Protein AF-A0A6C0HZK6-F1 (afdb_monomer)

Nearest PDB structures (foldseek):
  5zrd-assembly1_D  TM=6.482E-01  e=6.541E-16  Burkholderia thailandensis E264
  4bed-assembly1_A  TM=6.977E-01  e=9.710E-15  Megathura crenulata
  4bed-assembly1_B  TM=6.944E-01  e=3.841E-14  Megathura crenulata
  7xio-assembly3_C  TM=5.681E-01  e=2.626E-08  Ralstonia
  7xio-assembly1_A  TM=5.587E-01  e=2.490E-08  Ralstonia

InterPro domains:
  IPR002227 Tyrosinase copper-binding domain [PF00264] (47-274)
  IPR002227 Tyrosinase copper-binding domain [PR00092] (90-107)
  IPR002227 Tyrosinase copper-binding domain [PR00092] (232-243)
  IPR002227 Tyrosinase copper-binding domain [PR00092] (255-273)
  IPR002227 Tyrosinase copper-binding domain [PS00498] (256-267)
  IPR008922 Di-copper centre-containing domain superfamily [G3DSA:1.10.1280.10] (7-350)
  IPR008922 Di-copper centre-containing domain superfamily [SSF48056] (15-338)
  IPR050316 Tyrosinase and Hemocyanin [PTHR11474] (18-333)

Solvent-accessible surface area (backbone atoms only — not comparable to full-atom values): 24936 Å² total; per-residue (Å²): 131,84,80,76,73,62,73,72,43,64,59,88,62,87,54,91,32,60,39,38,46,48,68,55,33,48,72,78,37,38,57,58,37,21,44,50,50,51,6,48,36,47,35,63,76,37,73,61,38,43,46,64,30,10,48,44,23,49,50,50,57,80,89,48,87,72,56,46,31,79,70,54,42,72,59,26,14,63,65,28,67,53,42,32,46,22,35,50,44,63,52,31,63,53,22,56,66,42,49,49,60,52,51,50,54,50,36,50,48,37,48,73,35,41,83,50,88,70,76,70,86,59,55,61,40,18,46,65,84,63,52,80,98,62,86,51,65,70,44,64,32,69,53,42,76,34,29,41,79,91,66,41,80,46,76,43,75,25,41,56,42,45,36,63,45,46,70,97,69,42,85,37,73,52,46,72,58,40,53,72,67,71,81,50,73,67,47,45,52,50,41,53,49,37,43,52,46,56,61,54,24,57,70,44,76,31,48,62,48,24,26,21,58,58,57,33,76,62,79,71,94,62,84,75,94,68,58,22,47,42,47,42,50,24,36,50,29,40,42,38,1,21,67,66,9,27,39,29,32,63,53,48,17,57,39,30,52,54,42,60,18,41,51,40,34,52,49,49,53,50,57,46,29,54,56,62,52,53,80,78,55,46,56,79,74,31,41,54,75,64,55,44,65,32,58,35,34,55,28,41,77,76,75,80,55,56,37,44,56,33,73,65,94,62,48,19,37,38,45,56,52,56,58,41,58,38,72,51,71,53,37,63,82,82,78,73,91,69,83,73,79,83,78,69,25,36,40,31,39,33,44,14,60,51,68,64,32,13,28,44,35,39,36,31,53,42,44,74,90,60,79,92,43,88,92,46,42,78,81,26,50,31,33,56,37,36,48,68,35,59,54,50,89,88,42,83,46,70,41,54,76,56,30,21,36,66,52,68,22,57,23,44,71,38,43,75,75,35,61,93,76,54,91,52,69,45,82,48,44,39,31,44,34,26,71,52,62,46,98,87,66,48,61,39,74,37,51,43,68,73,54,32,70,87,28,50,79,47,77,48,113

Secondary structure (DSSP, 8-state):
------------SPPSEE--BHHHHHHH-HHHHHHHHHHHHHHHTSHHHHHHHHHHHT-PPTT-TT--S---HHHHHHHH-SSSSSSS--SSTTHHHHHHHHHHHHHHHHHHT--SS--S--PPPB--TT-TT---GGGG-SEEEEEETTTEEEEEE-GGG--EE-GGG--EE----S-SS--SHHHHHHHHHHHHHHHHHTT-SSHHHHH----BSS---S--S---THHHHHHHHHHHH-TT-GGG-TTTGGGSTHHHHHHHHHHHHHHHHHHHHHTT--HHHHS-HHHHH-EETT--TTSSS-GGG--SS--EEHHHHHHHGGGSSEE-----PPPP-----EEEEEEEEPPSS-EEEEEEEEETTS---TTTHHHHEEEEEEE----TTT---TGGGT-EEEEEEE-HHHHHHHTTT-SSEEEEEEEEEEEEE-TTSPEEEEEHHHHHTT-EEEEE-

Sequence (461 aa):
MQETKLHINIDTTPKKYIRQNIVTLRKENPREFGRFIMALKNLEDSDEWSRICGIHGNTFKPNDPEVLCPTDPTIVSQLAKTGEPFYCAHSVEPFITWHVPYLHEFEKLLNIFNYSKNQSYLALPYFDICEQNVDYSFMNCAEITVLFDDDEKITVRNPLASATYWPKGVKTPIQRNGFLKAETEQQKKQINTIRRQLYNTLHAKTYEEFSSQVVSSEKTYKPYGYVPLETPHNAIHDIIGGEGGNMSDISISAFDPIFWLHHCNMDRFFYNWLKYVHEHSSYNDIFSTNSWNATLAPFTNSYNTFGWQNDTANFLKLKTVIMSVGDYEYGYDAILLHDEETEHAYIEILDIPIPDESMTIYAYLFPKHEVLTEKNKEKWYAGSVSWFGINRIGTYCERCNRVRTNLKIDILDFYKQHVSTIKKYYIWIEGHGKLIKTADGSYKIYGMGQILKDGDIYITV

Radius of gyration: 21.9 Å; Cα contacts (8 Å, |Δi|>4): 925; chains: 1; bounding box: 64×46×57 Å

Organism: NCBI:txid1070528

Structure (mmCIF, N/CA/C/O backbone):
data_AF-A0A6C0HZK6-F1
#
_entry.id   AF-A0A6C0HZK6-F1
#
loop_
_atom_site.group_PDB
_atom_site.id
_atom_site.type_symbol
_atom_site.label_atom_id
_atom_site.label_alt_id
_atom_site.label_comp_id
_atom_site.label_asym_id
_atom_site.label_entity_id
_atom_site.label_seq_id
_atom_site.pdbx_PDB_ins_code
_atom_site.Cartn_x
_atom_site.Cartn_y
_atom_site.Cartn_z
_atom_site.occupancy
_atom_site.B_iso_or_equiv
_atom_site.auth_seq_id
_atom_site.auth_comp_id
_atom_site.auth_asym_id
_atom_site.auth_atom_id
_atom_site.pdbx_PDB_model_num
ATOM 1 N N . MET A 1 1 ? 34.861 -11.716 24.984 1.00 35.16 1 MET A N 1
ATOM 2 C CA . MET A 1 1 ? 34.720 -11.450 23.539 1.00 35.16 1 MET A CA 1
ATOM 3 C C . MET A 1 1 ? 33.890 -10.191 23.421 1.00 35.16 1 MET A C 1
ATOM 5 O O . MET A 1 1 ? 32.775 -10.195 23.917 1.00 35.16 1 MET A O 1
ATOM 9 N N . GLN A 1 2 ? 34.461 -9.098 22.915 1.00 29.55 2 GLN A N 1
ATOM 10 C CA . GLN A 1 2 ? 33.677 -7.915 22.554 1.00 29.55 2 GLN A CA 1
ATOM 11 C C . GLN A 1 2 ? 32.763 -8.336 21.404 1.00 29.55 2 GLN A C 1
ATOM 13 O O . GLN A 1 2 ? 33.268 -8.714 20.349 1.00 29.55 2 GLN A O 1
ATOM 18 N N . GLU A 1 3 ? 31.450 -8.349 21.626 1.00 36.38 3 GLU A N 1
ATOM 19 C CA . GLU A 1 3 ? 30.489 -8.458 20.533 1.00 36.38 3 GLU A CA 1
ATOM 20 C C . GLU A 1 3 ? 30.728 -7.273 19.599 1.00 36.38 3 GLU A C 1
ATOM 22 O O . GLU A 1 3 ? 30.536 -6.113 19.969 1.00 36.38 3 GLU A O 1
ATOM 27 N N . THR A 1 4 ? 31.230 -7.561 18.404 1.00 40.00 4 THR A N 1
ATOM 28 C CA . THR A 1 4 ? 31.301 -6.605 17.308 1.00 40.00 4 THR A CA 1
ATOM 29 C C . THR A 1 4 ? 29.873 -6.154 17.023 1.00 40.00 4 THR A C 1
ATOM 31 O O . THR A 1 4 ? 29.082 -6.902 16.451 1.00 40.00 4 THR A O 1
ATOM 34 N N . LYS A 1 5 ? 29.522 -4.941 17.462 1.00 47.66 5 LYS A N 1
ATOM 35 C CA . LYS A 1 5 ? 28.269 -4.293 17.076 1.00 47.66 5 LYS A CA 1
ATOM 36 C C . LYS A 1 5 ? 28.287 -4.153 15.552 1.00 47.66 5 LYS A C 1
ATOM 38 O O . LYS A 1 5 ? 29.074 -3.379 15.015 1.00 47.66 5 LYS A O 1
ATOM 43 N N . LEU A 1 6 ? 27.489 -4.959 14.849 1.00 50.81 6 LEU A N 1
ATOM 44 C CA . LEU A 1 6 ? 27.250 -4.757 13.422 1.00 50.81 6 LEU A CA 1
ATOM 45 C C . LEU A 1 6 ? 26.444 -3.465 13.270 1.00 50.81 6 LEU A C 1
ATOM 47 O O . LEU A 1 6 ? 25.321 -3.371 13.766 1.00 50.81 6 LEU A O 1
ATOM 51 N N . HIS A 1 7 ? 27.058 -2.479 12.627 1.00 56.22 7 HIS A N 1
ATOM 52 C CA . HIS A 1 7 ? 26.439 -1.208 12.273 1.00 56.22 7 HIS A CA 1
ATOM 53 C C . HIS A 1 7 ? 25.652 -1.368 10.966 1.00 56.22 7 HIS A C 1
ATOM 55 O O . HIS A 1 7 ? 26.096 -2.079 10.061 1.00 56.22 7 HIS A O 1
ATOM 61 N N . ILE A 1 8 ? 24.480 -0.737 10.874 1.00 61.12 8 ILE A N 1
ATOM 62 C CA . ILE A 1 8 ? 23.688 -0.700 9.643 1.00 61.12 8 ILE A CA 1
ATOM 63 C C . ILE A 1 8 ? 24.438 0.214 8.673 1.00 61.12 8 ILE A C 1
ATOM 65 O O . ILE A 1 8 ? 24.678 1.385 8.967 1.00 61.12 8 ILE A O 1
ATOM 69 N N . ASN A 1 9 ? 24.831 -0.321 7.520 1.00 57.25 9 ASN A N 1
ATOM 70 C CA . ASN A 1 9 ? 25.474 0.461 6.473 1.00 57.25 9 ASN A CA 1
ATOM 71 C C . ASN A 1 9 ? 24.408 1.275 5.730 1.00 57.25 9 ASN A C 1
ATOM 73 O O . ASN A 1 9 ? 24.004 0.923 4.628 1.00 57.25 9 ASN A O 1
ATOM 77 N N . ILE A 1 10 ? 23.882 2.318 6.370 1.00 61.56 10 ILE A N 1
ATOM 78 C CA . ILE A 1 10 ? 23.097 3.347 5.689 1.00 61.56 10 ILE A CA 1
ATOM 79 C C . ILE A 1 10 ? 24.117 4.381 5.263 1.00 61.56 10 ILE A C 1
ATOM 81 O O . ILE A 1 10 ? 24.743 5.023 6.107 1.00 61.56 10 ILE A O 1
ATOM 85 N N . ASP A 1 11 ? 24.328 4.463 3.957 1.00 56.00 11 ASP A N 1
ATOM 86 C CA . ASP A 1 11 ? 25.330 5.324 3.349 1.00 56.00 11 ASP A CA 1
ATOM 87 C C . ASP A 1 11 ? 25.249 6.746 3.934 1.00 56.00 11 ASP A C 1
ATOM 89 O O . ASP A 1 11 ? 24.213 7.414 3.870 1.00 56.00 11 ASP A O 1
ATOM 93 N N . THR A 1 12 ? 26.340 7.203 4.551 1.00 55.06 12 THR A N 1
ATOM 94 C CA . THR A 1 12 ? 26.481 8.598 5.000 1.00 55.06 12 THR A CA 1
ATOM 95 C C . THR A 1 12 ? 26.899 9.512 3.849 1.00 55.06 12 THR A C 1
ATOM 97 O O . THR A 1 12 ? 26.903 10.737 3.998 1.00 55.06 12 THR A O 1
ATOM 100 N N . THR A 1 13 ? 27.224 8.930 2.692 1.00 60.03 13 THR A N 1
ATOM 101 C CA . THR A 1 13 ? 27.570 9.643 1.469 1.00 60.03 13 THR A CA 1
ATOM 102 C C . THR A 1 13 ? 26.293 10.068 0.742 1.00 60.03 13 THR A C 1
ATOM 104 O O . THR A 1 13 ? 25.338 9.292 0.654 1.00 60.03 13 THR A O 1
ATOM 107 N N . PRO A 1 14 ? 26.240 11.292 0.189 1.00 68.56 14 PRO A N 1
ATOM 108 C CA . PRO A 1 14 ? 25.138 11.706 -0.667 1.00 68.56 14 PRO A CA 1
ATOM 109 C C . PRO A 1 14 ? 24.945 10.726 -1.827 1.00 68.56 14 PRO A C 1
ATOM 111 O O . PRO A 1 14 ? 25.870 10.478 -2.604 1.00 68.56 14 PRO A O 1
ATOM 114 N N . LYS A 1 15 ? 23.730 10.189 -1.954 1.00 83.44 15 LYS A N 1
ATOM 115 C CA . LYS A 1 15 ? 23.354 9.339 -3.082 1.00 83.44 15 LYS A CA 1
ATOM 116 C C . LYS A 1 15 ? 23.328 10.156 -4.364 1.00 83.44 15 LYS A C 1
ATOM 118 O O . LYS A 1 15 ? 22.853 11.290 -4.386 1.00 83.44 15 LYS A O 1
ATOM 123 N N . LYS A 1 16 ? 23.851 9.567 -5.440 1.00 85.06 16 LYS A N 1
ATOM 124 C CA . LYS A 1 16 ? 23.913 10.213 -6.756 1.00 85.06 16 LYS A CA 1
ATOM 125 C C . LYS A 1 16 ? 22.520 10.420 -7.350 1.00 85.06 16 LYS A C 1
ATOM 127 O O . LYS A 1 16 ? 22.288 11.437 -7.998 1.00 85.06 16 LYS A O 1
ATOM 132 N N . TYR A 1 17 ? 21.625 9.461 -7.137 1.00 91.75 17 TYR A N 1
ATOM 133 C CA . TYR A 1 17 ? 20.258 9.493 -7.635 1.00 91.75 17 TYR A CA 1
ATOM 134 C C . TYR A 1 17 ? 19.298 9.576 -6.452 1.00 91.75 17 TYR A C 1
ATOM 136 O O . TYR A 1 17 ? 19.390 8.785 -5.517 1.00 91.75 17 TYR A O 1
ATOM 144 N N . ILE A 1 18 ? 18.389 10.545 -6.472 1.00 93.62 18 ILE A N 1
ATOM 145 C CA . ILE A 1 18 ? 17.403 10.742 -5.407 1.00 93.62 18 ILE A CA 1
ATOM 146 C C . ILE A 1 18 ? 16.028 10.419 -5.971 1.00 93.62 18 ILE A C 1
ATOM 148 O O . ILE A 1 18 ? 15.632 10.962 -7.000 1.00 93.62 18 ILE A O 1
ATOM 152 N N . ARG A 1 19 ? 15.286 9.545 -5.291 1.00 96.62 19 ARG A N 1
ATOM 153 C CA . ARG A 1 19 ? 13.869 9.321 -5.578 1.00 96.62 19 ARG A CA 1
ATOM 154 C C . ARG A 1 19 ? 13.101 10.547 -5.101 1.00 96.62 19 ARG A C 1
ATOM 156 O O . ARG A 1 19 ? 13.061 10.829 -3.906 1.00 96.62 19 ARG A O 1
ATOM 163 N N . GLN A 1 20 ? 12.526 11.298 -6.035 1.00 95.81 20 GLN A N 1
ATOM 164 C CA . GLN A 1 20 ? 11.812 12.549 -5.759 1.00 95.81 20 GLN A CA 1
ATOM 165 C C . GLN A 1 20 ? 10.296 12.345 -5.781 1.00 95.81 20 GLN A C 1
ATOM 167 O O . GLN A 1 20 ? 9.802 11.397 -6.396 1.00 95.81 20 GLN A O 1
ATOM 172 N N . ASN A 1 21 ? 9.542 13.266 -5.168 1.00 97.06 21 ASN A N 1
ATOM 173 C CA . ASN A 1 21 ? 8.096 13.304 -5.373 1.00 97.06 21 ASN A CA 1
ATOM 174 C C . ASN A 1 21 ? 7.827 13.485 -6.875 1.00 97.06 21 ASN A C 1
ATOM 176 O O . ASN A 1 21 ? 8.433 14.350 -7.512 1.00 97.06 21 ASN A O 1
ATOM 180 N N . ILE A 1 22 ? 6.911 12.702 -7.443 1.00 97.94 22 ILE A N 1
ATOM 181 C CA . ILE A 1 22 ? 6.581 12.756 -8.868 1.00 97.94 22 ILE A CA 1
ATOM 182 C C . ILE A 1 22 ? 6.171 14.154 -9.357 1.00 97.94 22 ILE A C 1
ATOM 184 O O . ILE A 1 22 ? 6.467 14.514 -10.499 1.00 97.94 22 ILE A O 1
ATOM 188 N N . VAL A 1 23 ? 5.529 14.974 -8.520 1.00 96.56 23 VAL A N 1
ATOM 189 C CA . VAL A 1 23 ? 5.167 16.351 -8.891 1.00 96.56 23 VAL A CA 1
ATOM 190 C C . VAL A 1 23 ? 6.391 17.258 -8.924 1.00 96.56 23 VAL A C 1
ATOM 192 O O . VAL A 1 23 ? 6.530 18.050 -9.860 1.00 96.56 23 VAL A O 1
ATOM 195 N N . THR A 1 24 ? 7.303 17.108 -7.965 1.00 95.56 24 THR A N 1
ATOM 196 C CA . THR A 1 24 ? 8.596 17.804 -7.969 1.00 95.56 24 THR A CA 1
ATOM 197 C C . THR A 1 24 ? 9.408 17.404 -9.195 1.00 95.56 24 THR A C 1
ATOM 199 O O . THR A 1 24 ? 9.830 18.279 -9.946 1.00 95.56 24 THR A O 1
ATOM 202 N N . LEU A 1 25 ? 9.517 16.102 -9.485 1.00 96.75 25 LEU A N 1
ATOM 203 C CA . LEU A 1 25 ? 10.194 15.589 -10.678 1.00 96.75 25 LEU A CA 1
ATOM 204 C C . LEU A 1 25 ? 9.601 16.202 -11.955 1.00 96.75 25 LEU A C 1
ATOM 206 O O . LEU A 1 25 ? 10.328 16.718 -12.800 1.00 96.75 25 LEU A O 1
ATOM 210 N N . ARG A 1 26 ? 8.268 16.215 -12.074 1.00 95.94 26 ARG A N 1
ATOM 211 C CA . ARG A 1 26 ? 7.558 16.794 -13.223 1.00 95.94 26 ARG A CA 1
ATOM 212 C C . ARG A 1 26 ? 7.833 18.284 -13.409 1.00 95.94 26 ARG A C 1
ATOM 214 O O . ARG A 1 26 ? 7.917 18.745 -14.547 1.00 95.94 26 ARG A O 1
ATOM 221 N N . LYS A 1 27 ? 7.914 19.042 -12.316 1.00 95.50 27 LYS A N 1
ATOM 222 C CA . LYS A 1 27 ? 8.061 20.502 -12.338 1.00 95.50 27 LYS A CA 1
ATOM 223 C C . LYS A 1 27 ? 9.514 20.939 -12.517 1.00 95.50 27 LYS A C 1
ATOM 225 O O . LYS A 1 27 ? 9.780 21.845 -13.302 1.00 95.50 27 LYS A O 1
ATOM 230 N N . GLU A 1 28 ? 10.424 20.331 -11.769 1.00 95.94 28 GLU A N 1
ATOM 231 C CA . GLU A 1 28 ? 11.814 20.773 -11.638 1.00 95.94 28 GLU A CA 1
ATOM 232 C C . GLU A 1 28 ? 12.747 20.031 -12.599 1.00 95.94 28 GLU A C 1
ATOM 234 O O . GLU A 1 28 ? 13.676 20.634 -13.132 1.00 95.94 28 GLU A O 1
ATOM 239 N N . ASN A 1 29 ? 12.443 18.767 -12.912 1.00 96.00 29 ASN A N 1
ATOM 240 C CA . ASN A 1 29 ? 13.240 17.904 -13.786 1.00 96.00 29 ASN A CA 1
ATOM 241 C C . ASN A 1 29 ? 12.394 17.312 -14.939 1.00 96.00 29 ASN A C 1
ATOM 243 O O . ASN A 1 29 ? 12.337 16.093 -15.120 1.00 96.00 29 ASN A O 1
ATOM 247 N N . PRO A 1 30 ? 11.748 18.145 -15.782 1.00 96.38 30 PRO A N 1
ATOM 248 C CA . PRO A 1 30 ? 10.755 17.687 -16.760 1.00 96.38 30 PRO A CA 1
ATOM 249 C C . PRO A 1 30 ? 11.304 16.723 -17.828 1.00 96.38 30 PRO A C 1
ATOM 251 O O . PRO A 1 30 ? 10.542 15.926 -18.374 1.00 96.38 30 PRO A O 1
ATOM 254 N N . ARG A 1 31 ? 12.615 16.761 -18.115 1.00 95.94 31 ARG A N 1
ATOM 255 C CA . ARG A 1 31 ? 13.284 15.800 -19.015 1.00 95.94 31 ARG A CA 1
ATOM 256 C C . ARG A 1 31 ? 13.378 14.411 -18.392 1.00 95.94 31 ARG A C 1
ATOM 258 O O . ARG A 1 31 ? 13.133 13.414 -19.061 1.00 95.94 31 ARG A O 1
ATOM 265 N N . GLU A 1 32 ? 13.723 14.340 -17.109 1.00 96.56 32 GLU A N 1
ATOM 266 C CA . GLU A 1 32 ? 13.771 13.075 -16.376 1.00 96.56 32 GLU A CA 1
ATOM 267 C C . GLU A 1 32 ? 12.364 12.522 -16.155 1.00 96.56 32 GLU A C 1
ATOM 269 O O . GLU A 1 32 ? 12.133 11.343 -16.405 1.00 96.56 32 GLU A O 1
ATOM 274 N N . PHE A 1 33 ? 11.398 13.390 -15.833 1.00 98.06 33 PHE A N 1
ATOM 275 C CA . PHE A 1 33 ? 9.983 13.022 -15.798 1.00 98.06 33 PHE A CA 1
ATOM 276 C C . PHE A 1 33 ? 9.515 12.407 -17.123 1.00 98.06 33 PHE A C 1
ATOM 278 O O . PHE A 1 33 ? 8.890 11.351 -17.121 1.00 98.06 33 PHE A O 1
ATOM 285 N N . GLY A 1 34 ? 9.836 13.021 -18.265 1.00 98.19 34 GLY A N 1
ATOM 286 C CA . GLY A 1 34 ? 9.455 12.473 -19.564 1.00 98.19 34 GLY A CA 1
ATOM 287 C C . GLY A 1 34 ? 10.116 11.134 -19.883 1.00 98.19 34 GLY A C 1
ATOM 288 O O . GLY A 1 34 ? 9.443 10.232 -20.382 1.00 98.19 34 GLY A O 1
ATOM 289 N N . ARG A 1 35 ? 11.393 10.951 -19.520 1.00 98.00 35 ARG A N 1
ATOM 290 C CA . ARG A 1 35 ? 12.075 9.649 -19.622 1.00 98.00 35 ARG A CA 1
ATOM 291 C C . ARG A 1 35 ? 11.408 8.586 -18.753 1.00 98.00 35 ARG A C 1
ATOM 293 O O . ARG A 1 35 ? 11.172 7.487 -19.241 1.00 98.00 35 ARG A O 1
ATOM 300 N N . PHE A 1 36 ? 11.058 8.925 -17.512 1.00 98.62 36 PHE A N 1
ATOM 301 C CA . PHE A 1 36 ? 10.318 8.042 -16.611 1.00 98.62 36 PHE A CA 1
ATOM 302 C C . PHE A 1 36 ? 8.957 7.638 -17.195 1.00 98.62 36 PHE A C 1
ATOM 304 O O . PHE A 1 36 ? 8.657 6.449 -17.258 1.00 98.62 36 PHE A O 1
ATOM 311 N N . ILE A 1 37 ? 8.164 8.596 -17.692 1.00 98.75 37 ILE A N 1
ATOM 312 C CA . ILE A 1 37 ? 6.867 8.314 -18.327 1.00 98.75 37 ILE A CA 1
ATOM 313 C C . ILE A 1 37 ? 7.034 7.374 -19.526 1.00 98.75 37 ILE A C 1
ATOM 315 O O . ILE A 1 37 ? 6.288 6.407 -19.660 1.00 98.75 37 ILE A O 1
ATOM 319 N N . MET A 1 38 ? 8.028 7.610 -20.382 1.00 98.56 38 MET A N 1
ATOM 320 C CA . MET A 1 38 ? 8.262 6.748 -21.541 1.00 98.56 38 MET A CA 1
ATOM 321 C C . MET A 1 38 ? 8.753 5.353 -21.148 1.00 98.56 38 MET A C 1
ATOM 323 O O . MET A 1 38 ? 8.273 4.371 -21.708 1.00 98.56 38 MET A O 1
ATOM 327 N N . ALA A 1 39 ? 9.645 5.247 -20.161 1.00 98.69 39 ALA A N 1
ATOM 328 C CA . ALA A 1 39 ? 10.118 3.966 -19.643 1.00 98.69 39 ALA A CA 1
ATOM 329 C C . ALA A 1 39 ? 8.984 3.147 -19.009 1.00 98.69 39 ALA A C 1
ATOM 331 O O . ALA A 1 39 ? 8.838 1.966 -19.317 1.00 98.69 39 ALA A O 1
ATOM 332 N N . LEU A 1 40 ? 8.137 3.780 -18.190 1.00 98.88 40 LEU A N 1
ATOM 333 C CA . LEU A 1 40 ? 6.975 3.133 -17.583 1.00 98.88 40 LEU A CA 1
ATOM 334 C C . LEU A 1 40 ? 5.983 2.657 -18.651 1.00 98.88 40 LEU A C 1
ATOM 336 O O . LEU A 1 40 ? 5.539 1.515 -18.606 1.00 98.88 40 LEU A O 1
ATOM 340 N N . LYS A 1 41 ? 5.689 3.492 -19.656 1.00 98.62 41 LYS A N 1
ATOM 341 C CA . LYS A 1 41 ? 4.831 3.100 -20.781 1.00 98.62 41 LYS A CA 1
ATOM 342 C C . LYS A 1 41 ? 5.401 1.890 -21.534 1.00 98.62 41 LYS A 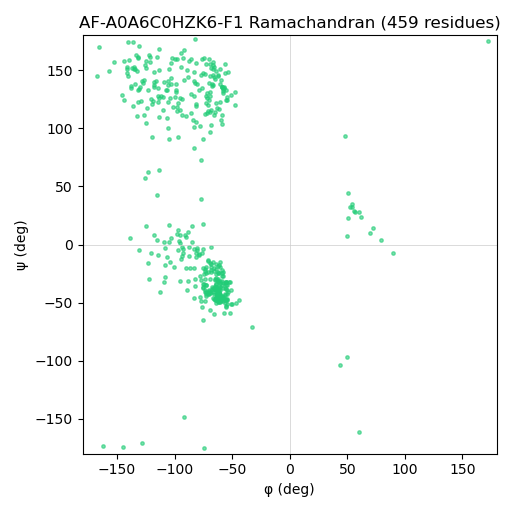C 1
ATOM 344 O O . LYS A 1 41 ? 4.654 0.971 -21.853 1.00 98.62 41 LYS A O 1
ATOM 349 N N . ASN A 1 42 ? 6.702 1.887 -21.825 1.00 98.62 42 ASN A N 1
ATOM 350 C CA . ASN A 1 42 ? 7.356 0.770 -22.512 1.00 98.62 42 ASN A CA 1
ATOM 351 C C . ASN A 1 42 ? 7.306 -0.517 -21.678 1.00 98.62 42 ASN A C 1
ATOM 353 O O . ASN A 1 42 ? 7.067 -1.587 -22.231 1.00 98.62 42 ASN A O 1
ATOM 357 N N . LEU A 1 43 ? 7.499 -0.406 -20.359 1.00 98.69 43 LEU A N 1
ATOM 358 C CA . LEU A 1 43 ? 7.366 -1.525 -19.433 1.00 98.69 43 LEU A CA 1
ATOM 359 C C . LEU A 1 43 ? 5.929 -2.070 -19.432 1.00 98.69 43 LEU A C 1
ATOM 361 O O . LEU A 1 43 ? 5.755 -3.269 -19.627 1.00 98.69 43 LEU A O 1
ATOM 365 N N . GLU A 1 44 ? 4.915 -1.210 -19.293 1.00 98.31 44 GLU A N 1
ATOM 366 C CA . GLU A 1 44 ? 3.487 -1.583 -19.331 1.00 98.31 44 GLU A CA 1
ATOM 367 C C . GLU A 1 44 ? 3.065 -2.279 -20.633 1.00 98.31 44 GLU A C 1
ATOM 369 O O . GLU A 1 44 ? 2.188 -3.144 -20.620 1.00 98.31 44 GLU A O 1
ATOM 374 N N . ASP A 1 45 ? 3.677 -1.902 -21.758 1.00 97.12 45 ASP A N 1
ATOM 375 C CA . ASP A 1 45 ? 3.409 -2.497 -23.070 1.00 97.12 45 ASP A CA 1
ATOM 376 C C . ASP A 1 45 ? 4.125 -3.857 -23.267 1.00 97.12 45 ASP A C 1
ATOM 378 O O . ASP A 1 45 ? 3.842 -4.559 -24.241 1.00 97.12 45 ASP A O 1
ATOM 382 N N . SER A 1 46 ? 5.026 -4.246 -22.356 1.00 97.12 46 SER A N 1
ATOM 383 C CA . SER A 1 46 ? 5.773 -5.512 -22.389 1.00 97.12 46 SER A CA 1
ATOM 384 C C . SER A 1 46 ? 5.113 -6.625 -21.560 1.00 97.12 46 SER A C 1
ATOM 386 O O . SER A 1 46 ? 4.267 -6.369 -20.701 1.00 97.12 46 SER A O 1
ATOM 388 N N . ASP A 1 47 ? 5.534 -7.879 -21.762 1.00 95.31 47 ASP A N 1
ATOM 389 C CA . ASP A 1 47 ? 5.085 -8.992 -20.911 1.00 95.31 47 ASP A CA 1
ATOM 390 C C . ASP A 1 47 ? 5.635 -8.883 -19.468 1.00 95.31 47 ASP A C 1
ATOM 392 O O . ASP A 1 47 ? 4.986 -9.366 -18.533 1.00 95.31 47 ASP A O 1
ATOM 396 N N . GLU A 1 48 ? 6.754 -8.168 -19.257 1.00 97.62 48 GLU A N 1
ATOM 397 C CA . GLU A 1 48 ? 7.379 -7.995 -17.935 1.00 97.62 48 GLU A CA 1
ATOM 398 C C . GLU A 1 48 ? 6.477 -7.266 -16.946 1.00 97.62 48 GLU A C 1
ATOM 400 O O . GLU A 1 48 ? 6.492 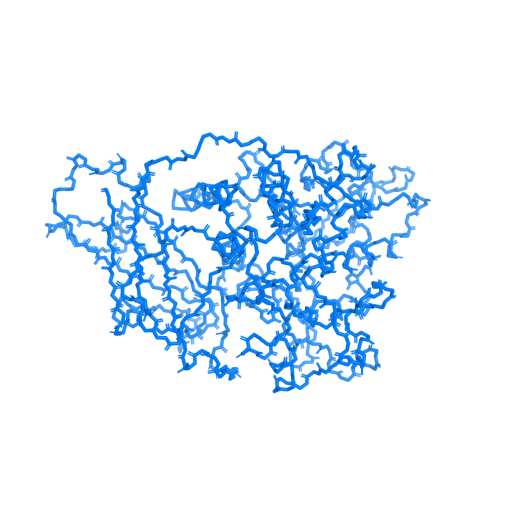-7.595 -15.762 1.00 97.62 48 GLU A O 1
ATOM 405 N N . TRP A 1 49 ? 5.627 -6.344 -17.415 1.00 97.69 49 TRP A N 1
ATOM 406 C CA . TRP A 1 49 ? 4.633 -5.684 -16.566 1.00 97.69 49 TRP A CA 1
ATOM 407 C C . TRP A 1 49 ? 3.743 -6.691 -15.841 1.00 97.69 49 TRP A C 1
ATOM 409 O O . TRP A 1 49 ? 3.532 -6.600 -14.632 1.00 97.69 49 TRP A O 1
ATOM 419 N N . SER A 1 50 ? 3.243 -7.689 -16.572 1.00 96.50 50 SER A N 1
ATOM 420 C CA . SER A 1 50 ? 2.357 -8.696 -15.992 1.00 96.50 50 SER A CA 1
ATOM 421 C C . SER A 1 50 ? 3.080 -9.626 -15.015 1.00 96.50 50 SER A C 1
ATOM 423 O O . SER A 1 50 ? 2.471 -10.088 -14.050 1.00 96.50 50 SER A O 1
ATOM 425 N N . ARG A 1 51 ? 4.379 -9.861 -15.229 1.00 97.69 51 ARG A N 1
ATOM 426 C CA . ARG A 1 51 ? 5.217 -10.728 -14.393 1.00 97.69 51 ARG A CA 1
ATOM 427 C C . ARG A 1 51 ? 5.615 -10.043 -13.097 1.00 97.69 51 ARG A C 1
ATOM 429 O O . ARG A 1 51 ? 5.402 -10.621 -12.034 1.00 97.69 51 ARG A O 1
ATOM 436 N N . ILE A 1 52 ? 6.113 -8.806 -13.172 1.00 98.31 52 ILE A N 1
ATOM 437 C CA . ILE A 1 52 ? 6.479 -8.038 -11.980 1.00 98.31 52 ILE A CA 1
ATOM 438 C C . ILE A 1 52 ? 5.238 -7.795 -11.113 1.00 98.31 52 ILE A C 1
ATOM 440 O O . ILE A 1 52 ? 5.259 -8.159 -9.944 1.00 98.31 52 ILE A O 1
ATOM 444 N N . CYS A 1 53 ? 4.118 -7.332 -11.686 1.00 98.31 53 CYS A N 1
ATOM 445 C CA . CYS A 1 53 ? 2.875 -7.122 -10.930 1.00 98.31 53 CYS A CA 1
ATOM 446 C C . CYS A 1 53 ? 2.297 -8.429 -10.364 1.00 98.31 53 CYS A C 1
ATOM 448 O O . CYS A 1 53 ? 1.753 -8.445 -9.258 1.00 98.31 53 CYS A O 1
ATOM 450 N N . GLY A 1 54 ? 2.425 -9.529 -11.115 1.00 97.25 54 GLY A N 1
ATOM 451 C CA . GLY A 1 54 ? 1.914 -10.846 -10.743 1.00 97.25 54 GLY A CA 1
ATOM 452 C C . GLY A 1 54 ? 2.564 -11.435 -9.491 1.00 97.25 54 GLY A C 1
ATOM 453 O O . GLY A 1 54 ? 1.900 -12.203 -8.795 1.00 97.25 54 GLY A O 1
ATOM 454 N N . ILE A 1 55 ? 3.802 -11.037 -9.152 1.00 97.88 55 ILE A N 1
ATOM 455 C CA . ILE A 1 55 ? 4.467 -11.467 -7.912 1.00 97.88 55 ILE A CA 1
ATOM 456 C C . ILE A 1 55 ? 3.597 -11.125 -6.704 1.00 97.88 55 ILE A C 1
ATOM 458 O O . ILE A 1 55 ? 3.299 -12.012 -5.910 1.00 97.88 55 ILE A O 1
ATOM 462 N N . HIS A 1 56 ? 3.163 -9.868 -6.575 1.00 97.94 56 HIS A N 1
ATOM 463 C CA . HIS A 1 56 ? 2.495 -9.366 -5.373 1.00 97.94 56 HIS A CA 1
ATOM 464 C C . HIS A 1 56 ? 1.316 -10.245 -4.940 1.00 97.94 56 HIS A C 1
ATOM 466 O O . HIS A 1 56 ? 1.324 -10.812 -3.846 1.00 97.94 56 HIS A O 1
ATOM 472 N N . GLY A 1 57 ? 0.332 -10.402 -5.825 1.00 94.69 57 GLY A N 1
ATOM 473 C CA . GLY A 1 57 ? -0.894 -11.144 -5.552 1.00 94.69 57 GLY A CA 1
ATOM 474 C C . GLY A 1 57 ? -0.888 -12.597 -6.012 1.00 94.69 57 GLY A C 1
ATOM 475 O O . GLY A 1 57 ? -1.949 -13.211 -6.003 1.00 94.69 57 GLY A O 1
ATOM 476 N N . ASN A 1 58 ? 0.247 -13.147 -6.462 1.00 94.44 58 ASN A N 1
ATOM 477 C CA . ASN A 1 58 ? 0.289 -14.441 -7.158 1.00 94.44 58 ASN A CA 1
ATOM 478 C C . ASN A 1 58 ? -0.739 -14.512 -8.317 1.00 94.44 58 ASN A C 1
ATOM 480 O O . ASN A 1 58 ? -1.489 -15.475 -8.485 1.00 94.44 58 ASN A O 1
ATOM 484 N N . THR A 1 59 ? -0.814 -13.435 -9.100 1.00 94.06 59 THR A N 1
ATOM 485 C CA . THR A 1 59 ? -1.810 -13.205 -10.163 1.00 94.06 59 THR A CA 1
ATOM 486 C C . THR A 1 59 ? -1.158 -13.148 -11.542 1.00 94.06 59 THR A C 1
ATOM 488 O O . THR A 1 59 ? -1.489 -12.319 -12.393 1.00 94.06 59 THR A O 1
ATOM 491 N N . PHE A 1 60 ? -0.214 -14.058 -11.773 1.00 94.56 60 PHE A N 1
ATOM 492 C CA . PHE A 1 60 ? 0.482 -14.192 -13.047 1.00 94.56 60 PHE A CA 1
ATOM 493 C C . PHE A 1 60 ? -0.469 -14.512 -14.203 1.00 94.56 60 PHE A C 1
ATOM 495 O O . PHE A 1 60 ? -1.503 -15.173 -14.049 1.00 94.56 60 PHE A O 1
ATOM 502 N N . LYS A 1 61 ? -0.077 -14.082 -15.404 1.00 91.69 61 LYS A N 1
ATOM 503 C CA . LYS A 1 61 ? -0.730 -14.486 -16.648 1.00 91.69 61 LYS A CA 1
ATOM 504 C C . LYS A 1 61 ? -0.673 -16.022 -16.774 1.00 91.69 61 LYS A C 1
ATOM 506 O O . LYS A 1 61 ? 0.405 -16.600 -16.626 1.00 91.69 61 LYS A O 1
ATOM 511 N N . PRO A 1 62 ? -1.798 -16.705 -17.053 1.00 86.62 62 PRO A N 1
ATOM 512 C CA . PRO A 1 62 ? -1.802 -18.161 -17.167 1.00 86.62 62 PRO A CA 1
ATOM 513 C C . PRO A 1 62 ? -0.840 -18.669 -18.249 1.00 86.62 62 PRO A C 1
ATOM 515 O O . PRO A 1 62 ? -0.862 -18.168 -19.373 1.00 86.62 62 PRO A O 1
ATOM 518 N N . ASN A 1 63 ? -0.071 -19.714 -17.925 1.00 87.81 63 ASN A N 1
ATOM 519 C CA . ASN A 1 63 ? 0.877 -20.389 -18.824 1.00 87.81 63 ASN A CA 1
ATOM 520 C C . ASN A 1 63 ? 2.003 -19.495 -19.378 1.00 87.81 63 ASN A C 1
ATOM 522 O O . ASN A 1 63 ? 2.491 -19.757 -20.478 1.00 87.81 63 ASN A O 1
ATOM 526 N N . ASP A 1 64 ? 2.410 -18.446 -18.659 1.00 94.38 64 ASP A N 1
ATOM 527 C CA . ASP A 1 64 ? 3.607 -17.682 -19.020 1.00 94.38 64 ASP A CA 1
ATOM 528 C C . ASP A 1 64 ? 4.869 -18.542 -18.791 1.00 94.38 64 ASP A C 1
ATOM 530 O O . ASP A 1 64 ? 5.156 -18.889 -17.643 1.00 94.38 64 ASP A O 1
ATOM 534 N N . PRO A 1 65 ? 5.616 -18.924 -19.847 1.00 95.00 65 PRO A N 1
ATOM 535 C CA . PRO A 1 65 ? 6.739 -19.853 -19.727 1.00 95.00 65 PRO A CA 1
ATOM 536 C C . PRO A 1 65 ? 7.959 -19.260 -19.010 1.00 95.00 65 PRO A C 1
ATOM 538 O O . PRO A 1 65 ? 8.866 -20.010 -18.659 1.00 95.00 65 PRO A O 1
ATOM 541 N N . GLU A 1 66 ? 8.010 -17.941 -18.810 1.00 96.62 66 GLU A N 1
ATOM 542 C CA . GLU A 1 66 ? 9.112 -17.285 -18.095 1.00 96.62 66 GLU A CA 1
ATOM 543 C C . GLU A 1 66 ? 8.832 -17.110 -16.599 1.00 96.62 66 GLU A C 1
ATOM 545 O O . GLU A 1 66 ? 9.733 -16.729 -15.850 1.00 96.62 66 GLU A O 1
ATOM 550 N N . VAL A 1 67 ? 7.609 -17.408 -16.144 1.00 97.19 67 VAL A N 1
ATOM 551 C CA . VAL A 1 67 ? 7.284 -17.483 -14.717 1.00 97.19 67 VAL A CA 1
ATOM 552 C C . VAL A 1 67 ? 7.688 -18.864 -14.213 1.00 97.19 67 VAL A C 1
ATOM 554 O O . VAL A 1 67 ? 7.001 -19.860 -14.433 1.00 97.19 67 VAL A O 1
ATOM 557 N N . LEU A 1 68 ? 8.839 -18.910 -13.550 1.00 96.75 68 LEU A N 1
ATOM 558 C CA . LEU A 1 68 ? 9.440 -20.125 -13.007 1.00 96.75 68 LEU A CA 1
ATOM 559 C C . LEU A 1 68 ? 9.193 -20.284 -11.504 1.00 96.75 68 LEU A C 1
ATOM 561 O O . LEU A 1 68 ? 9.306 -21.392 -10.976 1.00 96.75 68 LEU A O 1
ATOM 565 N N . CYS A 1 69 ? 8.850 -19.196 -10.809 1.00 96.25 69 CYS A N 1
ATOM 566 C CA . CYS A 1 69 ? 8.468 -19.283 -9.410 1.00 96.25 69 CYS A CA 1
ATOM 567 C C . CYS A 1 69 ? 7.140 -20.050 -9.243 1.00 96.25 69 CYS A C 1
ATOM 569 O O . CYS A 1 69 ? 6.290 -20.051 -10.140 1.00 96.25 69 CYS A O 1
ATOM 571 N N . PRO A 1 70 ? 6.932 -20.729 -8.102 1.00 95.50 70 PRO A N 1
ATOM 572 C CA . PRO A 1 70 ? 5.677 -21.422 -7.838 1.00 95.50 70 PRO A CA 1
ATOM 573 C C . PRO A 1 70 ? 4.449 -20.506 -7.910 1.00 95.50 70 PRO A C 1
ATOM 575 O O . PRO A 1 70 ? 4.421 -19.440 -7.311 1.00 95.50 70 PRO A O 1
ATOM 578 N N . THR A 1 71 ? 3.396 -20.964 -8.587 1.00 94.69 71 THR A N 1
ATOM 579 C CA . THR A 1 71 ? 2.127 -20.221 -8.712 1.00 94.69 71 THR A CA 1
ATOM 580 C C . THR A 1 71 ? 0.947 -20.916 -8.032 1.00 94.69 71 THR A C 1
ATOM 582 O O . THR A 1 71 ? -0.120 -20.322 -7.874 1.00 94.69 71 THR A O 1
ATOM 585 N N . ASP A 1 72 ? 1.123 -22.162 -7.572 1.00 93.81 72 ASP A N 1
ATOM 586 C CA . ASP A 1 72 ? 0.105 -22.861 -6.784 1.00 93.81 72 ASP A CA 1
ATOM 587 C C . ASP A 1 72 ? -0.119 -22.135 -5.441 1.00 93.81 72 ASP A C 1
ATOM 589 O O . ASP A 1 72 ? 0.828 -22.006 -4.659 1.00 93.81 72 ASP A O 1
ATOM 593 N N . PRO A 1 73 ? -1.352 -21.690 -5.127 1.00 92.75 73 PRO A N 1
ATOM 594 C CA . PRO A 1 73 ? -1.637 -20.916 -3.918 1.00 92.75 73 PRO A CA 1
ATOM 595 C C . PRO A 1 73 ? -1.218 -21.589 -2.604 1.00 92.75 73 PRO A C 1
ATOM 597 O O . PRO A 1 73 ? -0.817 -20.907 -1.660 1.00 92.75 73 PRO A O 1
ATOM 600 N N . THR A 1 74 ? -1.292 -22.922 -2.529 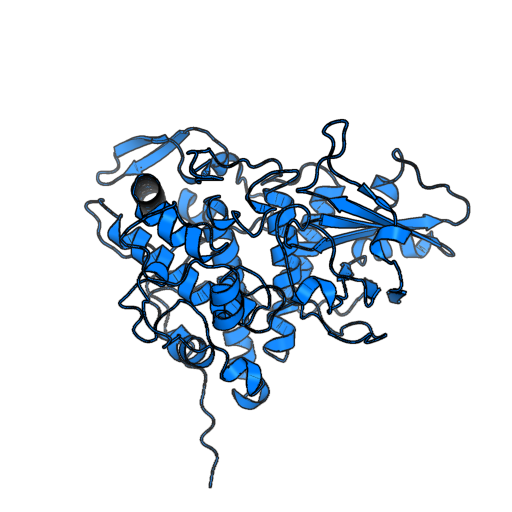1.00 91.81 74 THR A N 1
ATOM 601 C CA . THR A 1 74 ? -0.913 -23.680 -1.327 1.00 91.81 74 THR A CA 1
ATOM 602 C C . THR A 1 74 ? 0.600 -23.683 -1.158 1.00 91.81 74 THR A C 1
ATOM 604 O O . THR A 1 74 ? 1.097 -23.471 -0.052 1.00 91.81 74 THR A O 1
ATOM 607 N N . ILE A 1 75 ? 1.337 -23.876 -2.256 1.00 93.81 75 ILE A N 1
ATOM 608 C CA . ILE A 1 75 ? 2.802 -23.812 -2.252 1.00 93.81 75 ILE A CA 1
ATOM 609 C C . ILE A 1 75 ? 3.269 -22.390 -1.919 1.00 93.81 75 ILE A C 1
ATOM 611 O O . ILE A 1 75 ? 4.110 -22.215 -1.037 1.00 93.81 75 ILE A O 1
ATOM 615 N N . VAL A 1 76 ? 2.699 -21.371 -2.570 1.00 94.38 76 VAL A N 1
ATOM 616 C CA . VAL A 1 76 ? 3.048 -19.961 -2.332 1.00 94.38 76 VAL A CA 1
ATOM 617 C C . VAL A 1 76 ? 2.858 -19.593 -0.865 1.00 94.38 76 VAL A C 1
ATOM 619 O O . VAL A 1 76 ? 3.776 -19.040 -0.261 1.00 94.38 76 VAL A O 1
ATOM 622 N N . SER A 1 77 ? 1.736 -19.983 -0.253 1.00 92.25 77 SER A N 1
ATOM 623 C CA . SER A 1 77 ? 1.467 -19.690 1.159 1.00 92.25 77 SER A CA 1
ATOM 624 C C . SER A 1 77 ? 2.531 -20.244 2.113 1.00 92.25 77 SER A C 1
ATOM 626 O O . SER A 1 77 ? 2.922 -19.579 3.078 1.00 92.25 77 SER A O 1
ATOM 628 N N . GLN A 1 78 ? 3.060 -21.434 1.816 1.00 91.44 78 GLN A N 1
ATOM 629 C CA . GLN A 1 78 ? 4.124 -22.062 2.602 1.00 91.44 78 GLN A CA 1
ATOM 630 C C . GLN A 1 78 ? 5.484 -21.387 2.391 1.00 91.44 78 GLN A C 1
ATOM 632 O O . GLN A 1 78 ? 6.231 -21.201 3.353 1.00 91.44 78 GLN A O 1
ATOM 637 N N . LEU A 1 79 ? 5.812 -21.016 1.150 1.00 93.62 79 LEU A N 1
ATOM 638 C CA . LEU A 1 79 ? 7.094 -20.391 0.810 1.00 93.62 79 LEU A CA 1
ATOM 639 C C . LEU A 1 79 ? 7.181 -18.946 1.307 1.00 93.62 79 LEU A C 1
ATOM 641 O O . LEU A 1 79 ? 8.199 -18.560 1.884 1.00 93.62 79 LEU A O 1
ATOM 645 N N . ALA A 1 80 ? 6.113 -18.169 1.115 1.00 92.56 80 ALA A N 1
ATOM 646 C CA . ALA A 1 80 ? 6.018 -16.781 1.557 1.00 92.56 80 ALA A CA 1
ATOM 647 C C . ALA A 1 80 ? 5.904 -16.661 3.084 1.00 92.56 80 ALA A C 1
ATOM 649 O O . ALA A 1 80 ? 6.281 -15.640 3.651 1.00 92.56 80 ALA A O 1
ATOM 650 N N . LYS A 1 81 ? 5.422 -17.716 3.763 1.00 91.56 81 LYS A N 1
ATOM 651 C CA . LYS A 1 81 ? 5.212 -17.763 5.224 1.00 91.56 81 LYS A CA 1
ATOM 652 C C . LYS A 1 81 ? 4.290 -16.657 5.745 1.00 91.56 81 LYS A C 1
ATOM 654 O O . LYS A 1 81 ? 4.373 -16.262 6.904 1.00 91.56 81 LYS A O 1
ATOM 659 N N . THR A 1 82 ? 3.383 -16.190 4.896 1.00 88.06 82 THR A N 1
ATOM 660 C CA . THR A 1 82 ? 2.353 -15.204 5.236 1.00 88.06 82 THR A CA 1
ATOM 661 C C . THR A 1 82 ? 1.077 -15.877 5.730 1.00 88.06 82 THR A C 1
ATOM 663 O O . THR A 1 82 ? 0.282 -15.242 6.409 1.00 88.06 82 THR A O 1
ATOM 666 N N . GLY A 1 83 ? 0.869 -17.164 5.418 1.00 87.50 83 GLY A N 1
ATOM 667 C CA . GLY A 1 83 ? -0.402 -17.858 5.660 1.00 87.50 83 GLY A CA 1
ATOM 668 C C . GLY A 1 83 ? -1.527 -17.421 4.710 1.00 87.50 83 GLY A C 1
ATOM 669 O O . GLY A 1 83 ? -2.701 -17.721 4.950 1.00 87.50 83 GLY A O 1
ATOM 670 N N . GLU A 1 84 ? -1.156 -16.721 3.637 1.00 91.44 84 GLU A N 1
ATOM 671 C CA . GLU A 1 84 ? -2.015 -16.229 2.561 1.00 91.44 84 GLU A CA 1
ATOM 672 C C . GLU A 1 84 ? -1.553 -16.794 1.212 1.00 91.44 84 GLU A C 1
ATOM 674 O O . GLU A 1 84 ? -0.395 -17.188 1.094 1.00 91.44 84 GLU A O 1
ATOM 679 N N . PRO A 1 85 ? -2.417 -16.863 0.186 1.00 92.62 85 PRO A N 1
ATOM 680 C CA . PRO A 1 85 ? -2.076 -17.428 -1.126 1.00 92.62 85 PRO A CA 1
ATOM 681 C C . PRO A 1 85 ? -1.190 -16.520 -2.002 1.00 92.62 85 PRO A C 1
ATOM 683 O O . PRO A 1 85 ? -1.127 -16.711 -3.218 1.00 92.62 85 PRO A O 1
ATOM 686 N N . PHE A 1 86 ? -0.535 -15.525 -1.403 1.00 94.44 86 PHE A N 1
ATOM 687 C CA . PHE A 1 86 ? 0.179 -14.437 -2.069 1.00 94.44 86 PHE A CA 1
ATOM 688 C C . PHE A 1 86 ? 1.631 -14.371 -1.595 1.00 94.44 86 PHE A C 1
ATOM 690 O O . PHE A 1 86 ? 1.930 -14.736 -0.455 1.00 94.44 86 PHE A O 1
ATOM 697 N N . TYR A 1 87 ? 2.529 -13.881 -2.457 1.00 97.00 87 TYR A N 1
ATOM 698 C CA . TYR A 1 87 ? 3.916 -13.643 -2.055 1.00 97.00 87 TYR A CA 1
ATOM 699 C C . TYR A 1 87 ? 4.069 -12.397 -1.190 1.00 97.00 87 TYR A C 1
ATOM 701 O O . TYR A 1 87 ? 4.936 -12.387 -0.318 1.00 97.00 87 TYR A O 1
ATOM 709 N N . CYS A 1 88 ? 3.261 -11.358 -1.432 1.00 96.88 88 CYS A N 1
ATOM 710 C CA . CYS A 1 88 ? 3.380 -10.103 -0.703 1.00 96.88 88 CYS A CA 1
ATOM 711 C C . CYS A 1 88 ? 3.218 -10.306 0.808 1.00 96.88 88 CYS A C 1
ATOM 713 O O . CYS A 1 88 ? 2.295 -10.965 1.288 1.00 96.88 88 CYS A O 1
ATOM 715 N N . ALA A 1 89 ? 4.139 -9.723 1.568 1.00 95.88 89 ALA A N 1
ATOM 716 C CA . ALA A 1 89 ? 4.116 -9.786 3.017 1.00 95.88 89 ALA A CA 1
ATOM 717 C C . ALA A 1 89 ? 3.146 -8.727 3.557 1.00 95.88 89 ALA A C 1
ATOM 719 O O . ALA A 1 89 ? 3.494 -7.555 3.557 1.00 95.88 89 ALA A O 1
ATOM 720 N N . HIS A 1 90 ? 1.961 -9.138 4.019 1.00 95.75 90 HIS A N 1
ATOM 721 C CA . HIS A 1 90 ? 0.990 -8.271 4.701 1.00 95.75 90 HIS A CA 1
ATOM 722 C C . HIS A 1 90 ? 0.579 -8.852 6.055 1.00 95.75 90 HIS A C 1
ATOM 724 O O . HIS A 1 90 ? 0.423 -10.071 6.227 1.00 95.75 90 HIS A O 1
ATOM 730 N N . SER A 1 91 ? 0.420 -7.972 7.037 1.00 94.56 91 SER A N 1
ATOM 731 C CA . SER A 1 91 ? 0.133 -8.289 8.435 1.00 94.56 91 SER A CA 1
ATOM 732 C C . SER A 1 91 ? 1.138 -9.279 9.038 1.00 94.56 91 SER A C 1
ATOM 734 O O . SER A 1 91 ? 0.786 -10.164 9.823 1.00 94.56 91 SER A O 1
ATOM 736 N N . VAL A 1 92 ? 2.396 -9.170 8.601 1.00 94.25 92 VAL A N 1
ATOM 737 C CA . VAL A 1 92 ? 3.561 -9.930 9.071 1.00 94.25 92 VAL A CA 1
ATOM 738 C C . VAL A 1 92 ? 4.783 -9.019 9.124 1.00 94.25 92 VAL A C 1
ATOM 740 O O . VAL A 1 92 ? 4.919 -8.116 8.301 1.00 94.25 92 VAL A O 1
ATOM 743 N N . GLU A 1 93 ? 5.714 -9.315 10.033 1.00 94.19 93 GLU A N 1
ATOM 744 C CA . GLU A 1 93 ? 6.905 -8.490 10.286 1.00 94.19 93 GLU A CA 1
ATOM 745 C C . GLU A 1 93 ? 7.702 -8.129 9.015 1.00 94.19 93 GLU A C 1
ATOM 747 O O . GLU A 1 93 ? 8.123 -6.976 8.893 1.00 94.19 93 GLU A O 1
ATOM 752 N N . PRO A 1 94 ? 7.888 -9.016 8.012 1.00 96.12 94 PRO A N 1
ATOM 753 C CA . PRO A 1 94 ? 8.649 -8.673 6.812 1.00 96.12 94 PRO A CA 1
ATOM 754 C C . PRO A 1 94 ? 8.016 -7.632 5.881 1.00 96.12 94 PRO A C 1
ATOM 756 O O . PRO A 1 94 ? 8.680 -7.300 4.903 1.00 96.12 94 PRO A O 1
ATOM 759 N N . PHE A 1 95 ? 6.803 -7.123 6.160 1.00 97.88 95 PHE A N 1
ATOM 760 C CA . PHE A 1 95 ? 6.030 -6.200 5.310 1.00 97.88 95 PHE A CA 1
ATOM 761 C C . PHE A 1 95 ? 6.904 -5.236 4.503 1.00 97.88 95 PHE A C 1
ATOM 763 O O . PHE A 1 95 ? 7.052 -5.409 3.293 1.00 97.88 95 PHE A O 1
ATOM 770 N N . ILE A 1 96 ? 7.549 -4.263 5.149 1.00 97.50 96 ILE A N 1
ATOM 771 C CA . ILE A 1 96 ? 8.268 -3.224 4.406 1.00 97.50 96 ILE A CA 1
ATOM 772 C C . ILE A 1 96 ? 9.528 -3.774 3.731 1.00 97.50 96 ILE A C 1
ATOM 774 O O . ILE A 1 96 ? 9.780 -3.496 2.563 1.00 97.50 96 ILE A O 1
ATOM 778 N N . THR A 1 97 ? 10.271 -4.655 4.405 1.00 96.25 97 THR A N 1
ATOM 779 C CA . THR A 1 97 ? 11.499 -5.256 3.853 1.00 96.25 97 THR A CA 1
ATOM 780 C C . THR A 1 97 ? 11.265 -6.216 2.692 1.00 96.25 97 THR A C 1
ATOM 782 O O . THR A 1 97 ? 12.198 -6.466 1.938 1.00 96.25 97 THR A O 1
ATOM 785 N N . TRP A 1 98 ? 10.050 -6.742 2.525 1.00 97.94 98 TRP A N 1
ATOM 786 C CA . TRP A 1 98 ? 9.645 -7.500 1.343 1.00 97.94 98 TRP A CA 1
ATOM 787 C C . TRP A 1 98 ? 9.390 -6.569 0.153 1.00 97.94 98 TRP A C 1
ATOM 789 O O . TRP A 1 98 ? 9.760 -6.892 -0.973 1.00 97.94 98 TRP A O 1
ATOM 799 N N . HIS A 1 99 ? 8.817 -5.388 0.399 1.00 98.31 99 HIS A N 1
ATOM 800 C CA . HIS A 1 99 ? 8.527 -4.409 -0.649 1.00 98.31 99 HIS A CA 1
ATOM 801 C C . HIS A 1 99 ? 9.785 -3.680 -1.156 1.00 98.31 99 HIS A C 1
ATOM 803 O O . HIS A 1 99 ? 9.825 -3.290 -2.318 1.00 98.31 99 HIS A O 1
ATOM 809 N N . VAL A 1 100 ? 10.852 -3.560 -0.357 1.00 96.81 100 VAL A N 1
ATOM 810 C CA . VAL A 1 100 ? 12.135 -2.970 -0.804 1.00 96.81 100 VAL A CA 1
ATOM 811 C C . VAL A 1 100 ? 12.750 -3.680 -2.027 1.00 96.81 100 VAL A C 1
ATOM 813 O O . VAL A 1 100 ? 12.944 -3.024 -3.053 1.00 96.81 100 VAL A O 1
ATOM 816 N N . PRO A 1 101 ? 13.055 -4.994 -1.995 1.00 95.94 101 PRO A N 1
ATOM 817 C CA . PRO A 1 101 ? 13.591 -5.693 -3.162 1.00 95.94 101 PRO A CA 1
ATOM 818 C C . PRO A 1 101 ? 12.588 -5.727 -4.322 1.00 95.94 101 PRO A C 1
ATOM 820 O O . PRO A 1 101 ? 13.002 -5.705 -5.478 1.00 95.94 101 PRO A O 1
ATOM 823 N N . TYR A 1 102 ? 11.283 -5.700 -4.032 1.00 98.19 102 TYR A N 1
ATOM 824 C CA . TYR A 1 102 ? 10.243 -5.613 -5.054 1.00 98.19 102 TYR A CA 1
ATOM 825 C C . TYR A 1 102 ? 10.315 -4.295 -5.843 1.00 98.19 102 TYR A C 1
ATOM 827 O O . TYR A 1 102 ? 10.313 -4.298 -7.074 1.00 98.19 102 TYR A O 1
ATOM 835 N N . LEU A 1 103 ? 10.470 -3.166 -5.141 1.00 97.88 103 LEU A N 1
ATOM 836 C CA . LEU A 1 103 ? 10.703 -1.854 -5.749 1.00 97.88 103 LEU A CA 1
ATOM 837 C C . LEU A 1 103 ? 12.036 -1.796 -6.492 1.00 97.88 103 LEU A C 1
ATOM 839 O O . LEU A 1 103 ? 12.117 -1.180 -7.552 1.00 97.88 103 LEU A O 1
ATOM 843 N N . HIS A 1 104 ? 13.079 -2.428 -5.955 1.00 95.44 104 HIS A N 1
ATOM 844 C CA . HIS A 1 104 ? 14.376 -2.496 -6.620 1.00 95.44 104 HIS A CA 1
ATOM 845 C C . HIS A 1 104 ? 14.286 -3.244 -7.960 1.00 95.44 104 HIS A C 1
ATOM 847 O O . HIS A 1 104 ? 14.781 -2.753 -8.973 1.00 95.44 104 HIS A O 1
ATOM 853 N N . GLU A 1 105 ? 13.608 -4.394 -8.005 1.00 96.94 105 GLU A N 1
ATOM 854 C CA . GLU A 1 105 ? 13.363 -5.130 -9.249 1.00 96.94 105 GLU A CA 1
ATOM 855 C C . GLU A 1 105 ? 12.529 -4.321 -10.253 1.00 96.94 105 GLU A C 1
ATOM 857 O O . GLU A 1 105 ? 12.870 -4.281 -11.437 1.00 96.94 105 GLU A O 1
ATOM 862 N N . PHE A 1 106 ? 11.498 -3.610 -9.793 1.00 98.38 106 PHE A N 1
ATOM 863 C CA . PHE A 1 106 ? 10.722 -2.712 -10.649 1.00 98.38 106 PHE A CA 1
ATOM 864 C C . PHE A 1 106 ? 11.562 -1.559 -11.213 1.00 98.38 106 PHE A C 1
ATOM 866 O O . PHE A 1 106 ? 11.508 -1.265 -12.406 1.00 98.38 106 PHE A O 1
ATOM 873 N N . GLU A 1 107 ? 12.396 -0.926 -10.388 1.00 97.56 107 GLU A N 1
ATOM 874 C CA . GLU A 1 107 ? 13.284 0.155 -10.821 1.00 97.56 107 GLU A CA 1
ATOM 875 C C . GLU A 1 107 ? 14.348 -0.338 -11.815 1.00 97.56 107 GLU A C 1
ATOM 877 O O . GLU A 1 107 ? 14.661 0.354 -12.789 1.00 97.56 107 GLU A O 1
ATOM 882 N N . LYS A 1 108 ? 14.848 -1.570 -11.652 1.00 96.44 108 LYS A N 1
ATOM 883 C CA . LYS A 1 108 ? 15.697 -2.220 -12.661 1.00 96.44 108 LYS A CA 1
ATOM 884 C C . LYS A 1 108 ? 14.971 -2.373 -13.997 1.00 96.44 108 LYS A C 1
ATOM 886 O O . LYS A 1 108 ? 15.564 -2.072 -15.031 1.00 96.44 108 LYS A O 1
ATOM 891 N N . LEU A 1 109 ? 13.705 -2.801 -13.993 1.00 98.06 109 LEU A N 1
ATOM 892 C CA . LEU A 1 109 ? 12.901 -2.880 -15.216 1.00 98.06 109 LEU A CA 1
ATOM 893 C C . LEU A 1 109 ? 12.715 -1.500 -15.851 1.00 98.06 109 LEU A C 1
ATOM 895 O O . LEU A 1 109 ? 12.948 -1.364 -17.047 1.00 98.06 109 LEU A O 1
ATOM 899 N N . LEU A 1 110 ? 12.396 -0.457 -15.080 1.00 98.19 110 LEU A N 1
ATOM 900 C CA . LEU A 1 110 ? 12.307 0.909 -15.619 1.00 98.19 110 LEU A CA 1
ATOM 901 C C . LEU A 1 110 ? 13.586 1.319 -16.361 1.00 98.19 110 LEU A C 1
ATOM 903 O O . LEU A 1 110 ? 13.518 1.918 -17.432 1.00 98.19 110 LEU A O 1
ATOM 907 N N . ASN A 1 111 ? 14.752 0.959 -15.828 1.00 97.62 111 ASN A N 1
ATOM 908 C CA . ASN A 1 111 ? 16.029 1.247 -16.473 1.00 97.62 111 ASN A CA 1
ATOM 909 C C . ASN A 1 111 ? 16.293 0.367 -17.709 1.00 97.62 111 ASN A C 1
ATOM 911 O O . ASN A 1 111 ? 16.833 0.871 -18.690 1.00 97.62 111 ASN A O 1
ATOM 915 N N . ILE A 1 112 ? 15.861 -0.899 -17.722 1.00 97.56 112 ILE A N 1
ATOM 916 C CA . ILE A 1 112 ? 15.911 -1.771 -18.915 1.00 97.56 112 ILE A CA 1
ATOM 917 C C . ILE A 1 112 ? 15.023 -1.221 -20.043 1.00 97.56 112 ILE A C 1
ATOM 919 O O . ILE A 1 112 ? 15.407 -1.253 -21.212 1.00 97.56 112 ILE A O 1
ATOM 923 N N . PHE A 1 113 ? 13.849 -0.690 -19.698 1.00 98.38 113 PHE A N 1
ATOM 924 C CA . PHE A 1 113 ? 12.873 -0.140 -20.644 1.00 98.38 113 PHE A CA 1
ATOM 925 C C . PHE A 1 113 ? 13.069 1.361 -20.936 1.00 98.38 113 PHE A C 1
ATOM 927 O O . PHE A 1 113 ? 12.283 1.971 -21.673 1.00 98.38 113 PHE A O 1
ATOM 934 N N . ASN A 1 114 ? 14.147 1.967 -20.424 1.00 97.88 114 ASN A N 1
ATOM 935 C CA . ASN A 1 114 ? 14.560 3.322 -20.773 1.00 97.88 114 ASN A CA 1
ATOM 936 C C . ASN A 1 114 ? 15.214 3.353 -22.165 1.00 97.88 114 ASN A C 1
ATOM 938 O O . ASN A 1 114 ? 16.429 3.238 -22.314 1.00 97.88 114 ASN A O 1
ATOM 942 N N . TYR A 1 115 ? 14.406 3.580 -23.197 1.00 96.81 115 TYR A N 1
ATOM 943 C CA . TYR A 1 115 ? 14.877 3.675 -24.587 1.00 96.81 115 TYR A CA 1
ATOM 944 C C . TYR A 1 115 ? 15.308 5.086 -25.014 1.00 96.81 115 TYR A C 1
ATOM 946 O O . TYR A 1 115 ? 15.522 5.325 -26.200 1.00 96.81 115 TYR A O 1
ATOM 954 N N . SER A 1 116 ? 15.427 6.030 -24.075 1.00 96.62 116 SER A N 1
ATOM 955 C CA . SER A 1 116 ? 15.884 7.391 -24.388 1.00 96.62 116 SER A CA 1
ATOM 956 C C . SER A 1 116 ? 17.369 7.402 -24.766 1.00 96.62 116 SER A C 1
ATOM 958 O O . SER A 1 116 ? 18.145 6.560 -24.313 1.00 96.62 116 SER A O 1
ATOM 960 N N . LYS A 1 117 ? 17.820 8.393 -25.535 1.00 96.44 117 LYS A N 1
ATOM 961 C CA . LYS A 1 117 ? 19.254 8.597 -25.815 1.00 96.44 117 LYS A CA 1
ATOM 962 C C . LYS A 1 117 ? 20.059 8.812 -24.532 1.00 96.44 117 LYS A C 1
ATOM 964 O O . LYS A 1 117 ? 21.222 8.422 -24.453 1.00 96.44 117 LYS A O 1
ATOM 969 N N . ASN A 1 118 ? 19.444 9.414 -23.514 1.00 95.19 118 ASN A N 1
ATOM 970 C CA . ASN A 1 118 ? 20.030 9.521 -22.187 1.00 95.19 118 ASN A CA 1
ATOM 971 C C . ASN A 1 118 ? 19.817 8.213 -21.400 1.00 95.19 118 ASN A C 1
ATOM 973 O O . ASN A 1 118 ? 18.686 7.807 -21.119 1.00 95.19 118 ASN A O 1
ATOM 977 N N . GLN A 1 119 ? 20.923 7.575 -21.022 1.00 94.25 119 GLN A N 1
ATOM 978 C CA . GLN A 1 119 ? 20.964 6.315 -20.272 1.00 94.25 119 GLN A CA 1
ATOM 979 C C . GLN A 1 119 ? 21.354 6.515 -18.797 1.00 94.25 119 GLN A C 1
ATOM 981 O O . GLN A 1 119 ? 21.743 5.573 -18.116 1.00 94.25 119 GLN A O 1
ATOM 986 N N . SER A 1 120 ? 21.269 7.749 -18.282 1.00 93.94 120 SER A N 1
ATOM 987 C CA . SER A 1 120 ? 21.463 8.014 -16.849 1.00 93.94 120 SER A CA 1
ATOM 988 C C . SER A 1 120 ? 20.417 7.262 -16.036 1.00 93.94 120 SER A C 1
ATOM 990 O O . SER A 1 120 ? 19.250 7.273 -16.419 1.00 93.94 120 SER A O 1
ATOM 992 N N . TYR A 1 121 ? 20.814 6.664 -14.916 1.00 95.19 121 TYR A N 1
ATOM 993 C CA . TYR A 1 121 ? 19.904 5.911 -14.053 1.00 95.19 121 TYR A CA 1
ATOM 994 C C . TYR A 1 121 ? 18.609 6.685 -13.756 1.00 95.19 121 TYR A C 1
ATOM 996 O O . TYR A 1 121 ? 18.660 7.868 -13.419 1.00 95.19 121 TYR A O 1
ATOM 1004 N N . LEU A 1 122 ? 17.464 6.023 -13.920 1.00 96.00 122 LEU A N 1
ATOM 1005 C CA . LEU A 1 122 ? 16.147 6.528 -13.547 1.00 96.00 122 LEU A CA 1
ATOM 1006 C C . LEU A 1 122 ? 15.809 6.035 -12.143 1.00 96.00 122 LEU A C 1
ATOM 1008 O O . LEU A 1 122 ? 15.574 4.841 -11.950 1.00 96.00 122 LEU A O 1
ATOM 1012 N N . ALA A 1 123 ? 15.766 6.957 -11.184 1.00 96.81 123 ALA A N 1
ATOM 1013 C CA . ALA A 1 123 ? 15.233 6.678 -9.857 1.00 96.81 123 ALA A CA 1
ATOM 1014 C C . ALA A 1 123 ? 13.696 6.714 -9.897 1.00 96.81 123 ALA A C 1
ATOM 1016 O O . ALA A 1 123 ? 13.100 7.636 -10.455 1.00 96.81 123 ALA A O 1
ATOM 1017 N N . LEU A 1 124 ? 13.048 5.714 -9.301 1.00 98.25 124 LEU A N 1
ATOM 1018 C CA . LEU A 1 124 ? 11.596 5.607 -9.205 1.00 98.25 124 LEU A CA 1
ATOM 1019 C C . LEU A 1 124 ? 11.040 6.780 -8.379 1.00 98.25 124 LEU A C 1
ATOM 1021 O O . LEU A 1 124 ? 11.348 6.875 -7.189 1.00 98.25 124 LEU A O 1
ATOM 1025 N N . PRO A 1 125 ? 10.202 7.668 -8.940 1.00 98.44 125 PRO A N 1
ATOM 1026 C CA . PRO A 1 125 ? 9.586 8.713 -8.137 1.00 98.44 125 PRO A CA 1
ATOM 1027 C C . PRO A 1 125 ? 8.624 8.126 -7.101 1.00 98.44 125 PRO A C 1
ATOM 1029 O O . PRO A 1 125 ? 8.016 7.076 -7.315 1.00 98.44 125 PRO A O 1
ATOM 1032 N N . TYR A 1 126 ? 8.446 8.840 -5.992 1.00 98.44 126 TYR A N 1
ATOM 1033 C CA . TYR A 1 126 ? 7.430 8.517 -4.995 1.00 98.44 126 TYR A CA 1
ATOM 1034 C C . TYR A 1 126 ? 6.186 9.399 -5.146 1.00 98.44 126 TYR A C 1
ATOM 1036 O O . TYR A 1 126 ? 6.220 10.481 -5.740 1.00 98.44 126 TYR A O 1
ATOM 1044 N N . PHE A 1 127 ? 5.074 8.930 -4.587 1.00 96.94 127 PHE A N 1
ATOM 1045 C CA . PHE A 1 127 ? 3.805 9.648 -4.507 1.00 96.94 127 PHE A CA 1
ATOM 1046 C C . PHE A 1 127 ? 3.423 9.854 -3.040 1.00 96.94 127 PHE A C 1
ATOM 1048 O O . PHE A 1 127 ? 3.295 8.889 -2.288 1.00 96.94 127 PHE A O 1
ATOM 1055 N N . ASP A 1 128 ? 3.223 11.111 -2.644 1.00 95.69 128 ASP A N 1
ATOM 1056 C CA . ASP A 1 128 ? 2.827 11.483 -1.285 1.00 95.69 128 ASP A CA 1
ATOM 1057 C C . ASP A 1 128 ? 1.478 12.218 -1.301 1.00 95.69 128 ASP A C 1
ATOM 1059 O O . ASP A 1 128 ? 1.407 13.439 -1.466 1.00 95.69 128 ASP A O 1
ATOM 1063 N N . ILE A 1 129 ? 0.380 11.469 -1.140 1.00 93.88 129 ILE A N 1
ATOM 1064 C CA . ILE A 1 129 ? -0.983 12.032 -1.098 1.00 93.88 129 ILE A CA 1
ATOM 1065 C C . ILE A 1 129 ? -1.195 13.001 0.076 1.00 93.88 129 ILE A C 1
ATOM 1067 O O . ILE A 1 129 ? -2.127 13.804 0.062 1.00 93.88 129 ILE A O 1
ATOM 1071 N N . CYS A 1 130 ? -0.333 12.937 1.094 1.00 93.38 130 CYS A N 1
ATOM 1072 C CA . CYS A 1 130 ? -0.378 13.802 2.265 1.00 93.38 130 CYS A CA 1
ATOM 1073 C C . CYS A 1 130 ? 0.310 15.154 2.033 1.00 93.38 130 CYS A C 1
ATOM 1075 O O . CYS A 1 130 ? 0.293 16.009 2.927 1.00 93.38 130 CYS A O 1
ATOM 1077 N N . GLU A 1 131 ? 0.925 15.362 0.865 1.00 89.38 131 GLU A N 1
ATOM 1078 C CA . GLU A 1 131 ? 1.524 16.639 0.507 1.00 89.38 131 GLU A CA 1
ATOM 1079 C C . GLU A 1 131 ? 0.442 17.679 0.192 1.00 89.38 131 GLU A C 1
ATOM 1081 O O . GLU A 1 131 ? -0.422 17.507 -0.671 1.00 89.38 131 GLU A O 1
ATOM 1086 N N . GLN A 1 132 ? 0.468 18.782 0.937 1.00 82.00 132 GLN A N 1
ATOM 1087 C CA . GLN A 1 132 ? -0.545 19.825 0.830 1.00 82.00 132 GLN A CA 1
ATOM 1088 C C . GLN A 1 132 ? -0.322 20.695 -0.409 1.00 82.00 132 GLN A C 1
ATOM 1090 O O . GLN A 1 132 ? 0.808 21.015 -0.764 1.00 82.00 132 GLN A O 1
ATOM 1095 N N . ASN A 1 133 ? -1.418 21.167 -1.009 1.00 81.50 133 ASN A N 1
ATOM 1096 C CA . ASN A 1 133 ? -1.415 22.065 -2.175 1.00 81.50 133 ASN A CA 1
ATOM 1097 C C . ASN A 1 133 ? -0.763 21.477 -3.439 1.00 81.50 133 ASN A C 1
ATOM 1099 O O . ASN A 1 133 ? -0.352 22.222 -4.329 1.00 81.50 133 ASN A O 1
ATOM 1103 N N . VAL A 1 134 ? -0.710 20.149 -3.535 1.00 88.00 134 VAL A N 1
ATOM 1104 C CA . VAL A 1 134 ? -0.194 19.426 -4.696 1.00 88.00 134 VAL A CA 1
ATOM 1105 C C . VAL A 1 134 ? -1.348 18.868 -5.528 1.00 88.00 134 VAL A C 1
ATOM 1107 O O . VAL A 1 134 ? -2.338 18.370 -4.992 1.00 88.00 134 VAL A O 1
ATOM 1110 N N . ASP A 1 135 ? -1.239 18.975 -6.855 1.00 86.06 135 ASP A N 1
ATOM 1111 C CA . ASP A 1 135 ? -2.223 18.429 -7.790 1.00 86.06 135 ASP A CA 1
ATOM 1112 C C . ASP A 1 135 ? -1.695 17.176 -8.496 1.00 86.06 135 ASP A C 1
ATOM 1114 O O . ASP A 1 135 ? -0.837 17.238 -9.380 1.00 86.06 135 ASP A O 1
ATOM 1118 N N . TYR A 1 136 ? -2.269 16.038 -8.122 1.00 94.75 136 TYR A N 1
ATOM 1119 C CA . TYR A 1 136 ? -1.989 14.730 -8.703 1.00 94.75 136 TYR A CA 1
ATOM 1120 C C . TYR A 1 136 ? -2.987 14.317 -9.795 1.00 94.75 136 TYR A C 1
ATOM 1122 O O . TYR A 1 136 ? -2.880 13.217 -10.336 1.00 94.75 136 TYR A O 1
ATOM 1130 N N . SER A 1 137 ? -3.947 15.178 -10.160 1.00 90.94 137 SER A N 1
ATOM 1131 C CA . SER A 1 137 ? -5.012 14.860 -11.127 1.00 90.94 137 SER A CA 1
ATOM 1132 C C . SER A 1 137 ? -4.490 14.442 -12.503 1.00 90.94 137 SER A C 1
ATOM 1134 O O . SER A 1 137 ? -5.126 13.639 -13.184 1.00 90.94 137 SER A O 1
ATOM 1136 N N . PHE A 1 138 ? -3.294 14.902 -12.887 1.00 95.06 138 PHE A N 1
ATOM 1137 C CA . PHE A 1 138 ? -2.641 14.489 -14.130 1.00 95.06 138 PHE A CA 1
ATOM 1138 C C . PHE A 1 138 ? -2.396 12.978 -14.202 1.00 95.06 138 PHE A C 1
ATOM 1140 O O . PHE A 1 138 ? -2.317 12.439 -15.299 1.00 95.06 138 PHE A O 1
ATOM 1147 N N . MET A 1 139 ? -2.309 12.283 -13.064 1.00 96.94 139 MET A N 1
ATOM 1148 C CA . MET A 1 139 ? -2.178 10.826 -13.012 1.00 96.94 139 MET A CA 1
ATOM 1149 C C . MET A 1 139 ? -3.495 10.098 -13.311 1.00 96.94 139 MET A C 1
ATOM 1151 O O . MET A 1 139 ? -3.491 8.881 -13.367 1.00 96.94 139 MET A O 1
ATOM 1155 N N . ASN A 1 140 ? -4.611 10.808 -13.512 1.00 95.25 140 ASN A N 1
ATOM 1156 C CA . ASN A 1 140 ? -5.885 10.255 -13.993 1.00 95.25 140 ASN A CA 1
ATOM 1157 C C . ASN A 1 140 ? -6.182 10.629 -15.457 1.00 95.25 140 ASN A C 1
ATOM 1159 O O . ASN A 1 140 ? -7.127 10.104 -16.044 1.00 95.25 140 ASN A O 1
ATOM 1163 N N . CYS A 1 141 ? -5.425 11.551 -16.062 1.00 96.44 141 CYS A N 1
ATOM 1164 C CA . CYS A 1 141 ? -5.655 11.966 -17.447 1.00 96.44 141 CYS A CA 1
ATOM 1165 C C . CYS A 1 141 ? -5.342 10.820 -18.414 1.00 96.44 141 CYS A C 1
ATOM 1167 O O . CYS A 1 141 ? -4.305 10.184 -18.274 1.00 96.44 141 CYS A O 1
ATOM 1169 N N . ALA A 1 142 ? -6.190 10.594 -19.423 1.00 96.56 142 ALA A N 1
ATOM 1170 C CA . ALA A 1 142 ? -5.996 9.518 -20.404 1.00 96.56 142 ALA A CA 1
ATOM 1171 C C . ALA A 1 142 ? -4.694 9.662 -21.216 1.00 96.56 142 ALA A C 1
ATOM 1173 O O . ALA A 1 142 ? -4.065 8.670 -21.587 1.00 96.56 142 ALA A O 1
ATOM 1174 N N . GLU A 1 143 ? -4.278 10.903 -21.459 1.00 98.25 143 GLU A N 1
ATOM 1175 C CA . GLU A 1 143 ? -3.058 11.251 -22.178 1.00 98.25 143 GLU A CA 1
ATOM 1176 C C . GLU A 1 143 ? -2.197 12.196 -21.344 1.00 98.25 143 GLU A C 1
ATOM 1178 O O . GLU A 1 143 ? -2.692 12.935 -20.487 1.00 98.25 143 GLU A O 1
ATOM 1183 N N . ILE A 1 144 ? -0.894 12.172 -21.609 1.00 98.31 144 ILE A N 1
ATOM 1184 C CA . ILE A 1 144 ? 0.080 13.061 -20.989 1.00 98.31 144 ILE A CA 1
ATOM 1185 C C . ILE A 1 144 ? 1.070 13.557 -22.042 1.00 98.31 144 ILE A C 1
ATOM 1187 O O . ILE A 1 144 ? 1.546 12.789 -22.880 1.00 98.31 144 ILE A O 1
ATOM 1191 N N . THR A 1 145 ? 1.378 14.852 -21.996 1.00 98.19 145 THR A N 1
ATOM 1192 C CA . THR A 1 145 ? 2.419 15.462 -22.828 1.00 98.19 145 THR A CA 1
ATOM 1193 C C . THR A 1 145 ? 3.696 15.615 -22.012 1.00 98.19 145 THR A C 1
ATOM 1195 O O . THR A 1 145 ? 3.667 16.210 -20.931 1.00 98.19 145 THR A O 1
ATOM 1198 N N . VAL A 1 146 ? 4.816 15.113 -22.531 1.00 97.94 146 VAL A N 1
ATOM 1199 C CA . VAL A 1 146 ? 6.129 15.153 -21.869 1.00 97.94 146 VAL A CA 1
ATOM 1200 C C . VAL A 1 146 ? 7.226 15.651 -22.807 1.00 97.94 146 VAL A C 1
ATOM 1202 O O . VAL A 1 146 ? 7.056 15.637 -24.025 1.00 97.94 146 VAL A O 1
ATOM 1205 N N . LEU A 1 147 ? 8.344 16.105 -22.230 1.00 97.44 147 LEU A N 1
ATOM 1206 C CA . LEU A 1 147 ? 9.582 16.369 -22.968 1.00 97.44 147 LEU A CA 1
ATOM 1207 C C . LEU A 1 147 ? 10.389 15.076 -23.075 1.00 97.44 147 LEU A C 1
ATOM 1209 O O . LEU A 1 147 ? 10.634 14.435 -22.054 1.00 97.44 147 LEU A O 1
ATOM 1213 N N . PHE A 1 148 ? 10.826 14.710 -24.275 1.00 95.56 148 PHE A N 1
ATOM 1214 C CA . PHE A 1 148 ? 11.601 13.494 -24.498 1.00 95.56 148 PHE A CA 1
ATOM 1215 C C . PHE A 1 148 ? 12.812 13.747 -25.403 1.00 95.56 148 PHE A C 1
ATOM 1217 O O . PHE A 1 148 ? 12.717 14.479 -26.386 1.00 95.56 148 PHE A O 1
ATOM 1224 N N . ASP A 1 149 ? 13.951 13.151 -25.035 1.00 92.88 149 ASP A N 1
ATOM 1225 C CA . ASP A 1 149 ? 15.261 13.287 -25.687 1.00 92.88 149 ASP A CA 1
ATOM 1226 C C . ASP A 1 149 ? 15.646 14.724 -26.073 1.00 92.88 149 ASP A C 1
ATOM 1228 O O . ASP A 1 149 ? 16.039 15.498 -25.200 1.00 92.88 149 ASP A O 1
ATOM 1232 N N . ASP A 1 150 ? 15.549 15.090 -27.354 1.00 90.19 150 ASP A N 1
ATOM 1233 C CA . ASP A 1 150 ? 15.973 16.387 -27.902 1.00 90.19 150 ASP A CA 1
ATOM 1234 C C . ASP A 1 150 ? 14.956 17.510 -27.590 1.00 90.19 150 ASP A C 1
ATOM 1236 O O . ASP A 1 150 ? 14.664 18.364 -28.426 1.00 90.19 150 ASP A O 1
ATOM 1240 N N . ASP A 1 151 ? 14.389 17.481 -26.379 1.00 90.81 151 ASP A N 1
ATOM 1241 C CA . ASP A 1 151 ? 13.308 18.346 -25.897 1.00 90.81 151 ASP A CA 1
ATOM 1242 C C . ASP A 1 151 ? 12.048 18.322 -26.786 1.00 90.81 151 ASP A C 1
ATOM 1244 O O . ASP A 1 151 ? 11.266 19.279 -26.827 1.00 90.81 151 ASP A O 1
ATOM 1248 N N . GLU A 1 152 ? 11.808 17.200 -27.470 1.00 93.31 152 GLU A N 1
ATOM 1249 C CA . GLU A 1 152 ? 10.599 17.004 -28.259 1.00 93.31 152 GLU A CA 1
ATOM 1250 C C . GLU A 1 152 ? 9.386 16.868 -27.332 1.00 93.31 152 GLU A C 1
ATOM 1252 O O . GLU A 1 152 ? 9.393 16.105 -26.363 1.00 93.31 152 GLU A O 1
ATOM 1257 N N . LYS A 1 153 ? 8.318 17.614 -27.633 1.00 96.81 153 LYS A N 1
ATOM 1258 C CA . LYS A 1 153 ? 7.035 17.473 -26.941 1.00 96.81 153 LYS A CA 1
ATOM 1259 C C . LYS A 1 153 ? 6.239 16.348 -27.577 1.00 96.81 153 LYS A C 1
ATOM 1261 O O . LYS A 1 153 ? 5.662 16.531 -28.646 1.00 96.81 153 LYS A O 1
ATOM 1266 N N . ILE A 1 154 ? 6.144 15.230 -26.875 1.00 96.94 154 ILE A N 1
ATOM 1267 C CA . ILE A 1 154 ? 5.365 14.071 -27.305 1.00 96.94 154 ILE A CA 1
ATOM 1268 C C . ILE A 1 154 ? 4.129 13.918 -26.423 1.00 96.94 154 ILE A C 1
ATOM 1270 O O . ILE A 1 154 ? 4.193 14.133 -25.213 1.00 96.94 154 ILE A O 1
ATOM 1274 N N . THR A 1 155 ? 2.997 13.561 -27.029 1.00 98.25 155 THR A N 1
ATOM 1275 C CA . THR A 1 155 ? 1.770 13.203 -26.304 1.00 98.25 155 THR A CA 1
ATOM 1276 C C . THR A 1 155 ? 1.537 11.715 -26.463 1.00 98.25 155 THR A C 1
ATOM 1278 O O . THR A 1 155 ? 1.549 11.199 -27.579 1.00 98.25 155 THR A O 1
ATOM 1281 N N . VAL A 1 156 ? 1.361 11.025 -25.342 1.00 97.94 156 VAL A N 1
ATOM 1282 C CA . VAL A 1 156 ? 1.194 9.571 -25.291 1.00 97.94 156 VAL A CA 1
ATOM 1283 C C . VAL A 1 156 ? 0.027 9.206 -24.383 1.00 97.94 156 VAL A C 1
ATOM 1285 O O . VAL A 1 156 ? -0.384 10.011 -23.543 1.00 97.94 156 VAL A O 1
ATOM 1288 N N . ARG A 1 157 ? -0.469 7.965 -24.502 1.00 97.94 157 ARG A N 1
ATOM 1289 C CA . ARG A 1 157 ? -1.297 7.358 -23.449 1.00 97.94 157 ARG A CA 1
ATOM 1290 C C . ARG A 1 157 ? -0.558 7.506 -22.127 1.00 97.94 157 ARG A C 1
ATOM 1292 O O . ARG A 1 157 ? 0.612 7.139 -22.047 1.00 97.94 157 ARG A O 1
ATOM 1299 N N . ASN A 1 158 ? -1.238 8.024 -21.117 1.00 9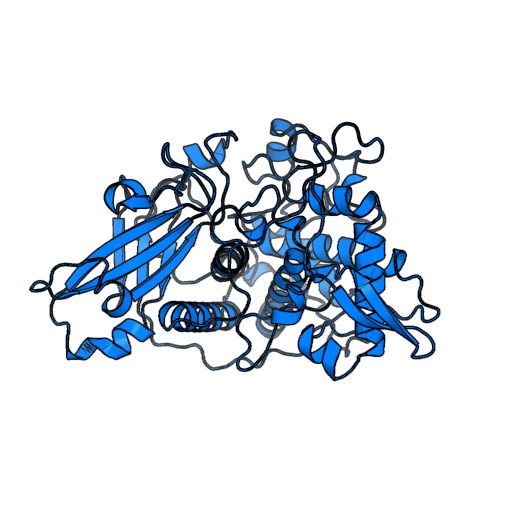8.38 158 ASN A N 1
ATOM 1300 C CA . ASN A 1 158 ? -0.645 8.210 -19.808 1.00 98.38 158 ASN A CA 1
ATOM 1301 C C . ASN A 1 158 ? -0.495 6.857 -19.102 1.00 98.38 158 ASN A C 1
ATOM 1303 O O . ASN A 1 158 ? -1.518 6.264 -18.742 1.00 98.38 158 ASN A O 1
ATOM 1307 N N . PRO A 1 159 ? 0.737 6.366 -18.887 1.00 98.31 159 PRO A N 1
ATOM 1308 C CA . PRO A 1 159 ? 0.928 5.115 -18.171 1.00 98.31 159 PRO A CA 1
ATOM 1309 C C . PRO A 1 159 ? 0.438 5.226 -16.723 1.00 98.31 159 PRO A C 1
ATOM 1311 O O . PRO A 1 159 ? -0.231 4.336 -16.235 1.00 98.31 159 PRO A O 1
ATOM 1314 N N . LEU A 1 160 ? 0.565 6.388 -16.068 1.00 98.25 160 LEU A N 1
ATOM 1315 C CA . LEU A 1 160 ? 0.114 6.571 -14.677 1.00 98.25 160 LEU A CA 1
ATOM 1316 C C . LEU A 1 160 ? -1.408 6.430 -14.474 1.00 98.25 160 LEU A C 1
ATOM 1318 O O . LEU A 1 160 ? -1.867 6.209 -13.350 1.00 98.25 160 LEU A O 1
ATOM 1322 N N . ALA A 1 161 ? -2.200 6.586 -15.539 1.00 96.88 161 ALA A N 1
ATOM 1323 C CA . ALA A 1 161 ? -3.658 6.595 -15.453 1.00 96.88 161 ALA A CA 1
ATOM 1324 C C . ALA A 1 161 ? -4.287 5.211 -15.410 1.00 96.88 161 ALA A C 1
ATOM 1326 O O . ALA A 1 161 ? -5.303 5.025 -14.744 1.00 96.88 161 ALA A O 1
ATOM 1327 N N . SER A 1 162 ? -3.724 4.249 -16.130 1.00 94.12 162 SER A N 1
ATOM 1328 C CA . SER A 1 162 ? -4.271 2.900 -16.191 1.00 94.12 162 SER A CA 1
ATOM 1329 C C . SER A 1 162 ? -3.252 1.968 -16.824 1.00 94.12 162 SER A C 1
ATOM 1331 O O . SER A 1 162 ? -2.587 2.357 -17.773 1.00 94.12 162 SER A O 1
ATOM 1333 N N . ALA A 1 163 ? -3.189 0.725 -16.369 1.00 95.50 163 ALA A N 1
ATOM 1334 C CA . ALA A 1 163 ? -2.524 -0.367 -17.068 1.00 95.50 163 ALA A CA 1
ATOM 1335 C C . ALA A 1 163 ? -3.496 -1.551 -17.193 1.00 95.50 163 ALA A C 1
ATOM 1337 O O . ALA A 1 163 ? -4.693 -1.418 -16.918 1.00 95.50 163 ALA A O 1
ATOM 1338 N N . THR A 1 164 ? -3.014 -2.714 -17.634 1.00 94.75 164 THR A N 1
ATOM 1339 C CA . THR A 1 164 ? -3.860 -3.909 -17.783 1.00 94.75 164 THR A CA 1
ATOM 1340 C C . THR A 1 164 ? -3.422 -5.067 -16.902 1.00 94.75 164 THR A C 1
ATOM 1342 O O . THR A 1 164 ? -2.231 -5.254 -16.671 1.00 94.75 164 THR A O 1
ATOM 1345 N N . TYR A 1 165 ? -4.398 -5.869 -16.481 1.00 94.12 165 TYR A N 1
ATOM 1346 C CA . TYR A 1 165 ? -4.231 -7.122 -15.743 1.00 94.12 165 TYR A CA 1
ATOM 1347 C C . TYR A 1 165 ? -5.070 -8.240 -16.395 1.00 94.12 165 TYR A C 1
ATOM 1349 O O . TYR A 1 165 ? -5.848 -7.976 -17.317 1.00 94.12 165 TYR A O 1
ATOM 1357 N N . TRP A 1 166 ? -4.898 -9.496 -15.964 1.00 91.69 166 TRP A N 1
ATOM 1358 C CA . TRP A 1 166 ? -5.504 -10.677 -16.612 1.00 91.69 166 TRP A CA 1
ATOM 1359 C C . TRP A 1 166 ? -6.374 -11.521 -15.664 1.00 91.69 166 TRP A C 1
ATOM 1361 O O . TRP A 1 166 ? -6.093 -12.706 -15.451 1.00 91.69 166 TRP A O 1
ATOM 1371 N N . PRO A 1 167 ? -7.468 -10.969 -15.107 1.00 86.19 167 PRO A N 1
ATOM 1372 C CA . PRO A 1 167 ? -8.385 -11.743 -14.282 1.00 86.19 167 PRO A CA 1
ATOM 1373 C C . PRO A 1 167 ? -8.975 -12.885 -15.111 1.00 86.19 167 PRO A C 1
ATOM 1375 O O . PRO A 1 167 ? -9.572 -12.668 -16.167 1.00 86.19 167 PRO A O 1
ATOM 1378 N N . LYS A 1 168 ? -8.787 -14.127 -14.648 1.00 83.75 168 LYS A N 1
ATOM 1379 C CA . LYS A 1 168 ? -9.237 -15.341 -15.357 1.00 83.75 168 LYS A CA 1
ATOM 1380 C C . LYS A 1 168 ? -8.755 -15.393 -16.821 1.00 83.75 168 LYS A C 1
ATOM 1382 O O . LYS A 1 168 ? -9.456 -15.905 -17.688 1.00 83.75 168 LYS A O 1
ATOM 1387 N N . GLY A 1 169 ? -7.571 -14.838 -17.096 1.00 84.69 169 GLY A N 1
ATOM 1388 C CA . GLY A 1 169 ? -6.957 -14.820 -18.426 1.00 84.69 169 GLY A CA 1
ATOM 1389 C C . GLY A 1 169 ? -7.494 -13.755 -19.392 1.00 84.69 169 GLY A C 1
ATOM 1390 O O . GLY A 1 169 ? -7.055 -13.717 -20.540 1.00 84.69 169 GLY A O 1
ATOM 1391 N N . VAL A 1 170 ? -8.404 -12.872 -18.968 1.00 90.69 170 VAL A N 1
ATOM 1392 C CA . VAL A 1 170 ? -8.985 -11.827 -19.831 1.00 90.69 170 VAL A CA 1
ATOM 1393 C C . VAL A 1 170 ? -8.261 -10.502 -19.624 1.00 90.69 170 VAL A C 1
ATOM 1395 O O . VAL A 1 170 ? -8.279 -9.973 -18.521 1.00 90.69 170 VAL A O 1
ATOM 1398 N N . LYS A 1 171 ? -7.674 -9.917 -20.677 1.00 92.31 171 LYS A N 1
ATOM 1399 C CA . LYS A 1 171 ? -7.020 -8.599 -20.588 1.00 92.31 171 LYS A CA 1
ATOM 1400 C C . LYS A 1 171 ? -8.039 -7.525 -20.191 1.00 92.31 171 LYS A C 1
ATOM 1402 O O . LYS A 1 171 ? -8.975 -7.256 -20.940 1.00 92.31 171 LYS A O 1
ATOM 1407 N N . THR A 1 172 ? -7.837 -6.911 -19.033 1.00 95.00 172 THR A N 1
ATOM 1408 C CA . THR A 1 172 ? -8.781 -5.977 -18.409 1.00 95.00 172 THR A CA 1
ATOM 1409 C C . THR A 1 172 ? -8.030 -4.718 -17.966 1.00 95.00 172 THR A C 1
ATOM 1411 O O . THR A 1 172 ? -6.957 -4.852 -17.377 1.00 95.00 172 THR A O 1
ATOM 1414 N N . PRO A 1 173 ? -8.526 -3.500 -18.252 1.00 94.88 173 PRO A N 1
ATOM 1415 C CA . PRO A 1 173 ? -7.934 -2.279 -17.713 1.00 94.88 173 PRO A CA 1
ATOM 1416 C C . PRO A 1 173 ? -8.180 -2.185 -16.207 1.00 94.88 173 PRO A C 1
ATOM 1418 O O . PRO A 1 173 ? -9.238 -2.596 -15.720 1.00 94.88 173 PRO A O 1
ATOM 1421 N N . ILE A 1 174 ? -7.219 -1.635 -15.471 1.00 95.25 174 ILE A N 1
ATOM 1422 C CA . ILE A 1 174 ? -7.418 -1.352 -14.048 1.00 95.25 174 ILE A CA 1
ATOM 1423 C C . ILE A 1 174 ? -8.467 -0.260 -13.848 1.00 95.25 174 ILE A C 1
ATOM 1425 O O . ILE A 1 174 ? -8.689 0.585 -14.720 1.00 95.25 174 ILE A O 1
ATOM 1429 N N . GLN A 1 175 ? -9.099 -0.281 -12.680 1.00 94.81 175 GLN A N 1
ATOM 1430 C CA . GLN A 1 175 ? -10.063 0.714 -12.237 1.00 94.81 175 GLN A CA 1
ATOM 1431 C C . GLN A 1 175 ? -9.554 1.420 -10.986 1.00 94.81 175 GLN A C 1
ATOM 1433 O O . GLN A 1 175 ? -9.056 0.787 -10.054 1.00 94.81 175 GLN A O 1
ATOM 1438 N N . ARG A 1 176 ? -9.735 2.739 -10.963 1.00 94.75 176 ARG A N 1
ATOM 1439 C CA . ARG A 1 176 ? -9.445 3.604 -9.823 1.00 94.75 176 ARG A CA 1
ATOM 1440 C C . ARG A 1 176 ? -10.714 4.380 -9.498 1.00 94.75 176 ARG A C 1
ATOM 1442 O O . ARG A 1 176 ? -11.083 5.287 -10.239 1.00 94.75 176 ARG A O 1
ATOM 1449 N N . ASN A 1 177 ? -11.391 3.984 -8.424 1.00 96.00 177 ASN A N 1
ATOM 1450 C CA . ASN A 1 177 ? -12.696 4.529 -8.033 1.00 96.00 177 ASN A CA 1
ATOM 1451 C C . ASN A 1 177 ? -12.608 5.407 -6.775 1.00 96.00 177 ASN A C 1
ATOM 1453 O O . ASN A 1 177 ? -13.624 5.879 -6.268 1.00 96.00 177 ASN A O 1
ATOM 1457 N N . GLY A 1 178 ? -11.398 5.594 -6.250 1.00 95.44 178 GLY A N 1
ATOM 1458 C CA . GLY A 1 178 ? -11.098 6.469 -5.134 1.00 95.44 178 GLY A CA 1
ATOM 1459 C C . GLY A 1 178 ? -10.700 7.880 -5.566 1.00 95.44 178 GLY A C 1
ATOM 1460 O O . GLY A 1 178 ? -11.157 8.389 -6.591 1.00 95.44 178 GLY A O 1
ATOM 1461 N N . PHE A 1 179 ? -9.833 8.529 -4.787 1.00 94.31 179 PHE A N 1
ATOM 1462 C CA . PHE A 1 179 ? -9.382 9.894 -5.065 1.00 94.31 179 PHE A CA 1
ATOM 1463 C C . PHE A 1 179 ? -7.866 10.065 -4.928 1.00 94.31 179 PHE A C 1
ATOM 1465 O O . PHE A 1 179 ? -7.208 9.410 -4.127 1.00 94.31 179 PHE A O 1
ATOM 1472 N N . LEU A 1 180 ? -7.323 11.009 -5.701 1.00 93.94 180 LEU A N 1
ATOM 1473 C CA . LEU A 1 180 ? -5.932 11.482 -5.596 1.00 93.94 180 LEU A CA 1
ATOM 1474 C C . LEU A 1 180 ? -5.838 12.898 -5.009 1.00 93.94 180 LEU A C 1
ATOM 1476 O O . LEU A 1 180 ? -4.749 13.436 -4.830 1.00 93.94 180 LEU A O 1
ATOM 1480 N N . LYS A 1 181 ? -6.993 13.514 -4.738 1.00 91.44 181 LYS A N 1
ATOM 1481 C CA . LYS A 1 181 ? -7.135 14.833 -4.130 1.00 91.44 181 LYS A CA 1
ATOM 1482 C C . LYS A 1 181 ? -8.359 14.824 -3.223 1.00 91.44 181 LYS A C 1
ATOM 1484 O O . LYS A 1 181 ? -9.450 14.492 -3.675 1.00 91.44 181 LYS A O 1
ATOM 1489 N N . ALA A 1 182 ? -8.168 15.176 -1.956 1.00 91.88 182 ALA A N 1
ATOM 1490 C CA . ALA A 1 182 ? -9.264 15.305 -1.006 1.00 91.88 182 ALA A CA 1
ATOM 1491 C C . ALA A 1 182 ? -10.099 16.562 -1.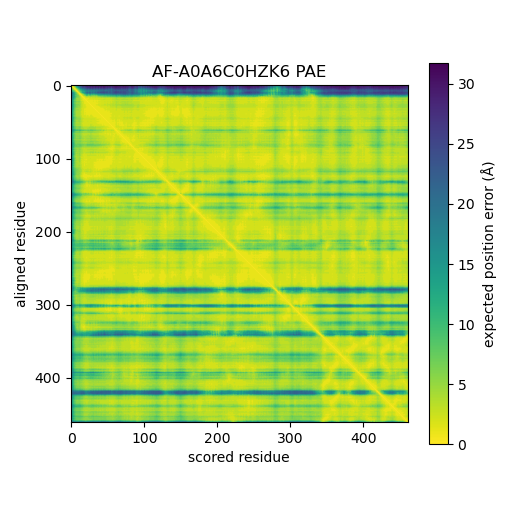307 1.00 91.88 182 ALA A C 1
ATOM 1493 O O . ALA A 1 182 ? -9.561 17.670 -1.381 1.00 91.88 182 ALA A O 1
ATOM 1494 N N . GLU A 1 183 ? -11.413 16.399 -1.438 1.00 89.69 183 GLU A N 1
ATOM 1495 C CA . GLU A 1 183 ? -12.365 17.481 -1.710 1.00 89.69 183 GLU A CA 1
ATOM 1496 C C . GLU A 1 183 ? -13.297 17.737 -0.519 1.00 89.69 183 GLU A C 1
ATOM 1498 O O . GLU A 1 183 ? -13.534 18.896 -0.163 1.00 89.69 183 GLU A O 1
ATOM 1503 N N . THR A 1 184 ? -13.769 16.678 0.148 1.00 91.44 184 THR A N 1
ATOM 1504 C CA . THR A 1 184 ? -14.675 16.781 1.307 1.00 91.44 184 THR A CA 1
ATOM 1505 C C . THR A 1 184 ? -13.918 16.984 2.622 1.00 91.44 184 THR A C 1
ATOM 1507 O O . THR A 1 184 ? -12.737 16.650 2.741 1.00 91.44 184 THR A O 1
ATOM 1510 N N . GLU A 1 185 ? -14.593 17.504 3.652 1.00 89.75 185 GLU A N 1
ATOM 1511 C CA . GLU A 1 185 ? -13.979 17.686 4.976 1.00 89.75 185 GLU A CA 1
ATOM 1512 C C . GLU A 1 185 ? -13.583 16.350 5.614 1.00 89.75 185 GLU A C 1
ATOM 1514 O O . GLU A 1 185 ? -12.522 16.243 6.231 1.00 89.75 185 GLU A O 1
ATOM 1519 N N . GLN A 1 186 ? -14.384 15.303 5.409 1.00 90.81 186 GLN A N 1
ATOM 1520 C CA . GLN A 1 186 ? -14.040 13.951 5.842 1.00 90.81 186 GLN A CA 1
ATOM 1521 C C . GLN A 1 186 ? -12.743 13.454 5.185 1.00 90.81 186 GLN A C 1
ATOM 1523 O O . GLN A 1 186 ? -11.853 12.982 5.892 1.00 90.81 186 GLN A O 1
ATOM 1528 N N . GLN A 1 187 ? -12.596 13.612 3.865 1.00 92.81 187 GLN A N 1
ATOM 1529 C CA . GLN A 1 187 ? -11.383 13.206 3.146 1.00 92.81 187 GLN A CA 1
ATOM 1530 C C . GLN A 1 187 ? -10.157 13.988 3.628 1.00 92.81 187 GLN A C 1
ATOM 1532 O O . GLN A 1 187 ? -9.101 13.404 3.860 1.00 92.81 187 GLN A O 1
ATOM 1537 N N . LYS A 1 188 ? -10.288 15.301 3.854 1.00 92.56 188 LYS A N 1
ATOM 1538 C CA . LYS A 1 188 ? -9.193 16.126 4.395 1.00 92.56 188 LYS A CA 1
ATOM 1539 C C . LYS A 1 188 ? -8.768 15.657 5.789 1.00 92.56 188 LYS A C 1
ATOM 1541 O O . LYS A 1 188 ? -7.574 15.538 6.051 1.00 92.56 188 LYS A O 1
ATOM 1546 N N . LYS A 1 189 ? -9.726 15.333 6.668 1.00 92.19 189 LYS A N 1
ATOM 1547 C CA . LYS A 1 189 ? -9.446 14.755 7.996 1.00 92.19 189 LYS A CA 1
ATOM 1548 C C . LYS A 1 189 ? -8.723 13.408 7.896 1.00 92.19 189 LYS A C 1
ATOM 1550 O O . LYS A 1 189 ? -7.781 13.174 8.649 1.00 92.19 189 LYS A O 1
ATOM 1555 N N . GLN A 1 190 ? -9.125 12.547 6.957 1.00 94.06 190 GLN A N 1
ATOM 1556 C CA . GLN A 1 190 ? -8.444 11.273 6.699 1.00 94.06 190 GLN A CA 1
ATOM 1557 C C . GLN A 1 190 ? -6.991 11.488 6.267 1.00 94.06 190 GLN A C 1
ATOM 1559 O O . GLN A 1 190 ? -6.094 10.906 6.869 1.00 94.06 190 GLN A O 1
ATOM 1564 N N . ILE A 1 191 ? -6.740 12.371 5.296 1.00 94.94 191 ILE A N 1
ATOM 1565 C CA . ILE A 1 191 ? -5.378 12.677 4.833 1.00 94.94 191 ILE A CA 1
ATOM 1566 C C . ILE A 1 191 ? -4.516 13.265 5.960 1.00 94.94 191 ILE A C 1
ATOM 1568 O O . ILE A 1 191 ? -3.373 12.848 6.133 1.00 94.94 191 ILE A O 1
ATOM 1572 N N . ASN A 1 192 ? -5.060 14.165 6.784 1.00 92.88 192 ASN A N 1
ATOM 1573 C CA . ASN A 1 192 ? -4.335 14.705 7.940 1.00 92.88 192 ASN A CA 1
ATOM 1574 C C . ASN A 1 192 ? -3.987 13.621 8.972 1.00 92.88 192 ASN A C 1
ATOM 1576 O O . ASN A 1 192 ? -2.878 13.611 9.503 1.00 92.88 192 ASN A O 1
ATOM 1580 N N . THR A 1 193 ? -4.907 12.685 9.215 1.00 93.81 193 THR A N 1
ATOM 1581 C CA . THR A 1 193 ? -4.675 11.542 10.109 1.00 93.81 193 THR A CA 1
ATOM 1582 C C . THR A 1 193 ? -3.568 10.637 9.574 1.00 93.81 193 THR A C 1
ATOM 1584 O O . THR A 1 193 ? -2.641 10.304 10.306 1.00 93.81 193 THR A O 1
ATOM 1587 N N . ILE A 1 194 ? -3.622 10.283 8.288 1.00 95.56 194 ILE A N 1
ATOM 1588 C CA . ILE A 1 194 ? -2.603 9.454 7.628 1.00 95.56 194 ILE A CA 1
ATOM 1589 C C . ILE A 1 194 ? -1.242 10.146 7.688 1.00 95.56 194 ILE A C 1
ATOM 1591 O O . ILE A 1 194 ? -0.244 9.508 8.015 1.00 95.56 194 ILE A O 1
ATOM 1595 N N . ARG A 1 195 ? -1.199 11.461 7.441 1.00 94.44 195 ARG A N 1
ATOM 1596 C CA . ARG A 1 195 ? 0.017 12.262 7.600 1.00 94.44 195 ARG A CA 1
ATOM 1597 C C . ARG A 1 195 ? 0.573 12.117 9.017 1.00 94.44 195 ARG A C 1
ATOM 1599 O O . ARG A 1 195 ? 1.727 11.735 9.158 1.00 94.44 195 ARG A O 1
ATOM 1606 N N . ARG A 1 196 ? -0.232 12.359 10.057 1.00 91.94 196 ARG A N 1
ATOM 1607 C CA . ARG A 1 196 ? 0.199 12.192 11.458 1.00 91.94 196 ARG A CA 1
ATOM 1608 C C . ARG A 1 196 ? 0.740 10.783 11.721 1.00 91.94 196 ARG A C 1
ATOM 1610 O O . ARG A 1 196 ? 1.831 10.647 12.263 1.00 91.94 196 ARG A O 1
ATOM 1617 N N . GLN A 1 197 ? 0.034 9.745 11.273 1.00 93.62 197 GLN A N 1
ATOM 1618 C CA . GLN A 1 197 ? 0.456 8.350 11.437 1.00 93.62 197 GLN A CA 1
ATOM 1619 C C . GLN A 1 197 ? 1.810 8.062 10.773 1.00 93.62 197 GLN A C 1
ATOM 1621 O O . GLN A 1 197 ? 2.680 7.490 11.422 1.00 93.62 197 GLN A O 1
ATOM 1626 N N . LEU A 1 198 ? 2.018 8.498 9.525 1.00 94.88 198 LEU A N 1
ATOM 1627 C CA . LEU A 1 198 ? 3.279 8.312 8.799 1.00 94.88 198 LEU A CA 1
ATOM 1628 C C . LEU A 1 198 ? 4.467 8.930 9.544 1.00 94.88 198 LEU A C 1
ATOM 1630 O O . LEU A 1 198 ? 5.477 8.261 9.745 1.00 94.88 198 LEU A O 1
ATOM 1634 N N . TYR A 1 199 ? 4.341 10.179 9.999 1.00 92.75 199 TYR A N 1
ATOM 1635 C CA . TYR A 1 199 ? 5.418 10.847 10.737 1.00 92.75 199 TYR A CA 1
ATOM 1636 C C . TYR A 1 199 ? 5.654 10.202 12.108 1.00 92.75 199 TYR A C 1
ATOM 1638 O O . TYR A 1 199 ? 6.807 9.997 12.480 1.00 92.75 199 TYR A O 1
ATOM 1646 N N . ASN A 1 200 ? 4.597 9.785 12.812 1.00 91.06 200 ASN A N 1
ATOM 1647 C CA . ASN A 1 200 ? 4.732 9.093 14.095 1.00 91.06 200 ASN A CA 1
ATOM 1648 C C . ASN A 1 200 ? 5.472 7.752 13.975 1.00 91.06 200 ASN A C 1
ATOM 1650 O O . ASN A 1 200 ? 6.177 7.371 14.906 1.00 91.06 200 ASN A O 1
ATOM 1654 N N . THR A 1 201 ? 5.396 7.055 12.835 1.00 93.00 201 THR A N 1
ATOM 1655 C CA . THR A 1 201 ? 6.157 5.802 12.665 1.00 93.00 201 THR A CA 1
ATOM 1656 C C . THR A 1 201 ? 7.671 6.002 12.766 1.00 93.00 201 THR A C 1
ATOM 1658 O O . THR A 1 201 ? 8.380 5.088 13.173 1.00 93.00 201 THR A O 1
ATOM 1661 N N . LEU A 1 202 ? 8.185 7.205 12.485 1.00 92.88 202 LEU A N 1
ATOM 1662 C CA . LEU A 1 202 ? 9.618 7.504 12.570 1.00 92.88 202 LEU A CA 1
ATOM 1663 C C . LEU A 1 202 ? 10.149 7.449 14.011 1.00 92.88 202 LEU A C 1
ATOM 1665 O O . LEU A 1 202 ? 11.361 7.377 14.197 1.00 92.88 202 LEU A O 1
ATOM 1669 N N . HIS A 1 203 ? 9.259 7.451 15.008 1.00 90.88 203 HIS A N 1
ATOM 1670 C CA . HIS A 1 203 ? 9.588 7.326 16.429 1.00 90.88 203 HIS A CA 1
ATOM 1671 C C . HIS A 1 203 ? 9.537 5.878 16.948 1.00 90.88 203 HIS A C 1
ATOM 1673 O O . HIS A 1 203 ? 9.839 5.642 18.120 1.00 90.88 203 HIS A O 1
ATOM 1679 N N . ALA A 1 204 ? 9.169 4.901 16.108 1.00 91.62 204 ALA A N 1
ATOM 1680 C CA . ALA A 1 204 ? 9.138 3.491 16.493 1.00 91.62 204 ALA A CA 1
ATOM 1681 C C . ALA A 1 204 ? 10.521 3.013 16.964 1.00 91.62 204 ALA A C 1
ATOM 1683 O O . ALA A 1 204 ? 11.540 3.308 16.332 1.00 91.62 204 ALA A O 1
ATOM 1684 N N . LYS A 1 205 ? 10.566 2.265 18.072 1.00 89.31 205 LYS A N 1
ATOM 1685 C CA . LYS A 1 205 ? 11.834 1.874 18.716 1.00 89.31 205 LYS A CA 1
ATOM 1686 C C . LYS A 1 205 ? 12.398 0.584 18.148 1.00 89.31 205 LYS A C 1
ATOM 1688 O O . LYS A 1 205 ? 13.613 0.406 18.121 1.00 89.31 205 LYS A O 1
ATOM 1693 N N . THR A 1 206 ? 11.519 -0.306 17.707 1.00 91.75 206 THR A N 1
ATOM 1694 C CA . THR A 1 206 ? 11.884 -1.580 17.090 1.00 91.75 206 THR A CA 1
ATOM 1695 C C . THR A 1 206 ? 11.318 -1.677 15.682 1.00 91.75 206 THR A C 1
ATOM 1697 O O . THR A 1 206 ? 10.383 -0.970 15.301 1.00 91.75 206 THR A O 1
ATOM 1700 N N . TYR A 1 207 ? 11.887 -2.582 14.895 1.00 93.94 207 TYR A N 1
ATOM 1701 C CA . TYR A 1 207 ? 11.406 -2.892 13.558 1.00 93.94 207 TYR A CA 1
ATOM 1702 C C . TYR A 1 207 ? 9.978 -3.443 13.576 1.00 93.94 207 TYR A C 1
ATOM 1704 O O . TYR A 1 207 ? 9.182 -3.118 12.701 1.00 93.94 207 TYR A O 1
ATOM 1712 N N . GLU A 1 208 ? 9.632 -4.250 14.577 1.00 92.75 208 GLU A N 1
ATOM 1713 C CA . GLU A 1 208 ? 8.292 -4.816 14.726 1.00 92.75 208 GLU A CA 1
ATOM 1714 C C . GLU A 1 208 ? 7.240 -3.732 15.002 1.00 92.75 208 GLU A C 1
ATOM 1716 O O . GLU A 1 208 ? 6.147 -3.798 14.443 1.00 92.75 208 GLU A O 1
ATOM 1721 N N . GLU A 1 209 ? 7.579 -2.712 15.801 1.00 93.44 209 GLU A N 1
ATOM 1722 C CA . GLU A 1 209 ? 6.719 -1.539 16.016 1.00 93.44 209 GLU A CA 1
ATOM 1723 C C . GLU A 1 209 ? 6.582 -0.688 14.746 1.00 93.44 209 GLU A C 1
ATOM 1725 O O . GLU A 1 209 ? 5.515 -0.138 14.471 1.00 93.44 209 GLU A O 1
ATOM 1730 N N . PHE A 1 210 ? 7.659 -0.581 13.963 1.00 95.31 210 PHE A N 1
ATOM 1731 C CA . PHE A 1 210 ? 7.687 0.205 12.734 1.00 95.31 210 PHE A CA 1
ATOM 1732 C C . PHE A 1 210 ? 6.913 -0.456 11.590 1.00 95.31 210 PHE A C 1
ATOM 1734 O O . PHE A 1 210 ? 6.150 0.207 10.896 1.00 95.31 210 PHE A O 1
ATOM 1741 N N . SER A 1 211 ? 7.146 -1.745 11.346 1.00 95.94 211 SER A N 1
ATOM 1742 C CA . SER A 1 211 ? 6.865 -2.381 10.057 1.00 95.94 211 SER A CA 1
ATOM 1743 C C . SER A 1 211 ? 5.379 -2.646 9.834 1.00 95.94 211 SER A C 1
ATOM 1745 O O . SER A 1 211 ? 4.774 -2.078 8.924 1.00 95.94 211 SER A O 1
ATOM 1747 N N . SER A 1 212 ? 4.782 -3.518 10.647 1.00 93.50 212 SER A N 1
ATOM 1748 C CA . SER A 1 212 ? 3.563 -4.228 10.250 1.00 93.50 212 SER A CA 1
ATOM 1749 C C . SER A 1 212 ? 2.494 -4.262 11.326 1.00 93.50 212 SER A C 1
ATOM 1751 O O . SER A 1 212 ? 2.786 -4.347 12.518 1.00 93.50 212 SER A O 1
ATOM 1753 N N . GLN A 1 213 ? 1.243 -4.316 10.888 1.00 88.19 213 GLN A N 1
ATOM 1754 C CA . GLN A 1 213 ? 0.091 -4.593 11.729 1.00 88.19 213 GLN A CA 1
ATOM 1755 C C . GLN A 1 213 ? -0.061 -6.112 11.904 1.00 88.19 213 GLN A C 1
ATOM 1757 O O . GLN A 1 213 ? -0.808 -6.775 11.185 1.00 88.19 213 GLN A O 1
ATOM 1762 N N . VAL A 1 214 ? 0.685 -6.683 12.851 1.00 80.50 214 VAL A N 1
ATOM 1763 C CA . VAL A 1 214 ? 0.731 -8.140 13.042 1.00 80.50 214 VAL A CA 1
ATOM 1764 C C . VAL A 1 214 ? -0.586 -8.677 13.608 1.00 80.50 214 VAL A C 1
ATOM 1766 O O . VAL A 1 214 ? -1.187 -8.108 14.516 1.00 80.50 214 VAL A O 1
ATOM 1769 N N . VAL A 1 215 ? -1.006 -9.827 13.084 1.00 91.44 215 VAL A N 1
ATOM 1770 C CA . VAL A 1 215 ? -2.168 -10.590 13.556 1.00 91.44 215 VAL A CA 1
ATOM 1771 C C . VAL A 1 215 ? -1.792 -11.587 14.654 1.00 91.44 215 VAL A C 1
ATOM 1773 O O . VAL A 1 215 ? -0.693 -12.137 14.666 1.00 91.44 215 VAL A O 1
ATOM 1776 N N . SER A 1 216 ? -2.727 -11.882 15.556 1.00 91.81 216 SER A N 1
ATOM 1777 C CA . SER A 1 216 ? -2.520 -12.787 16.695 1.00 91.81 216 SER A CA 1
ATOM 1778 C C . SER A 1 216 ? -3.409 -14.025 16.613 1.00 91.81 216 SER A C 1
ATOM 1780 O O . SER A 1 216 ? -4.585 -13.926 16.276 1.00 91.81 216 SER A O 1
ATOM 1782 N N . SER A 1 217 ? -2.891 -15.201 16.972 1.00 90.94 217 SER A N 1
ATOM 1783 C CA . SER A 1 217 ? -3.702 -16.423 17.109 1.00 90.94 217 SER A CA 1
ATOM 1784 C C . SER A 1 217 ? -4.605 -16.416 18.347 1.00 90.94 217 SER A C 1
ATOM 1786 O O . SER A 1 217 ? -5.569 -17.177 18.415 1.00 90.94 217 SER A O 1
ATOM 1788 N N . GLU A 1 218 ? -4.307 -15.568 19.332 1.00 90.25 218 GLU A N 1
ATOM 1789 C CA . GLU A 1 218 ? -5.032 -15.481 20.602 1.00 90.25 218 GLU A CA 1
ATOM 1790 C C . GLU A 1 218 ? -5.537 -14.061 20.868 1.00 90.25 218 GLU A C 1
ATOM 1792 O O . GLU A 1 218 ? -5.007 -13.088 20.328 1.00 90.25 218 GLU A O 1
ATOM 1797 N N . LYS A 1 219 ? -6.568 -13.940 21.715 1.00 91.94 219 LYS A N 1
ATOM 1798 C CA . LYS A 1 219 ? -7.049 -12.630 22.165 1.00 91.94 219 LYS A CA 1
ATOM 1799 C C . LYS A 1 219 ? -6.020 -11.994 23.091 1.00 91.94 219 LYS A C 1
ATOM 1801 O O . LYS A 1 219 ? -5.639 -12.582 24.102 1.00 91.94 219 LYS A O 1
ATOM 1806 N N . THR A 1 220 ? -5.595 -10.793 22.744 1.00 90.25 220 THR A N 1
ATOM 1807 C CA . THR A 1 220 ? -4.614 -10.007 23.487 1.00 90.25 220 THR A CA 1
ATOM 1808 C C . THR A 1 220 ? -5.251 -9.249 24.649 1.00 90.25 220 THR A C 1
ATOM 1810 O O . THR A 1 220 ? -4.584 -9.022 25.661 1.00 90.25 220 THR A O 1
ATOM 1813 N N . TYR A 1 221 ? -6.528 -8.867 24.518 1.00 90.56 221 TYR A N 1
ATOM 1814 C CA . TYR A 1 221 ? -7.282 -7.988 25.417 1.00 90.56 221 TYR A CA 1
ATOM 1815 C C . TYR A 1 221 ? -6.562 -6.671 25.734 1.00 90.56 221 TYR A C 1
ATOM 1817 O O . TYR A 1 221 ? -6.791 -6.063 26.783 1.00 90.56 221 TYR A O 1
ATOM 1825 N N . LYS A 1 222 ? -5.635 -6.254 24.867 1.00 90.62 222 LYS A N 1
ATOM 1826 C CA . LYS A 1 222 ? -4.735 -5.132 25.119 1.00 90.62 222 LYS A CA 1
ATOM 1827 C C . LYS A 1 222 ? -4.589 -4.278 23.867 1.00 90.62 222 LYS A C 1
ATOM 1829 O O . LYS A 1 222 ? -4.362 -4.838 22.797 1.00 90.62 222 LYS A O 1
ATOM 1834 N N . PRO A 1 223 ? -4.666 -2.946 24.009 1.00 88.38 223 PRO A N 1
ATOM 1835 C CA . PRO A 1 223 ? -4.338 -2.046 22.920 1.00 88.38 223 PRO A CA 1
ATOM 1836 C C . PRO A 1 223 ? -2.839 -2.091 22.604 1.00 88.38 223 PRO A C 1
ATOM 1838 O O . PRO A 1 223 ? -2.011 -2.329 23.494 1.00 88.38 223 PRO A O 1
ATOM 1841 N N . TYR A 1 224 ? -2.478 -1.820 21.352 1.00 84.75 224 TYR A N 1
ATOM 1842 C CA . TYR A 1 224 ? -1.085 -1.644 20.951 1.00 84.75 224 TYR A CA 1
ATOM 1843 C C . TYR A 1 224 ? -0.545 -0.281 21.394 1.00 84.75 224 TYR A C 1
ATOM 1845 O O . TYR A 1 224 ? -1.262 0.717 21.425 1.00 84.75 224 TYR A O 1
ATOM 1853 N N . GLY A 1 225 ? 0.748 -0.210 21.711 1.00 83.94 225 GLY A N 1
ATOM 1854 C CA . GLY A 1 225 ? 1.418 1.041 22.097 1.00 83.94 225 GLY A CA 1
ATOM 1855 C C . GLY A 1 225 ? 1.819 1.940 20.922 1.00 83.94 225 GLY A C 1
ATOM 1856 O O . GLY A 1 225 ? 2.299 3.040 21.153 1.00 83.94 225 GLY A O 1
ATOM 1857 N N . TYR A 1 226 ? 1.628 1.489 19.681 1.00 87.38 226 TYR A N 1
ATOM 1858 C CA . TYR A 1 226 ? 2.160 2.123 18.471 1.00 87.38 226 TYR A CA 1
ATOM 1859 C C . TYR A 1 226 ? 1.147 2.083 17.313 1.00 87.38 226 TYR A C 1
ATOM 1861 O O . TYR A 1 226 ? 0.063 1.503 17.445 1.00 87.38 226 TYR A O 1
ATOM 1869 N N . VAL A 1 227 ? 1.491 2.734 16.197 1.00 90.81 227 VAL A N 1
ATOM 1870 C CA . VAL A 1 227 ? 0.828 2.612 14.889 1.00 90.81 227 VAL A CA 1
ATOM 1871 C C . VAL A 1 227 ? 1.913 2.265 13.860 1.00 90.81 227 VAL A C 1
ATOM 1873 O O . VAL A 1 227 ? 2.763 3.117 13.608 1.00 90.81 227 VAL A O 1
ATOM 1876 N N . PRO A 1 228 ? 1.923 1.048 13.288 1.00 95.31 228 PRO A N 1
ATOM 1877 C CA . PRO A 1 228 ? 2.944 0.641 12.323 1.00 95.31 228 PRO A CA 1
ATOM 1878 C C . PRO A 1 228 ? 2.703 1.276 10.950 1.00 95.31 228 PRO A C 1
ATOM 1880 O O . PRO A 1 228 ? 1.567 1.627 10.624 1.00 95.31 228 PRO A O 1
ATOM 1883 N N . LEU A 1 229 ? 3.746 1.345 10.117 1.00 97.81 229 LEU A N 1
ATOM 1884 C CA . LEU A 1 229 ? 3.745 1.890 8.752 1.00 97.81 229 LEU A CA 1
ATOM 1885 C C . LEU A 1 229 ? 2.681 1.242 7.860 1.00 97.81 229 LEU A C 1
ATOM 1887 O O . LEU A 1 229 ? 2.056 1.922 7.045 1.00 97.81 229 LEU A O 1
ATOM 1891 N N . GLU A 1 230 ? 2.422 -0.053 8.051 1.00 98.12 230 GLU A N 1
ATOM 1892 C CA . GLU A 1 230 ? 1.369 -0.768 7.330 1.00 98.12 230 GLU A CA 1
ATOM 1893 C C . GLU A 1 230 ? -0.033 -0.150 7.542 1.00 98.12 230 GLU A C 1
ATOM 1895 O O . GLU A 1 230 ? -0.876 -0.209 6.651 1.00 98.12 230 GLU A O 1
ATOM 1900 N N . THR A 1 231 ? -0.290 0.529 8.668 1.00 96.69 231 THR A N 1
ATOM 1901 C CA . THR A 1 231 ? -1.599 1.159 8.941 1.00 96.69 231 THR A CA 1
ATOM 1902 C C . THR A 1 231 ? -1.920 2.308 7.971 1.00 96.69 231 THR A C 1
ATOM 1904 O O . THR A 1 231 ? -2.929 2.220 7.262 1.00 96.69 231 THR A O 1
ATOM 1907 N N . PRO A 1 232 ? -1.108 3.384 7.881 1.00 97.31 232 PRO A N 1
ATOM 1908 C CA . PRO A 1 232 ? -1.336 4.430 6.890 1.00 97.31 232 PRO A CA 1
ATOM 1909 C C . PRO A 1 232 ? -1.167 3.923 5.449 1.00 97.31 232 PRO A C 1
ATOM 1911 O O . PRO A 1 232 ? -1.873 4.401 4.562 1.00 97.31 232 PRO A O 1
ATOM 1914 N N . HIS A 1 233 ? -0.309 2.924 5.205 1.00 98.50 233 HIS A N 1
ATOM 1915 C CA . HIS A 1 233 ? -0.211 2.247 3.907 1.00 98.50 233 HIS A CA 1
ATOM 1916 C C . HIS A 1 233 ? -1.558 1.662 3.453 1.00 98.50 233 HIS A C 1
ATOM 1918 O O . HIS A 1 233 ? -2.006 1.948 2.339 1.00 98.50 233 HIS A O 1
ATOM 1924 N N . ASN A 1 234 ? -2.225 0.899 4.325 1.00 98.38 234 ASN A N 1
ATOM 1925 C CA . ASN A 1 234 ? -3.517 0.269 4.045 1.00 98.38 234 ASN A CA 1
ATOM 1926 C C . ASN A 1 234 ? -4.597 1.316 3.757 1.00 98.38 234 ASN A C 1
ATOM 1928 O O . ASN A 1 234 ? -5.415 1.147 2.854 1.00 98.38 234 ASN A O 1
ATOM 1932 N N . ALA A 1 235 ? -4.579 2.432 4.491 1.00 97.94 235 ALA A N 1
ATOM 1933 C CA . ALA A 1 235 ? -5.514 3.528 4.266 1.00 97.94 235 ALA A CA 1
ATOM 1934 C C . ALA A 1 235 ? -5.340 4.185 2.890 1.00 97.94 235 ALA A C 1
ATOM 1936 O O . ALA A 1 235 ? -6.332 4.533 2.253 1.00 97.94 235 ALA A O 1
ATOM 1937 N N . ILE A 1 236 ? -4.104 4.326 2.407 1.00 98.25 236 ILE A N 1
ATOM 1938 C CA . ILE A 1 236 ? -3.831 4.897 1.083 1.00 98.25 236 ILE A CA 1
ATOM 1939 C C . ILE A 1 236 ? -4.280 3.942 -0.035 1.00 98.25 236 ILE A C 1
ATOM 1941 O O . ILE A 1 236 ? -4.878 4.398 -1.011 1.00 98.25 236 ILE A O 1
ATOM 1945 N N . HIS A 1 237 ? -4.079 2.630 0.127 1.00 98.56 237 HIS A N 1
ATOM 1946 C CA . HIS A 1 237 ? -4.626 1.614 -0.782 1.00 98.56 237 HIS A CA 1
ATOM 1947 C C . HIS A 1 237 ? -6.147 1.744 -0.947 1.00 98.56 237 HIS A C 1
ATOM 1949 O O . HIS A 1 237 ? -6.651 1.879 -2.067 1.00 98.56 237 HIS A O 1
ATOM 1955 N N . ASP A 1 238 ? -6.866 1.807 0.173 1.00 97.19 238 ASP A N 1
ATOM 1956 C CA . ASP A 1 238 ? -8.319 1.978 0.202 1.00 97.19 238 ASP A CA 1
ATOM 1957 C C . ASP A 1 238 ? -8.775 3.315 -0.403 1.00 97.19 238 ASP A C 1
ATOM 1959 O O . ASP A 1 238 ? -9.748 3.347 -1.161 1.00 97.19 238 ASP A O 1
ATOM 1963 N N . ILE A 1 239 ? -8.075 4.416 -0.099 1.00 96.88 239 ILE A N 1
ATOM 1964 C CA . ILE A 1 239 ? -8.386 5.760 -0.611 1.00 96.88 239 ILE A CA 1
ATOM 1965 C C . ILE A 1 239 ? -8.246 5.839 -2.126 1.00 96.88 239 ILE A C 1
ATOM 1967 O O . ILE A 1 239 ? -9.088 6.462 -2.768 1.00 96.88 239 ILE A O 1
ATOM 1971 N N . ILE A 1 240 ? -7.194 5.248 -2.695 1.00 97.31 240 ILE A N 1
ATOM 1972 C CA . ILE A 1 240 ? -6.933 5.310 -4.138 1.00 97.31 240 ILE A CA 1
ATOM 1973 C C . ILE A 1 240 ? -7.842 4.329 -4.876 1.00 97.31 240 ILE A C 1
ATOM 1975 O O . ILE A 1 240 ? -8.440 4.681 -5.895 1.00 97.31 240 ILE A O 1
ATOM 1979 N N . GLY A 1 241 ? -7.966 3.103 -4.363 1.00 97.31 241 GLY A N 1
ATOM 1980 C CA . GLY A 1 241 ? -8.785 2.067 -4.982 1.00 97.31 241 GLY A CA 1
ATOM 1981 C C . GLY A 1 241 ? -10.258 2.437 -4.971 1.00 97.31 241 GLY A C 1
ATOM 1982 O O . GLY A 1 241 ? -10.926 2.357 -6.0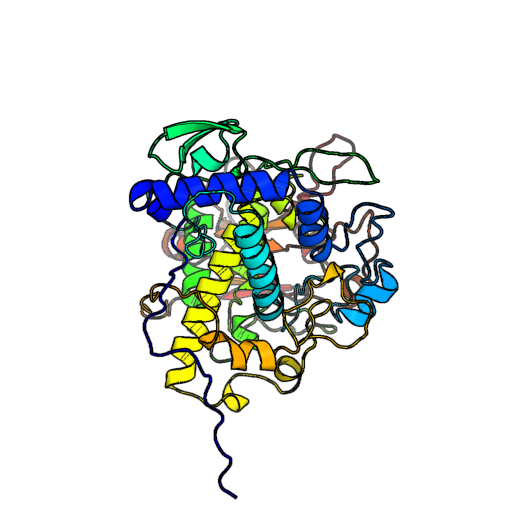02 1.00 97.31 241 GLY A O 1
ATOM 1983 N N . GLY A 1 242 ? -10.761 2.890 -3.824 1.00 96.81 242 GLY A N 1
ATOM 1984 C CA . GLY A 1 242 ? -12.190 3.052 -3.614 1.00 96.81 242 GLY A CA 1
ATOM 1985 C C . GLY A 1 242 ? -12.932 1.722 -3.761 1.00 96.81 242 GLY A C 1
ATOM 1986 O O . GLY A 1 242 ? -12.358 0.632 -3.682 1.00 96.81 242 GLY A O 1
ATOM 1987 N N . GLU A 1 243 ? -14.238 1.807 -3.963 1.00 96.62 243 GLU A N 1
ATOM 1988 C CA . GLU A 1 243 ? -15.096 0.638 -4.120 1.00 96.62 243 GLU A CA 1
ATOM 1989 C C . GLU A 1 243 ? -14.851 -0.071 -5.467 1.00 96.62 243 GLU A C 1
ATOM 1991 O O . GLU A 1 243 ? -15.109 0.475 -6.540 1.00 96.62 243 GLU A O 1
ATOM 1996 N N . GLY A 1 244 ? -14.348 -1.303 -5.419 1.00 94.69 244 GLY A N 1
ATOM 1997 C CA . GLY A 1 244 ? -14.045 -2.164 -6.566 1.00 94.69 244 GLY A CA 1
ATOM 1998 C C . GLY A 1 244 ? -12.865 -1.738 -7.425 1.00 94.69 244 GLY A C 1
ATOM 1999 O O . GLY A 1 244 ? -12.707 -2.282 -8.517 1.00 94.69 244 GLY A O 1
ATOM 2000 N N . GLY A 1 245 ? -12.072 -0.760 -6.987 1.00 95.94 245 GLY A N 1
ATOM 2001 C CA . GLY A 1 245 ? -10.847 -0.398 -7.688 1.00 95.94 245 GLY A CA 1
ATOM 2002 C C . GLY A 1 245 ? -9.686 -1.321 -7.337 1.00 95.94 245 GLY A C 1
ATOM 2003 O O . GLY A 1 245 ? -9.637 -1.928 -6.273 1.00 95.94 245 GLY A O 1
ATOM 2004 N N . ASN A 1 246 ? -8.709 -1.402 -8.232 1.00 96.44 246 ASN A N 1
ATOM 2005 C CA . ASN A 1 246 ? -7.591 -2.332 -8.102 1.00 96.44 246 ASN A CA 1
ATOM 2006 C C . ASN A 1 246 ? -6.722 -2.038 -6.873 1.00 96.44 246 ASN A C 1
ATOM 2008 O O . ASN A 1 246 ? -6.297 -2.970 -6.201 1.00 96.44 246 ASN A O 1
ATOM 2012 N N . MET A 1 247 ? -6.492 -0.763 -6.536 1.00 97.94 247 MET A N 1
ATOM 2013 C CA . MET A 1 247 ? -5.672 -0.392 -5.373 1.00 97.94 247 MET A CA 1
ATOM 2014 C C . MET A 1 247 ? -6.259 -0.836 -4.024 1.00 97.94 247 MET A C 1
ATOM 2016 O O . MET A 1 247 ? -5.491 -0.919 -3.072 1.00 97.94 247 MET A O 1
ATOM 2020 N N . SER A 1 248 ? -7.550 -1.185 -3.936 1.00 97.38 248 SER A N 1
ATOM 2021 C CA . SER A 1 248 ? -8.170 -1.743 -2.722 1.00 97.38 248 SER A CA 1
ATOM 2022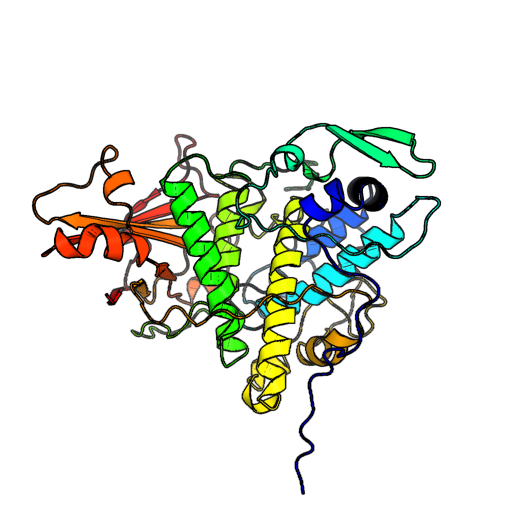 C C . SER A 1 248 ? -8.224 -3.280 -2.713 1.00 97.38 248 SER A C 1
ATOM 2024 O O . SER A 1 248 ? -8.675 -3.872 -1.733 1.00 97.38 248 SER A O 1
ATOM 2026 N N . ASP A 1 249 ? -7.706 -3.950 -3.749 1.00 96.12 249 ASP A N 1
ATOM 2027 C CA . ASP A 1 249 ? -7.609 -5.411 -3.835 1.00 96.12 249 ASP A CA 1
ATOM 2028 C C . ASP A 1 249 ? -6.143 -5.866 -3.813 1.00 96.12 249 ASP A C 1
ATOM 2030 O O . ASP A 1 249 ? -5.406 -5.716 -4.787 1.00 96.12 249 ASP A O 1
ATOM 2034 N N . ILE A 1 250 ? -5.730 -6.488 -2.709 1.00 95.12 250 ILE A N 1
ATOM 2035 C CA . ILE A 1 250 ? -4.374 -7.022 -2.508 1.00 95.12 250 ILE A CA 1
ATOM 2036 C C . ILE A 1 250 ? -3.894 -7.937 -3.647 1.00 95.12 250 ILE A C 1
ATOM 2038 O O . ILE A 1 250 ? -2.708 -7.948 -3.974 1.00 95.12 250 ILE A O 1
ATOM 2042 N N . SER A 1 251 ? -4.791 -8.678 -4.301 1.00 93.38 251 SER A N 1
ATOM 2043 C CA . SER A 1 251 ? -4.403 -9.627 -5.349 1.00 93.38 251 SER A CA 1
ATOM 2044 C C . SER A 1 251 ? -3.997 -8.944 -6.659 1.00 93.38 251 SER A C 1
ATOM 2046 O O . SER A 1 251 ? -3.286 -9.536 -7.472 1.00 93.38 251 SER A O 1
ATOM 2048 N N . ILE A 1 252 ? -4.431 -7.700 -6.881 1.00 95.50 252 ILE A N 1
ATOM 2049 C CA . ILE A 1 252 ? -4.279 -6.999 -8.165 1.00 95.50 252 ILE A CA 1
ATOM 2050 C C . ILE A 1 252 ? -3.874 -5.524 -8.026 1.00 95.50 252 ILE A C 1
ATOM 2052 O O . ILE A 1 252 ? -3.801 -4.824 -9.038 1.00 95.50 252 ILE A O 1
ATOM 2056 N N . SER A 1 253 ? -3.581 -5.041 -6.817 1.00 98.00 253 SER A N 1
ATOM 2057 C CA . SER A 1 253 ? -3.203 -3.646 -6.561 1.00 98.00 253 SER A CA 1
ATOM 2058 C C . SER A 1 253 ? -1.933 -3.230 -7.296 1.00 98.00 253 SER A C 1
ATOM 2060 O O . SER A 1 253 ? -1.888 -2.127 -7.830 1.00 98.00 253 SER A O 1
ATOM 2062 N N . ALA A 1 254 ? -0.955 -4.133 -7.428 1.00 98.38 254 ALA A N 1
ATOM 2063 C CA . ALA A 1 254 ? 0.299 -3.880 -8.143 1.00 98.38 254 ALA A CA 1
ATOM 2064 C C . ALA A 1 254 ? 0.128 -3.522 -9.630 1.00 98.38 254 ALA A C 1
ATOM 2066 O O . ALA A 1 254 ? 1.023 -2.923 -10.220 1.00 98.38 254 ALA A O 1
ATOM 2067 N N . PHE A 1 255 ? -1.024 -3.847 -10.231 1.00 98.25 255 PHE A N 1
ATOM 2068 C CA . PHE A 1 255 ? -1.331 -3.489 -11.616 1.00 98.25 255 PHE A CA 1
ATOM 2069 C C . PHE A 1 255 ? -1.836 -2.048 -11.780 1.00 98.25 255 PHE A C 1
ATOM 2071 O O . PHE A 1 255 ? -1.969 -1.593 -12.915 1.00 98.25 255 PHE A O 1
ATOM 2078 N N . ASP A 1 256 ? -2.159 -1.327 -10.703 1.00 98.44 256 ASP A N 1
ATOM 2079 C CA . ASP A 1 256 ? -2.325 0.126 -10.780 1.00 98.44 256 ASP A CA 1
ATOM 2080 C C . ASP A 1 256 ? -0.928 0.770 -10.715 1.00 98.44 256 ASP A C 1
ATOM 2082 O O . ASP A 1 256 ? -0.229 0.584 -9.721 1.00 98.44 256 ASP A O 1
ATOM 2086 N N . PRO A 1 257 ? -0.497 1.552 -11.719 1.00 98.38 257 PRO A N 1
ATOM 2087 C CA . PRO A 1 257 ? 0.842 2.142 -11.731 1.00 98.38 257 PRO A CA 1
ATOM 2088 C C . PRO A 1 257 ? 1.170 3.033 -10.527 1.00 98.38 257 PRO A C 1
ATOM 2090 O O . PRO A 1 257 ? 2.340 3.167 -10.172 1.00 98.38 257 PRO A O 1
ATOM 2093 N N . ILE A 1 258 ? 0.165 3.594 -9.842 1.00 98.38 258 ILE A N 1
ATOM 2094 C CA . ILE A 1 258 ? 0.374 4.372 -8.610 1.00 98.38 258 ILE A CA 1
ATOM 2095 C C . ILE A 1 258 ? 0.837 3.487 -7.442 1.00 98.38 258 ILE A C 1
ATOM 2097 O O . ILE A 1 258 ? 1.500 4.003 -6.543 1.00 98.38 258 ILE A O 1
ATOM 2101 N N . PHE A 1 259 ? 0.588 2.170 -7.472 1.00 98.81 259 PHE A N 1
ATOM 2102 C CA . PHE A 1 259 ? 1.119 1.210 -6.496 1.00 98.81 259 PHE A CA 1
ATOM 2103 C C . PHE A 1 259 ? 2.615 1.422 -6.262 1.00 98.81 259 PHE A C 1
ATOM 2105 O O . PHE A 1 259 ? 3.062 1.579 -5.128 1.00 98.81 259 PHE A O 1
ATOM 2112 N N . TRP A 1 260 ? 3.381 1.495 -7.348 1.00 98.88 260 TRP A N 1
ATOM 2113 C CA . TRP A 1 260 ? 4.837 1.584 -7.309 1.00 98.88 260 TRP A CA 1
ATOM 2114 C C . TRP A 1 260 ? 5.318 2.884 -6.671 1.00 98.88 260 TRP A C 1
ATOM 2116 O O . TRP A 1 260 ? 6.265 2.881 -5.890 1.00 98.88 260 TRP A O 1
ATOM 2126 N N . LEU A 1 261 ? 4.629 3.992 -6.947 1.00 98.81 261 LEU A N 1
ATOM 2127 C CA . LEU A 1 261 ? 4.965 5.307 -6.403 1.00 98.81 261 LEU A CA 1
ATOM 2128 C C . LEU A 1 261 ? 4.554 5.416 -4.926 1.00 98.81 261 LEU A C 1
ATOM 2130 O O . LEU A 1 261 ? 5.264 6.039 -4.135 1.00 98.81 261 LEU A O 1
ATOM 2134 N N . HIS A 1 262 ? 3.425 4.808 -4.547 1.00 98.69 262 HIS A N 1
ATOM 2135 C CA . HIS A 1 262 ? 2.970 4.709 -3.156 1.00 98.69 262 HIS A CA 1
ATOM 2136 C C . HIS A 1 262 ? 3.949 3.886 -2.314 1.00 98.69 262 HIS A C 1
ATOM 2138 O O . HIS A 1 262 ? 4.449 4.361 -1.295 1.00 98.69 262 HIS A O 1
ATOM 2144 N N . HIS A 1 263 ? 4.318 2.693 -2.784 1.00 98.88 263 HIS A N 1
ATOM 2145 C CA . HIS A 1 263 ? 5.304 1.841 -2.115 1.00 98.88 263 HIS A CA 1
ATOM 2146 C C . HIS A 1 263 ? 6.695 2.481 -2.081 1.00 98.88 263 HIS A C 1
ATOM 2148 O O . HIS A 1 263 ? 7.387 2.373 -1.073 1.00 98.88 263 HIS A O 1
ATOM 2154 N N . CYS A 1 264 ? 7.074 3.245 -3.110 1.00 98.75 264 CYS A N 1
ATOM 2155 C CA . CYS A 1 264 ? 8.289 4.061 -3.091 1.00 98.75 264 CYS A CA 1
ATOM 2156 C C . CYS A 1 264 ? 8.271 5.126 -1.974 1.00 98.75 264 CYS A C 1
ATOM 2158 O O . CYS A 1 264 ? 9.314 5.417 -1.384 1.00 98.75 264 CYS A O 1
ATOM 2160 N N . ASN A 1 265 ? 7.096 5.669 -1.627 1.00 98.56 265 ASN A N 1
ATOM 2161 C CA . ASN A 1 265 ? 6.946 6.547 -0.465 1.00 98.56 265 ASN A CA 1
ATOM 2162 C C . ASN A 1 265 ? 7.023 5.758 0.854 1.00 98.56 265 ASN A C 1
ATOM 2164 O O . ASN A 1 265 ? 7.593 6.251 1.818 1.00 98.56 265 ASN A O 1
ATOM 2168 N N . MET A 1 266 ? 6.520 4.522 0.920 1.00 98.62 266 MET A N 1
ATOM 2169 C CA . MET A 1 266 ? 6.705 3.680 2.114 1.00 98.62 266 MET A CA 1
ATOM 2170 C C . MET A 1 266 ? 8.188 3.342 2.345 1.00 98.62 266 MET A C 1
ATOM 2172 O O . MET A 1 266 ? 8.675 3.470 3.469 1.00 98.62 266 MET A O 1
ATOM 2176 N N . ASP A 1 267 ? 8.934 3.015 1.282 1.00 98.06 267 ASP A N 1
ATOM 2177 C CA . ASP A 1 267 ? 10.393 2.818 1.335 1.00 98.06 267 ASP A CA 1
ATOM 2178 C C . ASP A 1 267 ? 11.124 4.101 1.769 1.00 98.06 267 ASP A C 1
ATOM 2180 O O . ASP A 1 267 ? 12.055 4.048 2.567 1.00 98.06 267 ASP A O 1
ATOM 2184 N N . ARG A 1 268 ? 10.643 5.285 1.360 1.00 96.75 268 ARG A N 1
ATOM 2185 C CA . ARG A 1 268 ? 11.164 6.579 1.839 1.00 96.75 268 ARG A CA 1
ATOM 2186 C C . ARG A 1 268 ? 11.062 6.719 3.364 1.00 96.75 268 ARG A C 1
ATOM 2188 O O . ARG A 1 268 ? 12.026 7.167 3.993 1.00 96.75 268 ARG A O 1
ATOM 2195 N N . PHE A 1 269 ? 9.922 6.363 3.966 1.00 97.12 269 PHE A N 1
ATOM 2196 C CA . PHE A 1 269 ? 9.753 6.393 5.428 1.00 97.12 269 PHE A CA 1
ATOM 2197 C C . PHE A 1 269 ? 10.636 5.351 6.116 1.00 97.12 269 PHE A C 1
ATOM 2199 O O . PHE A 1 269 ? 11.280 5.668 7.114 1.00 97.12 269 PHE A O 1
ATOM 2206 N N . PHE A 1 270 ? 10.746 4.149 5.550 1.00 95.88 270 PHE A N 1
ATOM 2207 C CA . PHE A 1 270 ? 11.630 3.100 6.056 1.00 95.88 270 PHE A CA 1
ATOM 2208 C C . PHE A 1 270 ? 13.105 3.496 6.035 1.00 95.88 270 PHE A C 1
ATOM 2210 O O . PHE A 1 270 ? 13.792 3.372 7.048 1.00 95.88 270 PHE A O 1
ATOM 2217 N N . TYR A 1 271 ? 13.577 4.046 4.916 1.00 92.81 271 TYR A N 1
ATOM 2218 C CA . TYR A 1 271 ? 14.936 4.554 4.761 1.00 92.81 271 TYR A CA 1
ATOM 2219 C C . TYR A 1 271 ? 15.267 5.617 5.818 1.00 92.81 271 TYR A C 1
ATOM 2221 O O . TYR A 1 271 ? 16.335 5.593 6.431 1.00 92.81 271 TYR A O 1
ATOM 2229 N N . ASN A 1 272 ? 14.334 6.541 6.070 1.00 92.44 272 ASN A N 1
ATOM 2230 C CA . ASN A 1 272 ? 14.511 7.589 7.074 1.00 92.44 272 ASN A CA 1
ATOM 2231 C C . ASN A 1 272 ? 14.459 7.044 8.509 1.00 92.44 272 ASN A C 1
ATOM 2233 O O . ASN A 1 272 ? 15.308 7.413 9.316 1.00 92.44 272 ASN A O 1
ATOM 2237 N N . TRP A 1 273 ? 13.528 6.140 8.824 1.00 92.56 273 TRP A N 1
ATOM 2238 C CA . TRP A 1 273 ? 13.465 5.484 10.133 1.00 92.56 273 TRP A CA 1
ATOM 2239 C C . TRP A 1 273 ? 14.755 4.719 10.446 1.00 92.56 273 TRP A C 1
ATOM 2241 O O . TRP A 1 273 ? 15.345 4.915 11.509 1.00 92.56 273 TRP A O 1
ATOM 2251 N N . LEU A 1 274 ? 15.255 3.931 9.487 1.00 89.12 274 LEU A N 1
ATOM 2252 C CA . LEU A 1 274 ? 16.530 3.229 9.619 1.00 89.12 274 LEU A CA 1
ATOM 2253 C C . LEU A 1 274 ? 17.668 4.205 9.957 1.00 89.12 274 LEU A C 1
ATOM 2255 O O . LEU A 1 274 ? 18.477 3.914 10.839 1.00 89.12 274 LEU A O 1
ATOM 2259 N N . LYS A 1 275 ? 17.717 5.375 9.300 1.00 85.12 275 LYS A N 1
ATOM 2260 C CA . LYS A 1 275 ? 18.736 6.404 9.558 1.00 85.12 275 LYS A CA 1
ATOM 2261 C C . LYS A 1 275 ? 18.663 6.934 10.992 1.00 85.12 275 LYS A C 1
ATOM 2263 O O . LYS A 1 275 ? 19.696 7.030 11.649 1.00 85.12 275 LYS A O 1
ATOM 2268 N N . TYR A 1 276 ? 17.464 7.229 11.485 1.00 84.75 276 TYR A N 1
ATOM 2269 C CA . TYR A 1 276 ? 17.269 7.778 12.829 1.00 84.75 276 TYR A CA 1
ATOM 2270 C C . TYR A 1 276 ? 17.579 6.770 13.942 1.00 84.75 276 TYR A C 1
ATOM 2272 O O . TYR A 1 276 ? 18.235 7.115 14.930 1.00 84.75 276 TYR A O 1
ATOM 2280 N N . VAL A 1 277 ? 17.162 5.512 13.777 1.00 79.88 277 VAL A N 1
ATOM 2281 C CA . VAL A 1 277 ? 17.404 4.467 14.783 1.00 79.88 277 VAL A CA 1
ATOM 2282 C C . VAL A 1 277 ? 18.870 4.010 14.781 1.00 79.88 277 VAL A C 1
ATOM 2284 O O . VAL A 1 277 ? 19.432 3.732 15.843 1.00 79.88 277 VAL A O 1
ATOM 2287 N N . HIS A 1 278 ? 19.536 3.990 13.619 1.00 69.94 278 HIS A N 1
ATOM 2288 C CA . HIS A 1 278 ? 20.945 3.592 13.522 1.00 69.94 278 HIS A CA 1
ATOM 2289 C C . HIS A 1 278 ? 21.904 4.517 14.287 1.00 69.94 278 HIS A C 1
ATOM 2291 O O . HIS A 1 278 ? 22.919 4.051 14.804 1.00 69.94 278 HIS A O 1
ATOM 2297 N N . GLU A 1 279 ? 21.588 5.808 14.415 1.00 62.94 279 GLU A N 1
ATOM 2298 C CA . GLU A 1 279 ? 22.405 6.746 15.198 1.00 62.94 279 GLU A CA 1
ATOM 2299 C C . GLU A 1 279 ? 22.494 6.356 16.692 1.00 62.94 279 GLU A C 1
ATOM 2301 O O . GLU A 1 279 ? 23.413 6.795 17.387 1.00 62.94 279 GLU A O 1
ATOM 2306 N N . HIS A 1 280 ? 21.593 5.493 17.186 1.00 59.38 280 HIS A N 1
ATOM 2307 C CA . HIS A 1 280 ? 21.373 5.298 18.619 1.00 59.38 280 HIS A CA 1
ATOM 2308 C C . HIS A 1 280 ? 21.363 3.831 19.102 1.00 59.38 280 HIS A C 1
ATOM 2310 O O . HIS A 1 280 ? 21.256 3.612 20.311 1.00 59.38 280 HIS A O 1
ATOM 2316 N N . SER A 1 281 ? 21.455 2.804 18.240 1.00 65.69 281 SER A N 1
ATOM 2317 C CA . SER A 1 281 ? 21.242 1.393 18.652 1.00 65.69 281 SER A CA 1
ATOM 2318 C C . SER A 1 281 ? 21.993 0.346 17.812 1.00 65.69 281 SER A C 1
ATOM 2320 O O . SER A 1 281 ? 22.379 0.600 16.672 1.00 65.69 281 SER A O 1
ATOM 2322 N N . SER A 1 282 ? 22.233 -0.847 18.379 1.00 71.31 282 SER A N 1
ATOM 2323 C CA . SER A 1 282 ? 22.759 -2.001 17.628 1.00 71.31 282 SER A CA 1
ATOM 2324 C C . SER A 1 282 ? 21.619 -2.808 16.993 1.00 71.31 282 SER A C 1
ATOM 2326 O O . SER A 1 282 ? 20.490 -2.751 17.468 1.00 71.31 282 SER A O 1
ATOM 2328 N N . TYR A 1 283 ? 21.883 -3.591 15.938 1.00 71.75 283 TYR A N 1
ATOM 2329 C CA . TYR A 1 283 ? 20.821 -4.346 15.243 1.00 71.75 283 TYR A CA 1
ATOM 2330 C C . TYR A 1 283 ? 20.017 -5.275 16.175 1.00 71.75 283 TYR A C 1
ATOM 2332 O O . TYR A 1 283 ? 18.803 -5.386 16.028 1.00 71.75 283 TYR A O 1
ATOM 2340 N N . ASN A 1 284 ? 20.680 -5.900 17.155 1.00 76.06 284 ASN A N 1
ATOM 2341 C CA . ASN A 1 284 ? 20.043 -6.788 18.134 1.00 76.06 284 ASN A CA 1
ATOM 2342 C C . ASN A 1 284 ? 19.059 -6.056 19.057 1.00 76.06 284 ASN A C 1
ATOM 2344 O O . ASN A 1 284 ? 18.203 -6.703 19.652 1.00 76.06 284 ASN A O 1
ATOM 2348 N N . ASP A 1 285 ? 19.184 -4.733 19.180 1.00 80.50 285 ASP A N 1
ATOM 2349 C CA . ASP A 1 285 ? 18.281 -3.914 19.989 1.00 80.50 285 ASP A CA 1
ATOM 2350 C C . ASP A 1 285 ? 17.005 -3.543 19.212 1.00 80.50 285 ASP A C 1
ATOM 2352 O O . ASP A 1 285 ? 15.996 -3.188 19.815 1.00 80.50 285 ASP A O 1
ATOM 2356 N N . ILE A 1 286 ? 17.051 -3.622 17.877 1.00 87.88 286 ILE A N 1
ATOM 2357 C CA . ILE A 1 286 ? 16.026 -3.076 16.977 1.00 87.88 286 ILE A CA 1
ATOM 2358 C C . ILE A 1 286 ? 15.207 -4.188 16.313 1.00 87.88 286 ILE A C 1
ATOM 2360 O O . ILE A 1 286 ? 14.031 -3.986 16.033 1.00 87.88 286 ILE A O 1
ATOM 2364 N N . PHE A 1 287 ? 15.812 -5.347 16.041 1.00 90.88 287 PHE A N 1
ATOM 2365 C CA . PHE A 1 287 ? 15.172 -6.455 15.329 1.00 90.88 287 PHE A CA 1
ATOM 2366 C C . PHE A 1 287 ? 15.088 -7.699 16.209 1.00 90.88 287 PHE A C 1
ATOM 2368 O O . PHE A 1 287 ? 16.086 -8.131 16.793 1.00 90.88 287 PHE A O 1
ATOM 2375 N N . SER A 1 288 ? 13.936 -8.369 16.215 1.00 91.75 288 SER A N 1
ATOM 2376 C CA . SER A 1 288 ? 13.854 -9.722 16.758 1.00 91.75 288 SER A CA 1
ATOM 2377 C C . SER A 1 288 ? 14.653 -10.717 15.904 1.00 91.75 288 SER A C 1
ATOM 2379 O O . SER A 1 288 ? 14.871 -10.542 14.700 1.00 91.75 288 SER A O 1
ATOM 2381 N N . THR A 1 289 ? 15.059 -11.837 16.512 1.00 91.69 289 THR A N 1
ATOM 2382 C CA . THR A 1 289 ? 15.746 -12.925 15.790 1.00 91.69 289 THR A CA 1
ATOM 2383 C C . THR A 1 289 ? 14.888 -13.514 14.663 1.00 91.69 289 THR A C 1
ATOM 2385 O O . THR A 1 289 ? 15.440 -13.957 13.648 1.00 91.69 289 THR A O 1
ATOM 2388 N N . ASN A 1 290 ? 13.561 -13.512 14.831 1.00 92.06 290 ASN A N 1
ATOM 2389 C CA . ASN A 1 290 ? 12.611 -14.014 13.841 1.00 92.06 290 ASN A CA 1
ATOM 2390 C C . ASN A 1 290 ? 12.579 -13.098 12.615 1.00 92.06 290 ASN A C 1
ATOM 2392 O O . ASN A 1 290 ? 12.914 -13.567 11.524 1.00 92.06 290 ASN A O 1
ATOM 2396 N N . SER A 1 291 ? 12.306 -11.802 12.810 1.00 93.31 291 SER A N 1
ATOM 2397 C CA . SER A 1 291 ? 12.377 -10.777 11.761 1.00 93.31 291 SER A CA 1
ATOM 2398 C C . SER A 1 291 ? 13.713 -10.827 11.027 1.00 93.31 291 SER A C 1
ATOM 2400 O O . SER A 1 291 ? 13.757 -10.976 9.809 1.00 93.31 291 SER A O 1
ATOM 2402 N N . TRP A 1 292 ? 14.829 -10.808 11.762 1.00 92.94 292 TRP A N 1
ATOM 2403 C CA . TRP A 1 292 ? 16.176 -10.762 11.186 1.00 92.94 292 TRP A CA 1
ATOM 2404 C C . TRP A 1 292 ? 16.469 -11.901 10.195 1.00 92.94 292 TRP A C 1
ATOM 2406 O O . TRP A 1 292 ? 17.182 -11.725 9.204 1.00 92.94 292 TRP A O 1
ATOM 2416 N N . ASN A 1 293 ? 15.917 -13.090 10.445 1.00 94.12 293 ASN A N 1
ATOM 2417 C CA . ASN A 1 293 ? 16.138 -14.273 9.614 1.00 94.12 293 ASN A CA 1
ATOM 2418 C C . ASN A 1 293 ? 14.964 -14.607 8.685 1.00 94.12 293 ASN A C 1
ATOM 2420 O O . ASN A 1 293 ? 15.025 -15.639 8.004 1.00 94.12 293 ASN A O 1
ATOM 2424 N N . ALA A 1 294 ? 13.935 -13.759 8.631 1.00 95.50 294 ALA A N 1
ATOM 2425 C CA . ALA A 1 294 ? 12.788 -13.952 7.762 1.00 95.50 294 ALA A CA 1
ATOM 2426 C C . ALA A 1 294 ? 13.207 -14.010 6.285 1.00 95.50 294 ALA A C 1
ATOM 2428 O O . ALA A 1 294 ? 14.119 -13.307 5.840 1.00 95.50 294 ALA A O 1
ATOM 2429 N N . THR A 1 295 ? 12.549 -14.891 5.537 1.00 96.00 295 THR A N 1
ATOM 2430 C CA . THR A 1 295 ? 12.753 -15.090 4.099 1.00 96.00 295 THR A CA 1
ATOM 2431 C C . THR A 1 295 ? 11.795 -14.217 3.303 1.00 96.00 295 THR A C 1
ATOM 2433 O O . THR A 1 295 ? 10.631 -14.103 3.671 1.00 96.00 295 THR A O 1
ATOM 2436 N N . LEU A 1 296 ? 12.267 -13.663 2.192 1.00 96.81 296 LEU A N 1
ATOM 2437 C CA . LEU A 1 296 ? 11.541 -12.735 1.331 1.00 96.81 296 LEU A CA 1
ATOM 2438 C C . LEU A 1 296 ? 11.277 -13.397 -0.028 1.00 96.81 296 LEU A C 1
ATOM 2440 O O . LEU A 1 296 ? 11.840 -13.008 -1.048 1.00 96.81 296 LEU A O 1
ATOM 2444 N N . ALA A 1 297 ? 10.486 -14.471 -0.035 1.00 96.56 297 ALA A N 1
ATOM 2445 C CA . ALA A 1 297 ? 10.133 -15.153 -1.278 1.00 96.56 297 ALA A CA 1
ATOM 2446 C C . ALA A 1 297 ? 9.296 -14.226 -2.189 1.00 96.56 297 ALA A C 1
ATOM 2448 O O . ALA A 1 297 ? 8.447 -13.507 -1.667 1.00 96.56 297 ALA A O 1
ATOM 2449 N N . PRO A 1 298 ? 9.481 -14.250 -3.522 1.00 96.69 298 PRO A N 1
ATOM 2450 C CA . PRO A 1 298 ? 10.326 -15.174 -4.278 1.00 96.69 298 PRO A CA 1
ATOM 2451 C C . PRO A 1 298 ? 11.721 -14.613 -4.614 1.00 96.69 298 PRO A C 1
ATOM 2453 O O . PRO A 1 298 ? 12.429 -15.197 -5.429 1.00 96.69 298 PRO A O 1
ATOM 2456 N N . PHE A 1 299 ? 12.152 -13.506 -4.007 1.00 96.62 299 PHE A N 1
ATOM 2457 C CA . PHE A 1 299 ? 13.395 -12.825 -4.380 1.00 96.62 299 PHE A CA 1
ATOM 2458 C C . PHE A 1 299 ? 14.641 -13.668 -4.093 1.00 96.62 299 PHE A C 1
ATOM 2460 O O . PHE A 1 299 ? 14.708 -14.388 -3.094 1.00 96.62 299 PHE A O 1
ATOM 2467 N N . THR A 1 300 ? 15.648 -13.571 -4.962 1.00 92.50 300 THR A N 1
ATOM 2468 C CA . THR A 1 300 ? 16.921 -14.297 -4.817 1.00 92.50 300 THR A CA 1
ATOM 2469 C C . THR A 1 300 ? 17.972 -13.462 -4.087 1.00 92.50 300 THR A C 1
ATOM 2471 O O . THR A 1 300 ? 17.909 -12.238 -4.053 1.00 92.50 300 THR A O 1
ATOM 2474 N N . ASN A 1 301 ? 18.999 -14.117 -3.536 1.00 82.06 301 ASN A N 1
ATOM 2475 C CA . ASN A 1 301 ? 20.099 -13.427 -2.846 1.00 82.06 301 ASN A CA 1
ATOM 2476 C C . ASN A 1 301 ? 21.045 -12.644 -3.777 1.00 82.06 301 ASN A C 1
ATOM 2478 O O . ASN A 1 301 ? 21.872 -11.887 -3.279 1.00 82.06 301 ASN A O 1
ATOM 2482 N N . SER A 1 302 ? 20.998 -12.861 -5.096 1.00 72.25 302 SER A N 1
ATOM 2483 C CA . SER A 1 302 ? 21.962 -12.263 -6.031 1.00 72.25 302 SER A CA 1
ATOM 2484 C C . SER A 1 302 ? 21.476 -10.961 -6.662 1.00 72.25 302 SER A C 1
ATOM 2486 O O . SER A 1 302 ? 22.271 -10.309 -7.331 1.00 72.25 302 SER A O 1
ATOM 2488 N N . TYR A 1 303 ? 20.186 -10.624 -6.522 1.00 73.38 303 TYR A N 1
ATOM 2489 C CA . TYR A 1 303 ? 19.495 -9.557 -7.261 1.00 73.38 303 TYR A CA 1
ATOM 2490 C C . TYR A 1 303 ? 19.696 -9.592 -8.790 1.00 73.38 303 TYR A C 1
ATOM 2492 O O . TYR A 1 303 ? 19.255 -8.682 -9.484 1.00 73.38 303 TYR A O 1
ATOM 2500 N N . ASN A 1 304 ? 20.332 -10.626 -9.354 1.00 79.06 304 ASN A N 1
ATOM 2501 C CA . ASN A 1 304 ? 20.615 -10.741 -10.788 1.00 79.06 304 ASN A CA 1
ATOM 2502 C C . ASN A 1 304 ? 19.459 -11.377 -11.559 1.00 79.06 304 ASN A C 1
ATOM 2504 O O . ASN A 1 304 ? 19.359 -11.205 -12.768 1.00 79.06 304 ASN A O 1
ATOM 2508 N N . THR A 1 305 ? 18.591 -12.092 -10.855 1.00 91.00 305 THR A N 1
ATOM 2509 C CA . THR A 1 305 ? 17.387 -12.724 -11.393 1.00 91.00 305 THR A CA 1
ATOM 2510 C C . THR A 1 305 ? 16.176 -12.127 -10.706 1.00 91.00 305 THR A C 1
ATOM 2512 O O . THR A 1 305 ? 16.217 -11.914 -9.491 1.00 91.00 305 THR A O 1
ATOM 2515 N N . PHE A 1 306 ? 15.120 -11.888 -11.474 1.00 96.38 306 PHE A N 1
ATOM 2516 C CA . PHE A 1 306 ? 13.866 -11.368 -10.948 1.00 96.38 306 PHE A CA 1
ATOM 2517 C C . PHE A 1 306 ? 13.118 -12.431 -10.143 1.00 96.38 306 PHE A C 1
ATOM 2519 O O . PHE A 1 306 ? 13.280 -13.630 -10.387 1.00 96.38 306 PHE A O 1
ATOM 2526 N N . GLY A 1 307 ? 12.264 -12.012 -9.211 1.00 96.69 307 GLY A N 1
ATOM 2527 C CA . GLY A 1 307 ? 11.527 -12.920 -8.336 1.00 96.69 307 GLY A CA 1
ATOM 2528 C C . GLY A 1 307 ? 10.703 -13.969 -9.093 1.00 96.69 307 GLY A C 1
ATOM 2529 O O . GLY A 1 307 ? 10.689 -15.132 -8.696 1.00 96.69 307 GLY A O 1
ATOM 2530 N N . TRP A 1 308 ? 10.083 -13.610 -10.224 1.00 97.12 308 TRP A N 1
ATOM 2531 C CA . TRP A 1 308 ? 9.304 -14.561 -11.032 1.00 97.12 308 TRP A CA 1
ATOM 2532 C C . TRP A 1 308 ? 10.166 -15.617 -11.735 1.00 97.12 308 TRP A C 1
ATOM 2534 O O . TRP A 1 308 ? 9.643 -16.639 -12.162 1.00 97.12 308 TRP A O 1
ATOM 2544 N N . GLN A 1 309 ? 11.479 -15.401 -11.831 1.00 96.88 309 GLN A N 1
ATOM 2545 C CA . GLN A 1 309 ? 12.436 -16.330 -12.437 1.00 96.88 309 GLN A CA 1
ATOM 2546 C C . GLN A 1 309 ? 13.065 -17.280 -11.409 1.00 96.88 309 GLN A C 1
ATOM 2548 O O . GLN A 1 309 ? 13.858 -18.140 -11.785 1.00 96.88 309 GLN A O 1
ATOM 2553 N N . ASN A 1 310 ? 12.762 -17.129 -10.115 1.00 95.31 310 ASN A N 1
ATOM 2554 C CA . ASN A 1 310 ? 13.340 -17.982 -9.083 1.00 95.31 310 ASN A CA 1
ATOM 2555 C C . ASN A 1 310 ? 12.646 -19.349 -9.036 1.00 95.31 310 ASN A C 1
ATOM 2557 O O . ASN A 1 310 ? 11.579 -19.496 -8.440 1.00 95.31 310 ASN A O 1
ATOM 2561 N N . ASP A 1 311 ? 13.298 -20.357 -9.605 1.00 91.88 311 ASP A N 1
ATOM 2562 C CA . ASP A 1 311 ? 12.876 -21.760 -9.595 1.00 91.88 311 ASP A CA 1
ATOM 2563 C C . ASP A 1 311 ? 13.443 -22.561 -8.406 1.00 91.88 311 ASP A C 1
ATOM 2565 O O . ASP A 1 311 ? 13.294 -23.783 -8.327 1.00 91.88 311 ASP A O 1
ATOM 2569 N N . THR A 1 312 ? 14.088 -21.885 -7.449 1.00 90.25 312 THR A N 1
ATOM 2570 C CA . THR A 1 312 ? 14.726 -22.509 -6.285 1.00 90.25 312 THR A CA 1
ATOM 2571 C C . THR A 1 312 ? 14.058 -22.102 -4.970 1.00 90.25 312 THR A C 1
ATOM 2573 O O . THR A 1 312 ? 13.402 -21.071 -4.857 1.00 90.25 312 THR A O 1
ATOM 2576 N N . ALA A 1 313 ? 14.297 -22.878 -3.909 1.00 87.25 313 ALA A N 1
ATOM 2577 C CA . ALA A 1 313 ? 13.870 -22.535 -2.547 1.00 87.25 313 ALA A CA 1
ATOM 2578 C C . ALA A 1 313 ? 14.860 -21.607 -1.800 1.00 87.25 313 ALA A C 1
ATOM 2580 O O . ALA A 1 313 ? 14.816 -21.503 -0.572 1.00 87.25 313 ALA A O 1
ATOM 2581 N N . ASN A 1 314 ? 15.788 -20.958 -2.515 1.00 91.69 314 ASN A N 1
ATOM 2582 C CA . ASN A 1 314 ? 16.803 -20.084 -1.928 1.00 91.69 314 ASN A CA 1
ATOM 2583 C C . ASN A 1 314 ? 16.361 -18.623 -1.998 1.00 91.69 314 ASN A C 1
ATOM 2585 O O . ASN A 1 314 ? 16.634 -17.919 -2.970 1.00 91.69 314 ASN A O 1
ATOM 2589 N N . PHE A 1 315 ? 15.710 -18.164 -0.935 1.00 95.12 315 PHE A N 1
ATOM 2590 C CA . PHE A 1 315 ? 15.181 -16.806 -0.875 1.00 95.12 315 PHE A CA 1
ATOM 2591 C C . PHE A 1 315 ? 16.137 -15.818 -0.211 1.00 95.12 315 PHE A C 1
ATOM 2593 O O . PHE A 1 315 ? 16.940 -16.174 0.665 1.00 95.12 315 PHE A O 1
ATOM 2600 N N . LEU A 1 316 ? 15.999 -14.561 -0.626 1.00 95.38 316 LEU A N 1
ATOM 2601 C CA . LEU A 1 316 ? 16.544 -13.391 0.038 1.00 95.38 316 LEU A CA 1
ATOM 2602 C C . LEU A 1 316 ? 16.097 -13.368 1.502 1.00 95.38 316 LEU A C 1
ATOM 2604 O O . LEU A 1 316 ? 15.015 -13.850 1.846 1.00 95.38 316 LEU A O 1
ATOM 2608 N N . LYS A 1 317 ? 16.936 -12.827 2.382 1.00 95.12 317 LYS A N 1
ATOM 2609 C CA . LYS A 1 317 ? 16.604 -12.658 3.800 1.00 95.12 317 LYS A CA 1
ATOM 2610 C C . LYS A 1 317 ? 16.493 -11.189 4.155 1.00 95.12 317 LYS A C 1
ATOM 2612 O O . LYS A 1 317 ? 17.239 -10.374 3.618 1.00 95.12 317 LYS A O 1
ATOM 2617 N N . LEU A 1 318 ? 15.646 -10.892 5.136 1.00 94.44 318 LEU A N 1
ATOM 2618 C CA . LEU A 1 318 ? 15.457 -9.547 5.676 1.00 94.44 318 LEU A CA 1
ATOM 2619 C C . LEU A 1 318 ? 16.793 -8.887 6.028 1.00 94.44 318 LEU A C 1
ATOM 2621 O O . LEU A 1 318 ? 17.095 -7.808 5.530 1.00 94.44 318 LEU A O 1
ATOM 2625 N N . LYS A 1 319 ? 17.651 -9.567 6.799 1.00 91.81 319 LYS A N 1
ATOM 2626 C CA . LYS A 1 319 ? 18.982 -9.042 7.143 1.00 91.81 319 LYS A CA 1
ATOM 2627 C C . LYS A 1 319 ? 19.843 -8.664 5.941 1.00 91.81 319 LYS A C 1
ATOM 2629 O O . LYS A 1 319 ? 20.629 -7.735 6.047 1.00 91.81 319 LYS A O 1
ATOM 2634 N N . THR A 1 320 ? 19.709 -9.368 4.816 1.00 91.25 320 THR A N 1
ATOM 2635 C CA . THR A 1 320 ? 20.468 -9.046 3.605 1.00 91.25 320 THR A CA 1
ATOM 2636 C C . THR A 1 320 ? 20.041 -7.681 3.075 1.00 91.25 320 THR A C 1
ATOM 2638 O O . THR A 1 320 ? 20.909 -6.873 2.778 1.00 91.25 320 THR A O 1
ATOM 2641 N N . VAL A 1 321 ? 18.733 -7.391 3.058 1.00 91.12 321 VAL A N 1
ATOM 2642 C CA . VAL A 1 321 ? 18.186 -6.075 2.678 1.00 91.12 321 VAL A CA 1
ATOM 2643 C C . VAL A 1 321 ? 18.678 -4.979 3.622 1.00 91.12 321 VAL A C 1
ATOM 2645 O O . VAL A 1 321 ? 19.134 -3.936 3.163 1.00 91.12 321 VAL A O 1
ATOM 2648 N N . ILE A 1 322 ? 18.642 -5.220 4.937 1.00 88.75 322 ILE A N 1
ATOM 2649 C CA . ILE A 1 322 ? 19.125 -4.249 5.935 1.00 88.75 322 ILE A CA 1
ATOM 2650 C C . ILE A 1 322 ? 20.617 -3.956 5.750 1.00 88.75 322 ILE A C 1
ATOM 2652 O O . ILE A 1 322 ? 21.043 -2.809 5.843 1.00 88.75 322 ILE A O 1
ATOM 2656 N N . MET A 1 323 ? 21.418 -4.988 5.482 1.00 84.38 323 MET A N 1
ATOM 2657 C CA . MET A 1 323 ? 22.861 -4.847 5.291 1.00 84.38 323 MET A CA 1
ATOM 2658 C C . MET A 1 323 ? 23.234 -4.204 3.950 1.00 84.38 323 MET A C 1
ATOM 2660 O O . MET A 1 323 ? 24.322 -3.644 3.864 1.00 84.38 323 MET A O 1
ATOM 2664 N N . SER A 1 324 ? 22.356 -4.266 2.942 1.00 84.19 324 SER A N 1
ATOM 2665 C CA . SER A 1 324 ? 22.600 -3.734 1.595 1.00 84.19 324 SER A CA 1
ATOM 2666 C C . SER A 1 324 ? 21.871 -2.423 1.294 1.00 84.19 324 SER A C 1
ATOM 2668 O O . SER A 1 324 ? 21.960 -1.931 0.174 1.00 84.19 324 SER A O 1
ATOM 2670 N N . VAL A 1 325 ? 21.126 -1.845 2.245 1.00 80.31 325 VAL A N 1
ATOM 2671 C CA . VAL A 1 325 ? 20.339 -0.620 1.998 1.00 80.31 325 VAL A CA 1
ATOM 2672 C C . VAL A 1 325 ? 21.219 0.553 1.547 1.00 80.31 325 VAL A C 1
ATOM 2674 O O . VAL A 1 325 ? 20.822 1.339 0.691 1.00 80.31 325 VAL A O 1
ATOM 2677 N N . GLY A 1 326 ? 22.444 0.642 2.072 1.00 78.31 326 GLY A N 1
ATOM 2678 C CA . GLY A 1 326 ? 23.439 1.623 1.653 1.00 78.31 326 GLY A CA 1
ATOM 2679 C C . GLY A 1 326 ? 24.123 1.308 0.328 1.00 78.31 326 GLY A C 1
ATOM 2680 O O . GLY A 1 326 ? 24.832 2.173 -0.167 1.00 78.31 326 GLY A O 1
ATOM 2681 N N . ASP A 1 327 ? 23.902 0.147 -0.283 1.00 83.50 327 ASP A N 1
ATOM 2682 C CA . ASP A 1 327 ? 24.529 -0.219 -1.560 1.00 83.50 327 ASP A CA 1
ATOM 2683 C C . ASP A 1 327 ? 23.645 0.134 -2.769 1.00 83.50 327 ASP A C 1
ATOM 2685 O O . ASP A 1 327 ? 24.104 0.075 -3.909 1.00 83.50 327 ASP A O 1
ATOM 2689 N N . TYR A 1 328 ? 22.385 0.527 -2.551 1.00 84.88 328 TYR A N 1
ATOM 2690 C CA . TYR A 1 328 ? 21.504 0.953 -3.636 1.00 84.88 328 TYR A CA 1
ATOM 2691 C C . TYR A 1 328 ? 21.983 2.264 -4.291 1.00 84.88 328 TYR A C 1
ATOM 2693 O O . TYR A 1 328 ? 22.514 3.164 -3.633 1.00 84.88 328 TYR A O 1
ATOM 2701 N N . GLU A 1 329 ? 21.756 2.378 -5.605 1.00 87.19 329 GLU A N 1
ATOM 2702 C CA . GLU A 1 329 ? 22.080 3.564 -6.424 1.00 87.19 329 GLU A CA 1
ATOM 2703 C C . GLU A 1 329 ? 21.251 4.799 -6.031 1.00 87.19 329 GLU A C 1
ATOM 2705 O O . GLU A 1 329 ? 21.649 5.941 -6.283 1.00 87.19 329 GLU A O 1
ATOM 2710 N N . TYR A 1 330 ? 20.092 4.565 -5.412 1.00 90.94 330 TYR A N 1
ATOM 2711 C CA . TYR A 1 330 ? 19.139 5.592 -5.032 1.00 90.94 330 TYR A CA 1
ATOM 2712 C C . TYR A 1 330 ? 19.261 6.010 -3.561 1.00 90.94 330 TYR A C 1
ATOM 2714 O O . TYR A 1 330 ? 19.760 5.276 -2.708 1.00 90.94 330 TYR A O 1
ATOM 2722 N N . GLY A 1 331 ? 18.739 7.196 -3.259 1.00 92.25 331 GLY A N 1
ATOM 2723 C CA . GLY A 1 331 ? 18.493 7.683 -1.908 1.00 92.25 331 GLY A CA 1
ATOM 2724 C C . GLY A 1 331 ? 17.236 8.532 -1.822 1.00 92.25 331 GLY A C 1
ATOM 2725 O O . GLY A 1 331 ? 16.502 8.703 -2.797 1.00 92.25 331 GLY A O 1
ATOM 2726 N N . TYR A 1 332 ? 17.029 9.097 -0.639 1.00 92.75 332 TYR A N 1
ATOM 2727 C CA . TYR A 1 332 ? 15.914 9.980 -0.334 1.00 92.75 332 TYR A CA 1
ATOM 2728 C C . TYR A 1 332 ? 16.400 11.224 0.397 1.00 92.75 332 TYR A C 1
ATOM 2730 O O . TYR A 1 332 ? 17.348 11.162 1.187 1.00 92.75 332 TYR A O 1
ATOM 2738 N N . ASP A 1 333 ? 15.696 12.332 0.188 1.00 90.69 333 ASP A N 1
ATOM 2739 C CA . ASP A 1 333 ? 15.839 13.499 1.049 1.00 90.69 333 ASP A CA 1
ATOM 2740 C C . ASP A 1 333 ? 15.426 13.161 2.490 1.00 90.69 333 ASP A C 1
ATOM 2742 O O . ASP A 1 333 ? 14.513 12.360 2.738 1.00 90.69 333 ASP A O 1
ATOM 2746 N N . ALA A 1 334 ? 16.118 13.780 3.448 1.00 89.25 334 ALA A N 1
ATOM 2747 C CA . ALA A 1 334 ? 15.863 13.570 4.866 1.00 89.25 334 ALA A CA 1
ATOM 2748 C C . ALA A 1 334 ? 14.485 14.118 5.265 1.00 89.25 334 ALA A C 1
ATOM 2750 O O . ALA A 1 334 ? 14.119 15.232 4.889 1.00 89.25 334 ALA A O 1
ATOM 2751 N N . ILE A 1 335 ? 13.744 13.361 6.075 1.00 90.94 335 ILE A N 1
ATOM 2752 C CA . ILE A 1 335 ? 12.372 13.718 6.453 1.00 90.94 335 ILE A CA 1
ATOM 2753 C C . ILE A 1 335 ? 12.259 14.755 7.580 1.00 90.94 335 ILE A C 1
ATOM 2755 O O . ILE A 1 335 ? 11.156 15.169 7.819 1.00 90.94 335 ILE A O 1
ATOM 2759 N N . LEU A 1 336 ? 13.286 15.280 8.244 1.00 85.25 336 LEU A N 1
ATOM 2760 C CA . LEU A 1 336 ? 13.109 16.154 9.433 1.00 85.25 336 LEU A CA 1
ATOM 2761 C C . LEU A 1 336 ? 12.128 15.575 10.480 1.00 85.25 336 LEU A C 1
ATOM 2763 O O . LEU A 1 336 ? 10.917 15.798 10.448 1.00 85.25 336 LEU A O 1
ATOM 2767 N N . LEU A 1 337 ? 12.678 14.862 11.462 1.00 79.88 337 LEU A N 1
ATOM 2768 C CA . LEU A 1 337 ? 11.933 14.508 12.669 1.00 79.88 337 LEU A CA 1
ATOM 2769 C C . LEU A 1 337 ? 11.367 15.770 13.327 1.00 79.88 337 LEU A C 1
ATOM 2771 O O . LEU A 1 337 ? 12.103 16.704 13.650 1.00 79.88 337 LEU A O 1
ATOM 2775 N N . HIS A 1 338 ? 10.055 15.776 13.518 1.00 76.81 338 HIS A N 1
ATOM 2776 C CA . HIS A 1 338 ? 9.386 16.709 14.410 1.00 76.81 338 HIS A CA 1
ATOM 2777 C C . HIS A 1 338 ? 9.279 16.075 15.800 1.00 76.81 338 HIS A C 1
ATOM 2779 O O . HIS A 1 338 ? 9.518 14.877 15.951 1.00 76.81 338 HIS A O 1
ATOM 2785 N N . ASP A 1 339 ? 8.937 16.871 16.812 1.00 75.31 339 ASP A N 1
ATOM 2786 C CA . ASP A 1 339 ? 8.591 16.305 18.113 1.00 75.31 339 ASP A CA 1
ATOM 2787 C C . ASP A 1 339 ? 7.402 15.353 17.942 1.00 75.31 339 ASP A C 1
ATOM 2789 O O . ASP A 1 339 ? 6.440 15.673 17.236 1.00 75.31 339 ASP A O 1
ATOM 2793 N N . GLU A 1 340 ? 7.483 14.186 18.581 1.00 69.94 340 GLU A N 1
ATOM 2794 C CA . GLU A 1 340 ? 6.380 13.230 18.606 1.00 69.94 340 GLU A CA 1
ATOM 2795 C C . GLU A 1 340 ? 5.129 13.932 19.146 1.00 69.94 340 GLU A C 1
ATOM 2797 O O . GLU A 1 340 ? 5.189 14.631 20.167 1.00 69.94 340 GLU A O 1
ATOM 2802 N N . GLU A 1 341 ? 3.981 13.767 18.481 1.00 71.75 341 GLU A N 1
ATOM 2803 C CA . GLU A 1 341 ? 2.738 14.308 19.024 1.00 71.75 341 GLU A CA 1
ATOM 2804 C C . GLU A 1 341 ? 2.358 13.513 20.279 1.00 71.75 341 GLU A C 1
ATOM 2806 O O . GLU A 1 341 ? 1.783 12.436 20.191 1.00 71.75 341 GLU A O 1
ATOM 2811 N N . THR A 1 342 ? 2.717 14.057 21.447 1.00 67.50 342 THR A N 1
ATOM 2812 C CA . THR A 1 342 ? 2.520 13.431 22.771 1.00 67.50 342 THR A CA 1
ATOM 2813 C C . THR A 1 342 ? 1.056 13.327 23.203 1.00 67.50 342 THR A C 1
ATOM 2815 O O . THR A 1 342 ? 0.731 12.587 24.134 1.00 67.50 342 THR A O 1
ATOM 2818 N N . GLU A 1 343 ? 0.165 14.087 22.561 1.00 72.88 343 GLU A N 1
ATOM 2819 C CA . GLU A 1 343 ? -1.270 13.981 22.788 1.00 72.88 343 GLU A CA 1
ATOM 2820 C C . GLU A 1 343 ? -1.846 12.845 21.948 1.00 72.88 343 GLU A C 1
ATOM 2822 O O . GLU A 1 343 ? -1.698 12.786 20.728 1.00 72.88 343 GLU A O 1
ATOM 2827 N N . HIS A 1 344 ? -2.567 11.958 22.618 1.00 81.00 344 HIS A N 1
ATOM 2828 C CA . HIS A 1 344 ? -3.063 10.728 22.036 1.00 81.00 344 HIS A CA 1
ATOM 2829 C C . HIS A 1 344 ? -4.538 10.575 22.373 1.00 81.00 344 HIS A C 1
ATOM 2831 O O . HIS A 1 344 ? -4.906 10.531 23.543 1.00 81.00 344 HIS A O 1
ATOM 2837 N N . ALA A 1 345 ? -5.377 10.458 21.346 1.00 90.94 345 ALA A N 1
ATOM 2838 C CA . ALA A 1 345 ? -6.761 10.047 21.514 1.00 90.94 345 ALA A CA 1
ATOM 2839 C C . ALA A 1 345 ? -7.105 9.029 20.430 1.00 90.94 345 ALA A C 1
ATOM 2841 O O . ALA A 1 345 ? -7.027 9.325 19.234 1.00 90.94 345 ALA A O 1
ATOM 2842 N N . TYR A 1 346 ? -7.473 7.822 20.853 1.00 92.56 346 TYR A N 1
ATOM 2843 C CA . TYR A 1 346 ? -7.683 6.687 19.963 1.00 92.56 346 TYR A CA 1
ATOM 2844 C C . TYR A 1 346 ? -8.876 5.840 20.392 1.00 92.56 346 TYR A C 1
ATOM 2846 O O . TYR A 1 346 ? -9.147 5.652 21.580 1.00 92.56 346 TYR A O 1
ATOM 2854 N N . ILE A 1 347 ? -9.538 5.267 19.393 1.00 94.75 347 ILE A N 1
ATOM 2855 C CA . ILE A 1 347 ? -10.401 4.098 19.543 1.00 94.75 347 ILE A CA 1
ATOM 2856 C C . ILE A 1 347 ? -9.618 2.916 18.990 1.00 94.75 347 ILE A C 1
ATOM 2858 O O . ILE A 1 347 ? -9.175 2.960 17.849 1.00 94.75 347 ILE A O 1
ATOM 2862 N N . GLU A 1 348 ? -9.459 1.853 19.763 1.00 95.00 348 GLU A N 1
ATOM 2863 C CA . GLU A 1 348 ? -8.874 0.612 19.275 1.00 95.00 348 GLU A CA 1
ATOM 2864 C C . GLU A 1 348 ? -9.918 -0.496 19.302 1.00 95.00 348 GLU A C 1
ATOM 2866 O O . GLU A 1 348 ? -10.521 -0.790 20.334 1.00 95.00 348 GLU A O 1
ATOM 2871 N N . ILE A 1 349 ? -10.152 -1.084 18.134 1.00 95.81 349 ILE A N 1
ATOM 2872 C CA . ILE A 1 349 ? -11.003 -2.252 17.971 1.00 95.81 349 ILE A CA 1
ATOM 2873 C C . ILE A 1 349 ? -10.122 -3.465 18.243 1.00 95.81 349 ILE A C 1
ATOM 2875 O O . ILE A 1 349 ? -9.179 -3.696 17.493 1.00 95.81 349 ILE A O 1
ATOM 2879 N N . LEU A 1 350 ? -10.391 -4.195 19.319 1.00 95.69 350 LEU A N 1
ATOM 2880 C CA . LEU A 1 350 ? -9.522 -5.247 19.836 1.00 95.69 350 LEU A CA 1
ATOM 2881 C C . LEU A 1 350 ? -9.982 -6.632 19.394 1.00 95.69 350 LEU A C 1
ATOM 2883 O O . LEU A 1 350 ? -11.166 -6.960 19.482 1.00 95.69 350 LEU A O 1
ATOM 2887 N N . ASP A 1 351 ? -9.016 -7.470 19.025 1.00 96.19 351 ASP A N 1
ATOM 2888 C CA . ASP A 1 351 ? -9.154 -8.914 18.863 1.00 96.19 351 ASP A CA 1
ATOM 2889 C C . ASP A 1 351 ? -10.291 -9.349 17.926 1.00 96.19 351 ASP A C 1
ATOM 2891 O O . ASP A 1 351 ? -10.904 -10.414 18.106 1.00 96.19 351 ASP A O 1
ATOM 2895 N N . ILE A 1 352 ? -10.578 -8.543 16.904 1.00 96.25 352 ILE A N 1
ATOM 2896 C CA . ILE A 1 352 ? -11.627 -8.875 15.948 1.00 96.25 352 ILE A CA 1
ATOM 2897 C C . ILE A 1 352 ? -11.166 -10.005 15.030 1.00 96.25 352 ILE A C 1
ATOM 2899 O O . ILE A 1 352 ? -9.980 -10.095 14.689 1.00 96.25 352 ILE A O 1
ATOM 2903 N N . PRO A 1 353 ? -12.083 -10.880 14.590 1.00 95.50 353 PRO A N 1
ATOM 2904 C CA . PRO A 1 353 ? -11.797 -11.786 13.490 1.00 95.50 353 PRO A CA 1
ATOM 2905 C C . PRO A 1 353 ? -11.368 -11.003 12.251 1.00 95.50 353 PRO A C 1
ATOM 2907 O O . PRO A 1 353 ? -11.875 -9.907 12.005 1.00 95.50 353 PRO A O 1
ATOM 2910 N N . ILE A 1 354 ? -10.482 -11.592 11.450 1.00 95.50 354 ILE A N 1
ATOM 2911 C CA . ILE A 1 354 ? -10.044 -10.973 10.200 1.00 95.50 354 ILE A CA 1
ATOM 2912 C C . ILE A 1 354 ? -11.262 -10.632 9.327 1.00 95.50 354 ILE A C 1
ATOM 2914 O O . ILE A 1 354 ? -12.096 -11.522 9.098 1.00 95.50 354 ILE A O 1
ATOM 2918 N N . PRO A 1 355 ? -11.396 -9.374 8.860 1.00 95.50 355 PRO A N 1
ATOM 2919 C CA . PRO A 1 355 ? -12.474 -8.988 7.960 1.00 95.50 355 PRO A CA 1
ATOM 2920 C C . PRO A 1 355 ? -12.524 -9.844 6.684 1.00 95.50 355 PRO A C 1
ATOM 2922 O O . PRO A 1 355 ? -11.536 -10.450 6.268 1.00 95.50 355 PRO A O 1
ATOM 2925 N N . ASP A 1 356 ? -13.703 -9.938 6.069 1.00 94.69 356 ASP A N 1
ATOM 2926 C CA . ASP A 1 356 ? -13.935 -10.826 4.916 1.00 94.69 356 ASP A CA 1
ATOM 2927 C C . ASP A 1 356 ? -13.402 -10.261 3.581 1.00 94.69 356 ASP A C 1
ATOM 2929 O O . ASP A 1 356 ? -13.423 -10.950 2.562 1.00 94.69 356 ASP A O 1
ATOM 2933 N N . GLU A 1 357 ? -12.965 -9.005 3.578 1.00 96.25 357 GLU A N 1
ATOM 2934 C CA . GLU A 1 357 ? -12.484 -8.238 2.427 1.00 96.25 357 GLU A CA 1
ATOM 2935 C C . GLU A 1 357 ? -11.754 -6.979 2.907 1.00 96.25 357 GLU A C 1
ATOM 2937 O O . GLU A 1 357 ? -11.871 -6.618 4.084 1.00 96.25 357 GLU A O 1
ATOM 2942 N N . SER A 1 358 ? -11.069 -6.279 1.998 1.00 96.94 358 SER A N 1
ATOM 2943 C CA . SER A 1 358 ? -10.628 -4.908 2.261 1.00 96.94 358 SER A CA 1
ATOM 2944 C C . SER A 1 358 ? -11.809 -4.009 2.620 1.00 96.94 358 SER A C 1
ATOM 2946 O O . SER A 1 358 ? -12.861 -4.054 1.969 1.00 96.94 358 SER A O 1
ATOM 2948 N N . MET A 1 359 ? -11.642 -3.191 3.656 1.00 97.19 359 MET A N 1
ATOM 2949 C CA . MET A 1 359 ? -12.671 -2.261 4.104 1.00 97.19 359 MET A CA 1
ATOM 2950 C C . MET A 1 359 ? -12.106 -1.084 4.884 1.00 97.19 359 MET A C 1
ATOM 2952 O O . MET A 1 359 ? -11.177 -1.219 5.683 1.00 97.19 359 MET A O 1
ATOM 2956 N N . THR A 1 360 ? -12.804 0.041 4.765 1.00 97.69 360 THR A N 1
ATOM 2957 C CA . THR A 1 360 ? -12.594 1.195 5.634 1.00 97.69 360 THR A CA 1
ATOM 2958 C C . THR A 1 360 ? -13.573 1.118 6.796 1.00 97.69 360 THR A C 1
ATOM 2960 O O . THR A 1 360 ? -14.783 1.024 6.587 1.00 97.69 360 THR A O 1
ATOM 2963 N N . ILE A 1 361 ? -13.066 1.169 8.020 1.00 98.06 361 ILE A N 1
ATOM 2964 C CA . ILE A 1 361 ? -13.863 1.175 9.241 1.00 98.06 361 ILE A CA 1
ATOM 2965 C C . ILE A 1 361 ? -13.931 2.603 9.772 1.00 98.06 361 ILE A C 1
ATOM 2967 O O . ILE A 1 361 ? -12.912 3.198 10.125 1.00 98.06 361 ILE A O 1
ATOM 2971 N N . TYR A 1 362 ? -15.143 3.143 9.835 1.00 97.56 362 TYR A N 1
ATOM 2972 C CA . TYR A 1 362 ? -15.437 4.482 10.326 1.00 97.56 362 TYR A CA 1
ATOM 2973 C C . TYR A 1 362 ? -15.915 4.418 11.773 1.00 97.56 362 TYR A C 1
ATOM 2975 O O . TYR A 1 362 ? -16.800 3.625 12.104 1.00 97.56 362 TYR A O 1
ATOM 2983 N N . ALA A 1 363 ? -15.365 5.285 12.621 1.00 97.00 363 ALA A N 1
ATOM 2984 C CA . ALA A 1 363 ? -15.853 5.504 13.973 1.00 97.00 363 ALA A CA 1
ATOM 2985 C C . ALA A 1 363 ? -16.595 6.837 14.073 1.00 97.00 363 ALA A C 1
ATOM 2987 O O . ALA A 1 363 ? -16.135 7.875 13.585 1.00 97.00 363 ALA A O 1
ATOM 2988 N N . TYR A 1 364 ? -17.721 6.803 14.778 1.00 95.44 364 TYR A N 1
ATOM 2989 C CA . TYR A 1 364 ? -18.532 7.969 15.092 1.00 95.44 364 TYR A CA 1
ATOM 2990 C C . TYR A 1 364 ? -18.708 8.094 16.599 1.00 95.44 364 TYR A C 1
ATOM 2992 O O . TYR A 1 364 ? -19.066 7.129 17.282 1.00 95.44 364 TYR A O 1
ATOM 3000 N N . LEU A 1 365 ? -18.498 9.306 17.105 1.00 94.00 365 LEU A N 1
ATOM 3001 C CA . LEU A 1 365 ? -18.709 9.667 18.502 1.00 94.00 365 LEU A CA 1
ATOM 3002 C C . LEU A 1 365 ? -19.757 10.771 18.562 1.00 94.00 365 LEU A C 1
ATOM 3004 O O . LEU A 1 365 ? -19.569 11.839 17.987 1.00 94.00 365 LEU A O 1
ATOM 3008 N N . PHE A 1 366 ? -20.865 10.524 19.256 1.00 92.75 366 PHE A N 1
ATOM 3009 C CA . PHE A 1 366 ? -21.981 11.471 19.306 1.00 92.75 366 PHE A CA 1
ATOM 3010 C C . PHE A 1 366 ? -22.629 11.532 20.696 1.00 92.75 366 PHE A C 1
ATOM 3012 O O . PHE A 1 366 ? -22.566 10.560 21.457 1.00 92.75 366 PHE A O 1
ATOM 3019 N N . PRO A 1 367 ? -23.246 12.667 21.077 1.00 92.31 367 PRO A N 1
ATOM 3020 C CA . PRO A 1 367 ? -23.863 12.839 22.385 1.00 92.31 367 PRO A CA 1
ATOM 3021 C C . PRO A 1 367 ? -25.012 11.860 22.626 1.00 92.31 367 PRO A C 1
ATOM 3023 O O . PRO A 1 367 ? -25.809 11.595 21.733 1.00 92.31 367 PRO A O 1
ATOM 3026 N N . LYS A 1 368 ? -25.193 11.417 23.878 1.00 90.38 368 LYS A N 1
ATOM 3027 C CA . LYS A 1 368 ? -26.274 10.472 24.239 1.00 90.38 368 LYS A CA 1
ATOM 3028 C C . LYS A 1 368 ? -27.707 10.957 23.971 1.00 90.38 368 LYS A C 1
ATOM 3030 O O . LYS A 1 368 ? -28.631 10.156 24.037 1.00 90.38 368 LYS A O 1
ATOM 3035 N N . HIS A 1 369 ? -27.897 12.254 23.744 1.00 89.75 369 HIS A N 1
ATOM 3036 C CA . HIS A 1 369 ? -29.199 12.852 23.443 1.00 89.75 369 HIS A CA 1
ATOM 3037 C C . HIS A 1 369 ? -29.441 13.046 21.936 1.00 89.75 369 HIS A C 1
ATOM 3039 O O . HIS A 1 369 ? -30.527 13.472 21.557 1.00 89.75 369 HIS A O 1
ATOM 3045 N N . GLU A 1 370 ? -28.452 12.754 21.086 1.00 90.81 370 GLU A N 1
ATOM 3046 C CA . GLU A 1 370 ? -28.600 12.745 19.631 1.00 90.81 370 GLU A CA 1
ATOM 3047 C C . GLU A 1 370 ? -28.690 11.303 19.106 1.00 90.81 370 GLU A C 1
ATOM 3049 O O . GLU A 1 370 ? -28.205 10.357 19.728 1.00 90.81 370 GLU A O 1
ATOM 3054 N N . VAL A 1 371 ? -29.307 11.143 17.934 1.00 92.94 371 VAL A N 1
ATOM 3055 C CA . VAL A 1 371 ? -29.329 9.887 17.175 1.00 92.94 371 VAL A CA 1
ATOM 3056 C C . VAL A 1 371 ? -28.429 10.057 15.956 1.00 92.94 371 VAL A C 1
ATOM 3058 O O . VAL A 1 371 ? -28.524 11.066 15.250 1.00 92.94 371 VAL A O 1
ATOM 3061 N N . LEU A 1 372 ? -27.555 9.084 15.704 1.00 94.12 372 LEU A N 1
ATOM 3062 C CA . LEU A 1 372 ? -26.731 9.067 14.500 1.00 94.12 372 LEU A CA 1
ATOM 3063 C C . LEU A 1 372 ? -27.603 8.743 13.276 1.00 94.12 372 LEU A C 1
ATOM 3065 O O . LEU A 1 372 ? -28.380 7.791 13.281 1.00 94.12 372 LEU A O 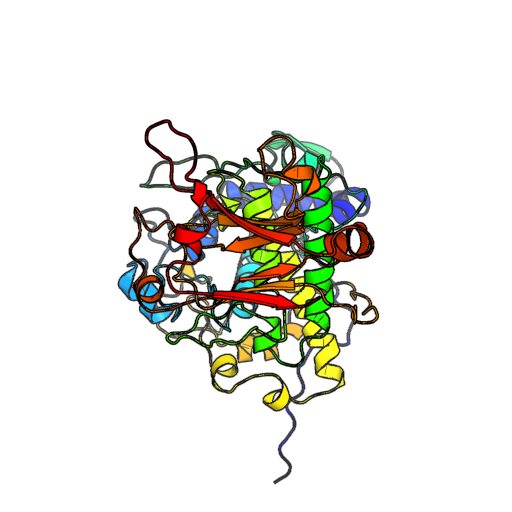1
ATOM 3069 N N . THR A 1 373 ? -27.484 9.555 12.233 1.00 94.62 373 THR A N 1
ATOM 3070 C CA . THR A 1 373 ? -28.221 9.464 10.967 1.00 94.62 373 THR A CA 1
ATOM 3071 C C . THR A 1 373 ? -27.270 9.778 9.816 1.00 94.62 373 THR A C 1
ATOM 3073 O O . THR A 1 373 ? -26.295 10.501 10.010 1.00 94.62 373 THR A O 1
ATOM 3076 N N . GLU A 1 374 ? -27.584 9.355 8.591 1.00 91.81 374 GLU A N 1
ATOM 3077 C CA . GLU A 1 374 ? -26.754 9.686 7.417 1.00 91.81 374 GLU A CA 1
ATOM 3078 C C . GLU A 1 374 ? -26.488 11.194 7.266 1.00 91.81 374 GLU A C 1
ATOM 3080 O O . GLU A 1 374 ? -25.406 11.603 6.861 1.00 91.81 374 GLU A O 1
ATOM 3085 N N . LYS A 1 375 ? -27.438 12.046 7.674 1.00 92.00 375 LYS A N 1
ATOM 3086 C CA . LYS A 1 375 ? -27.310 13.508 7.575 1.00 92.00 375 LYS A CA 1
ATOM 3087 C C . LYS A 1 375 ? -26.327 14.124 8.571 1.00 92.00 375 LYS A C 1
ATOM 3089 O O . LYS A 1 375 ? -25.865 15.233 8.332 1.00 92.00 375 LYS A O 1
ATOM 3094 N N . ASN A 1 376 ? -26.057 13.469 9.703 1.00 92.69 376 ASN A N 1
ATOM 3095 C CA . ASN A 1 376 ? -25.164 13.996 10.744 1.00 92.69 376 ASN A CA 1
ATOM 3096 C C . ASN A 1 376 ? -23.897 13.152 10.952 1.00 92.69 376 ASN A C 1
ATOM 3098 O O . ASN A 1 376 ? -23.089 13.498 11.813 1.00 92.69 376 ASN A O 1
ATOM 3102 N N . LYS A 1 377 ? -23.683 12.098 10.153 1.00 92.31 377 LYS A N 1
ATOM 3103 C CA . LYS A 1 377 ? -22.455 11.292 10.185 1.00 92.31 377 LYS A CA 1
ATOM 3104 C C . LYS A 1 377 ? -21.200 12.127 9.968 1.00 92.31 377 LYS A C 1
ATOM 3106 O O . LYS A 1 377 ? -20.242 11.954 10.707 1.00 92.31 377 LYS A O 1
ATOM 3111 N N . GLU A 1 378 ? -21.211 13.072 9.030 1.00 90.75 378 GLU A N 1
ATOM 3112 C CA . GLU A 1 378 ? -20.047 13.934 8.778 1.00 90.75 378 GLU A CA 1
ATOM 3113 C C . GLU A 1 378 ? -19.686 14.801 9.999 1.00 90.75 378 GLU A C 1
ATOM 3115 O O . GLU A 1 378 ? -18.511 14.943 10.338 1.00 90.75 378 GLU A O 1
ATOM 3120 N N . LYS A 1 379 ? -20.696 15.315 10.718 1.00 90.56 379 LYS A N 1
ATOM 3121 C CA . LYS A 1 379 ? -20.509 16.069 11.971 1.00 90.56 379 LYS A CA 1
ATOM 3122 C C . LYS A 1 379 ? -19.859 15.201 13.050 1.00 90.56 379 LYS A C 1
ATOM 3124 O O . LYS A 1 379 ? -18.976 15.670 13.761 1.00 90.56 379 LYS A O 1
ATOM 3129 N N . TRP A 1 380 ? -20.304 13.953 13.171 1.00 93.44 380 TRP A N 1
ATOM 3130 C CA . TRP A 1 380 ? -19.891 13.036 14.236 1.00 93.44 380 TRP A CA 1
ATOM 3131 C C . TRP A 1 380 ? -18.785 12.059 13.837 1.00 93.44 380 TRP A C 1
ATOM 3133 O O . TRP A 1 380 ? -18.478 11.141 14.596 1.00 93.44 380 TRP A O 1
ATOM 3143 N N . TYR A 1 381 ? -18.185 12.251 12.663 1.00 95.12 381 TYR A N 1
ATOM 3144 C CA . TYR A 1 381 ? -17.064 11.460 12.178 1.00 95.12 381 TYR A CA 1
ATOM 3145 C C . TYR A 1 381 ? -15.835 11.703 13.058 1.00 95.12 381 TYR A C 1
ATOM 3147 O O . TYR A 1 381 ? -15.265 12.799 13.052 1.00 95.12 381 TYR A O 1
ATOM 3155 N N . ALA A 1 382 ? -15.448 10.673 13.811 1.00 94.81 382 ALA A N 1
ATOM 3156 C CA . ALA A 1 382 ? -14.339 10.741 14.752 1.00 94.81 382 ALA A CA 1
ATOM 3157 C C . ALA A 1 382 ? -13.003 10.373 14.100 1.00 94.81 382 ALA A C 1
ATOM 3159 O O . ALA A 1 382 ? -11.997 11.020 14.373 1.00 94.81 382 ALA A O 1
ATOM 3160 N N . GLY A 1 383 ? -13.007 9.372 13.222 1.00 95.94 383 GLY A N 1
ATOM 3161 C CA . GLY A 1 383 ? -11.817 8.878 12.537 1.00 95.94 383 GLY A CA 1
ATOM 3162 C C . GLY A 1 383 ? -12.107 7.603 11.750 1.00 95.94 383 GLY A C 1
ATOM 3163 O O . GLY A 1 383 ? -13.214 7.057 11.811 1.00 95.94 383 GLY A O 1
ATOM 3164 N N . SER A 1 384 ? -11.112 7.117 11.012 1.00 97.25 384 SER A N 1
ATOM 3165 C CA . SER A 1 384 ? -11.202 5.850 10.285 1.00 97.25 384 SER A CA 1
ATOM 3166 C C . SER A 1 384 ? -9.880 5.093 10.275 1.00 97.25 384 SER A C 1
ATOM 3168 O O . SER A 1 384 ? -8.816 5.698 10.375 1.00 97.25 384 SER A O 1
ATOM 3170 N N . VAL A 1 385 ? -9.959 3.786 10.061 1.00 96.81 385 VAL A N 1
ATOM 3171 C CA . VAL A 1 385 ? -8.825 2.885 9.813 1.00 96.81 385 VAL A CA 1
ATOM 3172 C C . VAL A 1 385 ? -9.194 1.939 8.678 1.00 96.81 385 VAL A C 1
ATOM 3174 O O . VAL A 1 385 ? -10.375 1.655 8.485 1.00 96.81 385 VAL A O 1
ATOM 3177 N N . SER A 1 386 ? -8.211 1.456 7.923 1.00 97.06 386 SER A N 1
ATOM 3178 C CA . SER A 1 386 ? -8.463 0.520 6.825 1.00 97.06 386 SER A CA 1
ATOM 3179 C C . SER A 1 386 ? -7.850 -0.836 7.126 1.00 97.06 386 SER A C 1
ATOM 3181 O O . SER A 1 386 ? -6.704 -0.927 7.566 1.00 97.06 386 SER A O 1
ATOM 3183 N N . TRP A 1 387 ? -8.624 -1.885 6.881 1.00 96.94 387 TRP A N 1
ATOM 3184 C CA . TRP A 1 387 ? -8.110 -3.237 6.755 1.00 96.94 387 TRP A CA 1
ATOM 3185 C C . TRP A 1 387 ? -7.895 -3.502 5.270 1.00 96.94 387 TRP A C 1
ATOM 3187 O O . TRP A 1 387 ? -8.864 -3.512 4.515 1.00 96.94 387 TRP A O 1
ATOM 3197 N N . PHE A 1 388 ? -6.648 -3.710 4.859 1.00 96.38 388 PHE A N 1
ATOM 3198 C CA . PHE A 1 388 ? -6.317 -4.114 3.497 1.00 96.38 388 PHE A CA 1
ATOM 3199 C C . PHE A 1 388 ? -6.116 -5.625 3.485 1.00 96.38 388 PHE A C 1
ATOM 3201 O O . PHE A 1 388 ? -5.226 -6.140 4.159 1.00 96.38 388 PHE A O 1
ATOM 3208 N N . GLY A 1 389 ? -6.978 -6.354 2.782 1.00 91.25 389 GLY A N 1
ATOM 3209 C CA . GLY A 1 389 ? -6.985 -7.804 2.893 1.00 91.25 389 GLY A CA 1
ATOM 3210 C C . GLY A 1 389 ? -7.697 -8.523 1.762 1.00 91.25 389 GLY A C 1
ATOM 3211 O O . GLY A 1 389 ? -8.097 -7.959 0.748 1.00 91.25 389 GLY A O 1
ATOM 3212 N N . ILE A 1 390 ? -7.827 -9.832 1.937 1.00 90.75 390 ILE A N 1
ATOM 3213 C CA . ILE A 1 390 ? -8.265 -10.747 0.884 1.00 90.75 390 ILE A CA 1
ATOM 3214 C C . ILE A 1 390 ? -9.786 -10.728 0.737 1.00 90.75 390 ILE A C 1
ATOM 3216 O O . ILE A 1 390 ? -10.497 -10.828 1.731 1.00 90.75 390 ILE A O 1
ATOM 3220 N N . ASN A 1 391 ? -10.295 -10.731 -0.499 1.00 92.88 391 ASN A N 1
ATOM 3221 C CA . ASN A 1 391 ? -11.690 -11.083 -0.772 1.00 92.88 391 ASN A CA 1
ATOM 3222 C C . ASN A 1 391 ? -11.950 -12.578 -0.495 1.00 92.88 391 ASN A C 1
ATOM 3224 O O . ASN A 1 391 ? -11.627 -13.452 -1.305 1.00 92.88 391 ASN A O 1
ATOM 3228 N N . ARG A 1 392 ? -12.579 -12.884 0.643 1.00 91.75 392 ARG A N 1
ATOM 3229 C CA . ARG A 1 392 ? -12.773 -14.257 1.140 1.00 91.75 392 ARG A CA 1
ATOM 3230 C C . ARG A 1 392 ? -13.995 -14.986 0.578 1.00 91.75 392 ARG A C 1
ATOM 3232 O O . ARG A 1 392 ? -14.220 -16.137 0.942 1.00 91.75 392 ARG A O 1
ATOM 3239 N N . ILE A 1 393 ? -14.766 -14.375 -0.328 1.00 88.25 393 ILE A N 1
ATOM 3240 C CA . ILE A 1 393 ? -15.825 -15.098 -1.060 1.00 88.25 393 ILE A CA 1
ATOM 3241 C C . ILE A 1 393 ? -15.222 -16.022 -2.122 1.00 88.25 393 ILE A C 1
ATOM 3243 O O . ILE A 1 393 ? -15.720 -17.126 -2.331 1.00 88.25 393 ILE A O 1
ATOM 3247 N N . GLY A 1 394 ? -14.168 -15.568 -2.804 1.00 81.75 394 GLY A N 1
ATOM 3248 C CA . GLY A 1 394 ? -13.529 -16.306 -3.898 1.00 81.75 394 GLY A CA 1
ATOM 3249 C C . GLY A 1 394 ? -12.205 -16.970 -3.529 1.00 81.75 394 GLY A C 1
ATOM 3250 O O . GLY A 1 394 ? -11.744 -17.837 -4.268 1.00 81.75 394 GLY A O 1
ATOM 3251 N N . THR A 1 395 ? -11.609 -16.583 -2.400 1.00 86.94 395 THR A N 1
ATOM 3252 C CA . THR A 1 395 ? -10.234 -16.948 -2.055 1.00 86.94 395 THR A CA 1
ATOM 3253 C C . THR A 1 395 ? -10.167 -17.539 -0.655 1.00 86.94 395 THR A C 1
ATOM 3255 O O . THR A 1 395 ? -10.566 -16.913 0.329 1.00 86.94 395 THR A O 1
ATOM 3258 N N . TYR A 1 396 ? -9.634 -18.756 -0.553 1.00 87.44 396 TYR A N 1
ATOM 3259 C CA . TYR A 1 396 ? -9.383 -19.388 0.736 1.00 87.44 396 TYR A CA 1
ATOM 3260 C C . TYR A 1 396 ? -8.143 -18.781 1.404 1.00 87.44 396 TYR A C 1
ATOM 3262 O O . TYR A 1 396 ? -7.100 -18.628 0.776 1.00 87.44 396 TYR A O 1
ATOM 3270 N N . CYS A 1 397 ? -8.258 -18.475 2.696 1.00 87.94 397 CYS A N 1
ATOM 3271 C CA . CYS A 1 397 ? -7.165 -17.986 3.530 1.00 87.94 397 CYS A CA 1
ATOM 3272 C C . CYS A 1 397 ? -7.149 -18.774 4.844 1.00 87.94 397 CYS A C 1
ATOM 3274 O O . CYS A 1 397 ? -8.051 -18.629 5.674 1.00 87.94 397 CYS A O 1
ATOM 3276 N N . GLU A 1 398 ? -6.134 -19.620 5.036 1.00 85.38 398 GLU A N 1
ATOM 3277 C CA . GLU A 1 398 ? -6.012 -20.455 6.236 1.00 85.38 398 GLU A CA 1
ATOM 3278 C C . GLU A 1 398 ? -5.768 -19.598 7.483 1.00 85.38 398 GLU A C 1
ATOM 3280 O O . GLU A 1 398 ? -6.457 -19.767 8.494 1.00 85.38 398 GLU A O 1
ATOM 3285 N N . ARG A 1 399 ? -4.842 -18.632 7.389 1.00 91.12 399 ARG A N 1
ATOM 3286 C CA . ARG A 1 399 ? -4.512 -17.700 8.474 1.00 91.12 399 ARG A CA 1
ATOM 3287 C C . ARG A 1 399 ? -5.739 -16.936 8.956 1.00 91.12 399 ARG A C 1
ATOM 3289 O O . ARG A 1 399 ? -6.015 -16.921 10.152 1.00 91.12 399 ARG A O 1
ATOM 3296 N N . CYS A 1 400 ? -6.518 -16.379 8.030 1.00 90.38 400 CYS A N 1
ATOM 3297 C CA . CYS A 1 400 ? -7.673 -15.527 8.319 1.00 90.38 400 CYS A CA 1
ATOM 3298 C C . CYS A 1 400 ? -8.756 -16.215 9.168 1.00 90.38 400 CYS A C 1
ATOM 3300 O O . CYS A 1 400 ? -9.559 -15.543 9.809 1.00 90.38 400 CYS A O 1
ATOM 3302 N N . ASN A 1 401 ? -8.794 -17.552 9.184 1.00 87.94 401 ASN A N 1
ATOM 3303 C CA . ASN A 1 401 ? -9.747 -18.324 9.984 1.00 87.94 401 ASN A CA 1
ATOM 3304 C C . ASN A 1 401 ? -9.260 -18.616 11.413 1.00 87.94 401 ASN A C 1
ATOM 3306 O O . ASN A 1 401 ? -10.026 -19.150 12.213 1.00 87.94 401 ASN A O 1
ATOM 3310 N N . ARG A 1 402 ? -7.991 -18.331 11.724 1.00 90.62 402 ARG A N 1
ATOM 3311 C CA . ARG A 1 402 ? -7.340 -18.713 12.989 1.00 90.62 402 ARG A CA 1
ATOM 3312 C C . ARG A 1 402 ? -6.771 -17.537 13.767 1.00 90.62 402 ARG A C 1
ATOM 3314 O O . ARG A 1 402 ? -6.446 -17.706 14.936 1.00 90.62 402 ARG A O 1
ATOM 3321 N N . VAL A 1 403 ? -6.623 -16.385 13.122 1.00 94.31 403 VAL A N 1
ATOM 3322 C CA . VAL A 1 403 ? -6.016 -15.200 13.725 1.00 94.31 403 VAL A CA 1
ATOM 3323 C C . VAL A 1 403 ? -7.019 -14.065 13.890 1.00 94.31 403 VAL A C 1
ATOM 3325 O O . VAL A 1 403 ? -8.135 -14.088 13.365 1.00 94.31 403 VAL A O 1
ATOM 3328 N N . ARG A 1 404 ? -6.587 -13.066 14.645 1.00 94.94 404 ARG A N 1
ATOM 3329 C CA . ARG A 1 404 ? -7.307 -11.858 15.018 1.00 94.94 404 ARG A CA 1
ATOM 3330 C C . ARG A 1 404 ? -6.427 -10.647 14.772 1.00 94.94 404 ARG A C 1
ATOM 3332 O O . ARG A 1 404 ? -5.206 -10.777 14.687 1.00 94.94 404 ARG A O 1
ATOM 3339 N N . THR A 1 405 ? -7.044 -9.480 14.694 1.00 95.31 405 THR A N 1
ATOM 3340 C CA . THR A 1 405 ? -6.332 -8.211 14.545 1.00 95.31 405 THR A CA 1
ATOM 3341 C C . THR A 1 405 ? -6.900 -7.162 15.489 1.00 95.31 405 THR A C 1
ATOM 3343 O O . THR A 1 405 ? -8.090 -7.211 15.815 1.00 95.31 405 THR A O 1
ATOM 3346 N N . ASN A 1 406 ? -6.061 -6.203 15.884 1.00 95.19 406 ASN A N 1
ATOM 3347 C CA . ASN A 1 406 ? -6.549 -4.945 16.431 1.00 95.19 406 ASN A CA 1
ATOM 3348 C C . ASN A 1 406 ? -6.428 -3.853 15.376 1.00 95.19 406 ASN A C 1
ATOM 3350 O O . ASN A 1 406 ? -5.443 -3.803 14.642 1.00 95.19 406 ASN A O 1
ATOM 3354 N N . LEU A 1 407 ? -7.397 -2.945 15.338 1.00 95.19 407 LEU A N 1
ATOM 3355 C CA . LEU A 1 407 ? -7.414 -1.806 14.426 1.00 95.19 407 LEU A CA 1
ATOM 3356 C C . LEU A 1 407 ? -7.534 -0.512 15.225 1.00 95.19 407 LEU A C 1
ATOM 3358 O O . LEU A 1 407 ? -8.536 -0.285 15.907 1.00 95.19 407 LEU A O 1
ATOM 3362 N N . LYS A 1 408 ? -6.514 0.343 15.130 1.00 94.12 408 LYS A N 1
ATOM 3363 C CA . LYS A 1 408 ? -6.462 1.620 15.841 1.00 94.12 408 LYS A CA 1
ATOM 3364 C C . LYS A 1 408 ? -6.958 2.764 14.959 1.00 94.12 408 LYS A C 1
ATOM 3366 O O . LYS A 1 408 ? -6.454 2.985 13.863 1.00 94.12 408 LYS A O 1
ATOM 3371 N N . ILE A 1 409 ? -7.923 3.512 15.476 1.00 95.44 409 ILE A N 1
ATOM 3372 C CA . ILE A 1 409 ? -8.536 4.686 14.864 1.00 95.44 409 ILE A CA 1
ATOM 3373 C C . ILE A 1 409 ? -8.092 5.914 15.651 1.00 95.44 409 ILE A C 1
ATOM 3375 O O . ILE A 1 409 ? -8.420 6.062 16.828 1.00 95.44 409 ILE A O 1
ATOM 3379 N N . ASP A 1 410 ? -7.356 6.797 14.988 1.00 94.06 410 ASP A N 1
ATOM 3380 C CA . ASP A 1 410 ? -7.000 8.106 15.527 1.00 94.06 410 ASP A CA 1
ATOM 3381 C C . ASP A 1 410 ? -8.225 9.021 15.549 1.00 94.06 410 ASP A C 1
ATOM 3383 O O . ASP A 1 410 ? -8.909 9.181 14.536 1.00 94.06 410 ASP A O 1
ATOM 3387 N N . ILE A 1 411 ? -8.508 9.586 16.724 1.00 94.00 411 ILE A N 1
ATOM 3388 C CA . ILE A 1 411 ? -9.630 10.499 16.956 1.00 94.00 411 ILE A CA 1
ATOM 3389 C C . ILE A 1 411 ? -9.171 11.836 17.550 1.00 94.00 411 ILE A C 1
ATOM 3391 O O . ILE A 1 411 ? -9.998 12.588 18.069 1.00 94.00 411 ILE A O 1
ATOM 3395 N N . LEU A 1 412 ? -7.873 12.155 17.495 1.00 91.81 412 LEU A N 1
ATOM 3396 C CA . LEU A 1 412 ? -7.294 13.321 18.164 1.00 91.81 412 LEU A CA 1
ATOM 3397 C C . LEU A 1 412 ? -7.915 14.634 17.694 1.00 91.81 412 LEU A C 1
ATOM 3399 O O . LEU A 1 412 ? -8.340 15.448 18.514 1.00 91.81 412 LEU A O 1
ATOM 3403 N N . ASP A 1 413 ? -8.043 14.822 16.382 1.00 90.88 413 ASP A N 1
ATOM 3404 C CA . ASP A 1 413 ? -8.614 16.052 15.824 1.00 90.88 413 ASP A CA 1
ATOM 3405 C C . ASP A 1 413 ? -10.092 16.203 16.201 1.00 90.88 413 ASP A C 1
ATOM 3407 O O . ASP A 1 413 ? -10.554 17.299 16.528 1.00 90.88 413 ASP A O 1
ATOM 3411 N N . PHE A 1 414 ? -10.836 15.093 16.205 1.00 91.88 414 PHE A N 1
ATOM 3412 C CA . PHE A 1 414 ? -12.223 15.081 16.654 1.00 91.88 414 PHE A CA 1
ATOM 3413 C C . PHE A 1 414 ? -12.323 15.439 18.137 1.00 91.88 414 PHE A C 1
ATOM 3415 O O . PHE A 1 414 ? -13.145 16.279 18.512 1.00 91.88 414 PHE A O 1
ATOM 3422 N N . TYR A 1 415 ? -11.473 14.835 18.967 1.00 89.62 415 TYR A N 1
ATOM 3423 C CA . TYR A 1 415 ? -11.433 15.079 20.399 1.00 89.62 415 TYR A CA 1
ATOM 3424 C C . TYR A 1 415 ? -11.109 16.544 20.700 1.00 89.62 415 TYR A C 1
ATOM 3426 O O . TYR A 1 415 ? -11.890 17.198 21.388 1.00 89.62 415 TYR A O 1
ATOM 3434 N N . LYS A 1 416 ? -10.065 17.116 20.087 1.00 88.94 416 LYS A N 1
ATOM 3435 C CA . LYS A 1 416 ? -9.710 18.544 20.217 1.00 88.94 416 LYS A CA 1
ATOM 3436 C C . LYS A 1 416 ? -10.879 19.470 19.860 1.00 88.94 416 LYS A C 1
ATOM 3438 O O . LYS A 1 416 ? -11.110 20.466 20.542 1.00 88.94 416 LYS A O 1
ATOM 3443 N N . GLN A 1 417 ? -11.653 19.127 18.829 1.00 88.62 417 GLN A N 1
ATOM 3444 C CA . GLN A 1 417 ? -12.812 19.916 18.391 1.00 88.62 417 GLN A CA 1
ATOM 3445 C C . GLN A 1 417 ? -14.027 19.798 19.328 1.00 88.62 417 GLN A C 1
ATOM 3447 O O . GLN A 1 417 ? -14.808 20.744 19.430 1.00 88.62 417 GLN A O 1
ATOM 3452 N N . HIS A 1 418 ? -14.205 18.663 20.013 1.00 85.88 418 HIS A N 1
ATOM 3453 C CA . HIS A 1 418 ? -15.459 18.336 20.704 1.00 85.88 418 HIS A CA 1
ATOM 3454 C C . HIS A 1 418 ? -15.336 18.110 22.219 1.00 85.88 418 HIS A C 1
ATOM 3456 O O . HIS A 1 418 ? -16.368 18.021 22.890 1.00 85.88 418 HIS A O 1
ATOM 3462 N N . VAL A 1 419 ? -14.129 18.070 22.792 1.00 74.00 419 VAL A N 1
ATOM 3463 C CA . VAL A 1 419 ? -13.883 17.758 24.218 1.00 74.00 419 VAL A CA 1
ATOM 3464 C C . VAL A 1 419 ? -14.651 18.674 25.179 1.00 74.00 419 VAL A C 1
ATOM 3466 O O . VAL A 1 419 ? -15.114 18.239 26.230 1.00 74.00 419 VAL A O 1
ATOM 3469 N N . SER A 1 420 ? -14.883 19.933 24.799 1.00 66.75 420 SER A N 1
ATOM 3470 C CA . SER A 1 420 ? -15.660 20.887 25.601 1.00 66.75 420 SER A CA 1
ATOM 3471 C C . SER A 1 420 ? -17.177 20.644 25.560 1.00 66.75 420 SER A C 1
ATOM 3473 O O . SER A 1 420 ? -17.896 21.087 26.458 1.00 66.75 420 SER A O 1
ATOM 3475 N N . THR A 1 421 ? -17.681 19.932 24.547 1.00 68.50 421 THR A N 1
ATOM 3476 C CA . THR A 1 421 ? -19.120 19.784 24.271 1.00 68.50 421 THR A CA 1
ATOM 3477 C C . THR A 1 421 ? -19.664 18.388 24.584 1.00 68.50 421 THR A C 1
ATOM 3479 O O . THR A 1 421 ? -20.831 18.259 24.962 1.00 68.50 421 THR A O 1
ATOM 3482 N N . ILE A 1 422 ? -18.838 17.339 24.517 1.00 68.56 422 ILE A N 1
ATOM 3483 C CA . ILE A 1 422 ? -19.280 15.951 24.711 1.00 68.56 422 ILE A CA 1
ATOM 3484 C C . ILE A 1 422 ? -18.858 15.422 26.091 1.00 68.56 422 ILE A C 1
ATOM 3486 O O . ILE A 1 422 ? -17.811 14.811 26.256 1.00 68.56 422 ILE A O 1
ATOM 3490 N N . LYS A 1 423 ? -19.725 15.584 27.101 1.00 72.50 423 LYS A N 1
ATOM 3491 C CA . LYS A 1 423 ? -19.506 14.989 28.442 1.00 72.50 423 LYS A CA 1
ATOM 3492 C C . LYS A 1 423 ? -19.828 13.491 28.519 1.00 72.50 423 LYS A C 1
ATOM 3494 O O . LYS A 1 423 ? -19.324 12.791 29.390 1.00 72.50 423 LYS A O 1
ATOM 3499 N N . LYS A 1 424 ? -20.742 13.011 27.669 1.00 84.44 424 LYS A N 1
ATOM 3500 C CA . LYS A 1 424 ? -21.160 11.604 27.559 1.00 84.44 424 LYS A CA 1
ATOM 3501 C C . LYS A 1 424 ? -21.470 11.295 26.099 1.00 84.44 424 LYS A C 1
ATOM 3503 O O . LYS A 1 424 ? -22.297 11.989 25.506 1.00 84.44 424 LYS A O 1
ATOM 3508 N N . TYR A 1 425 ? -20.881 10.230 25.573 1.00 88.81 425 TYR A N 1
ATOM 3509 C CA . TYR A 1 425 ? -21.044 9.812 24.183 1.00 88.81 425 TYR A CA 1
ATOM 3510 C C . TYR A 1 425 ? -21.591 8.389 24.051 1.00 88.81 425 TYR A C 1
ATOM 3512 O O . TYR A 1 425 ? -21.575 7.601 25.004 1.00 88.81 425 TYR A O 1
ATOM 3520 N N . TYR A 1 426 ? -22.087 8.096 22.853 1.00 92.81 426 TYR A N 1
ATOM 3521 C CA . TYR A 1 426 ? -22.166 6.758 22.286 1.00 92.81 426 TYR A CA 1
ATOM 3522 C C . TYR A 1 426 ? -21.080 6.595 21.221 1.00 92.81 426 TYR A C 1
ATOM 3524 O O . TYR A 1 426 ? -20.679 7.573 20.587 1.00 92.81 426 TYR A O 1
ATOM 3532 N N . ILE A 1 427 ? -20.619 5.357 21.051 1.00 93.38 427 ILE A N 1
ATOM 3533 C CA . ILE A 1 427 ? -19.707 4.958 19.979 1.00 93.38 427 ILE A CA 1
ATOM 3534 C C . ILE A 1 427 ? -20.516 4.153 18.972 1.00 93.38 427 ILE A C 1
ATOM 3536 O O . ILE A 1 427 ? -21.257 3.247 19.358 1.00 93.38 427 ILE A O 1
ATOM 3540 N N . TRP A 1 428 ? -20.356 4.474 17.695 1.00 95.50 428 TRP A N 1
ATOM 3541 C CA . TRP A 1 428 ? -20.839 3.648 16.599 1.00 95.50 428 TRP A CA 1
ATOM 3542 C C . TRP A 1 428 ? -19.708 3.386 15.615 1.00 95.50 428 TRP A C 1
ATOM 3544 O O . TRP A 1 428 ? -18.912 4.281 15.332 1.00 95.50 428 TRP A O 1
ATOM 3554 N N . ILE A 1 429 ? -19.652 2.160 15.103 1.00 96.38 429 ILE A N 1
ATOM 3555 C CA . ILE A 1 429 ? -18.675 1.745 14.101 1.00 96.38 429 ILE A CA 1
ATOM 3556 C C . ILE A 1 429 ? -19.413 1.116 12.925 1.00 96.38 429 ILE A C 1
ATOM 3558 O O . ILE A 1 429 ? -20.346 0.332 13.110 1.00 96.38 429 ILE A O 1
ATOM 3562 N N . GLU A 1 430 ? -18.964 1.429 11.717 1.00 96.81 430 GLU A N 1
ATOM 3563 C CA . GLU A 1 430 ? -19.400 0.760 10.495 1.00 96.81 430 GLU A CA 1
ATOM 3564 C C . GLU A 1 430 ? -18.227 0.551 9.539 1.00 96.81 430 GLU A C 1
ATOM 3566 O O . GLU A 1 430 ? -17.307 1.363 9.463 1.00 96.81 430 GLU A O 1
ATOM 3571 N N . GLY A 1 431 ? -18.263 -0.562 8.821 1.00 97.56 431 GLY A N 1
ATOM 3572 C CA . GLY A 1 431 ? -17.223 -1.009 7.907 1.00 97.56 431 GLY A CA 1
ATOM 3573 C C . GLY A 1 431 ? -17.766 -0.964 6.496 1.00 97.56 431 GLY A C 1
ATOM 3574 O O . GLY A 1 431 ? -18.823 -1.524 6.223 1.00 97.56 431 GLY A O 1
ATOM 3575 N N . HIS A 1 432 ? -17.071 -0.281 5.603 1.00 97.69 432 HIS A N 1
ATOM 3576 C CA . HIS A 1 432 ? -17.463 -0.137 4.207 1.00 97.69 432 HIS A CA 1
ATOM 3577 C C . HIS A 1 432 ? -16.542 -1.016 3.368 1.00 97.69 432 HIS A C 1
ATOM 3579 O O . HIS A 1 432 ? -15.384 -0.652 3.133 1.00 97.69 432 HIS A O 1
ATOM 3585 N N . GLY A 1 433 ? -17.049 -2.189 2.981 1.00 97.81 433 GLY A N 1
ATOM 3586 C CA . GLY A 1 433 ? -16.342 -3.158 2.14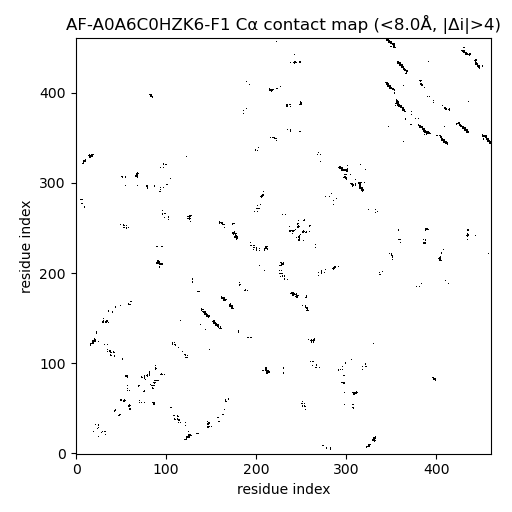6 1.00 97.81 433 GLY A CA 1
ATOM 3587 C C . GLY A 1 433 ? -16.047 -2.608 0.756 1.00 97.81 433 GLY A C 1
ATOM 3588 O O . GLY A 1 433 ? -16.790 -1.771 0.243 1.00 97.81 433 GLY A O 1
ATOM 3589 N N . LYS A 1 434 ? -14.945 -3.057 0.151 1.00 97.25 434 LYS A N 1
ATOM 3590 C CA . LYS A 1 434 ? -14.492 -2.563 -1.159 1.00 97.25 434 LYS A CA 1
ATOM 3591 C C . LYS A 1 434 ? -14.661 -3.566 -2.291 1.00 97.25 434 LYS A C 1
ATOM 3593 O O . LYS A 1 434 ? -14.621 -3.155 -3.441 1.00 97.25 434 LYS A O 1
ATOM 3598 N N . LEU A 1 435 ? -14.836 -4.855 -2.017 1.00 95.62 435 LEU A N 1
ATOM 3599 C CA . LEU A 1 435 ? -14.666 -5.924 -3.010 1.00 95.62 435 LEU A CA 1
ATOM 3600 C C . LEU A 1 435 ? -15.928 -6.780 -3.192 1.00 95.62 435 LEU A C 1
ATOM 3602 O O . LEU A 1 435 ? -16.173 -7.317 -4.273 1.00 95.62 435 LEU A O 1
ATOM 3606 N N . ILE A 1 436 ? -16.746 -6.916 -2.152 1.00 96.06 436 ILE A N 1
ATOM 3607 C CA . ILE A 1 436 ? -17.931 -7.766 -2.123 1.00 96.06 436 ILE A CA 1
ATOM 3608 C C . ILE A 1 436 ? -19.169 -6.922 -2.400 1.00 96.06 436 ILE A C 1
ATOM 3610 O O . ILE A 1 436 ? -19.544 -6.040 -1.624 1.00 96.06 436 ILE A O 1
ATOM 3614 N N . LYS A 1 437 ? -19.851 -7.266 -3.492 1.00 95.00 437 LYS A N 1
ATOM 3615 C CA . LYS A 1 437 ? -21.144 -6.685 -3.850 1.00 95.00 437 LYS A CA 1
ATOM 3616 C C . LYS A 1 437 ? -22.299 -7.452 -3.220 1.00 95.00 437 LYS A C 1
ATOM 3618 O O . LYS A 1 437 ? -22.267 -8.679 -3.110 1.00 95.00 437 LYS A O 1
ATOM 3623 N N . THR A 1 438 ? -23.339 -6.724 -2.837 1.00 94.44 438 THR A N 1
ATOM 3624 C CA . THR A 1 438 ? -24.633 -7.285 -2.457 1.00 94.44 438 THR A CA 1
ATOM 3625 C C . THR A 1 438 ? -25.479 -7.570 -3.707 1.00 94.44 438 THR A C 1
ATOM 3627 O O . THR A 1 438 ? -25.075 -7.284 -4.837 1.00 94.44 438 THR A O 1
ATOM 3630 N N . ALA A 1 439 ? -26.665 -8.155 -3.521 1.00 94.06 439 ALA A N 1
ATOM 3631 C CA . ALA A 1 439 ? -27.554 -8.520 -4.625 1.00 94.06 439 ALA A CA 1
ATOM 3632 C C . ALA A 1 439 ? -28.040 -7.316 -5.458 1.00 94.06 439 ALA A C 1
ATOM 3634 O O . ALA A 1 439 ? -28.393 -7.500 -6.621 1.00 94.06 439 ALA A O 1
ATOM 3635 N N . ASP A 1 440 ? -28.051 -6.105 -4.891 1.00 95.00 440 ASP A N 1
ATOM 3636 C CA . ASP A 1 440 ? -28.441 -4.877 -5.599 1.00 95.00 440 ASP A CA 1
ATOM 3637 C C . ASP A 1 440 ? -27.270 -4.197 -6.341 1.00 95.00 440 ASP A C 1
ATOM 3639 O O . ASP A 1 440 ? -27.469 -3.203 -7.038 1.00 95.00 440 ASP A O 1
ATOM 3643 N N . GLY A 1 441 ? -26.057 -4.750 -6.231 1.00 94.00 441 GLY A N 1
ATOM 3644 C CA . GLY A 1 441 ? -24.845 -4.240 -6.870 1.00 94.00 441 GLY A CA 1
ATOM 3645 C C . GLY A 1 441 ? -24.048 -3.223 -6.047 1.00 94.00 441 GLY A C 1
ATOM 3646 O O . GLY A 1 441 ? -22.930 -2.903 -6.456 1.00 94.00 441 GLY A O 1
ATOM 3647 N N . SER A 1 442 ? -24.568 -2.756 -4.905 1.00 95.69 442 SER A N 1
ATOM 3648 C CA . SER A 1 442 ? -23.820 -1.951 -3.927 1.00 95.69 442 SER A CA 1
ATOM 3649 C C . SER A 1 442 ? -22.762 -2.784 -3.204 1.00 95.69 442 SER A C 1
ATOM 3651 O O . SER A 1 442 ? -22.847 -4.014 -3.164 1.00 95.69 442 SER A O 1
ATOM 3653 N N . TYR A 1 443 ? -21.765 -2.127 -2.615 1.00 96.75 443 TYR A N 1
ATOM 3654 C CA . TYR A 1 443 ? -20.767 -2.801 -1.790 1.00 96.75 443 TYR A CA 1
ATOM 3655 C C . TYR A 1 443 ? -21.269 -3.008 -0.365 1.00 96.75 443 TYR A C 1
ATOM 3657 O O . TYR A 1 443 ? -22.090 -2.254 0.160 1.00 96.75 443 TYR A O 1
ATOM 3665 N N . LYS A 1 444 ? -20.810 -4.092 0.258 1.00 96.88 444 LYS A N 1
ATOM 3666 C CA . LYS A 1 444 ? -21.321 -4.528 1.553 1.00 96.88 444 LYS A CA 1
ATOM 3667 C C . LYS A 1 444 ? -20.912 -3.565 2.672 1.00 96.88 444 LYS A C 1
ATOM 3669 O O . LYS A 1 444 ? -19.732 -3.298 2.887 1.00 96.88 444 LYS A O 1
ATOM 3674 N N . ILE A 1 445 ? -21.904 -3.119 3.441 1.00 96.75 445 ILE A N 1
ATOM 3675 C CA . ILE A 1 445 ? -21.704 -2.376 4.688 1.00 96.75 445 ILE A CA 1
ATOM 3676 C C . ILE A 1 445 ? -21.843 -3.342 5.867 1.00 96.75 445 ILE A C 1
ATOM 3678 O O . ILE A 1 445 ? -22.797 -4.118 5.955 1.00 96.75 445 ILE A O 1
ATOM 3682 N N . TYR A 1 446 ? -20.880 -3.284 6.778 1.00 97.19 446 TYR A N 1
ATOM 3683 C CA . TYR A 1 446 ? -20.787 -4.096 7.980 1.00 97.19 446 TYR A CA 1
ATOM 3684 C C . TYR A 1 446 ? -21.153 -3.239 9.187 1.00 97.19 446 TYR A C 1
ATOM 3686 O O . TYR A 1 446 ? -20.526 -2.213 9.449 1.00 97.19 446 TYR A O 1
ATOM 3694 N N . GLY A 1 447 ? -22.164 -3.657 9.943 1.00 96.69 447 GLY A N 1
ATOM 3695 C CA . GLY A 1 447 ? -22.506 -2.999 11.202 1.00 96.69 447 GLY A CA 1
ATOM 3696 C C . GLY A 1 447 ? -21.510 -3.334 12.315 1.00 96.69 447 GLY A C 1
ATOM 3697 O O . GLY A 1 447 ? -20.841 -4.368 12.275 1.00 96.69 447 GLY A O 1
ATOM 3698 N N . MET A 1 448 ? -21.484 -2.508 13.362 1.00 95.88 448 MET A N 1
ATOM 3699 C CA . MET A 1 448 ? -20.636 -2.675 14.551 1.00 95.88 448 MET A CA 1
ATOM 3700 C C . MET A 1 448 ? -20.599 -4.118 15.084 1.00 95.88 448 MET A C 1
ATOM 3702 O O . MET A 1 448 ? -19.524 -4.666 15.294 1.00 95.88 448 MET A O 1
ATOM 3706 N N . GLY A 1 449 ? -21.753 -4.780 15.234 1.00 96.69 449 GLY A N 1
ATOM 3707 C CA . GLY A 1 449 ? -21.811 -6.166 15.720 1.00 96.69 449 GLY A CA 1
ATOM 3708 C C . GLY A 1 449 ? -21.166 -7.197 14.781 1.00 96.69 449 GLY A C 1
ATOM 3709 O O . GLY A 1 449 ? -20.624 -8.194 15.250 1.00 96.69 449 GLY A O 1
ATOM 3710 N N . GLN A 1 450 ? -21.179 -6.960 13.464 1.00 96.31 450 GLN A N 1
ATOM 3711 C CA . GLN A 1 450 ? -20.530 -7.836 12.478 1.00 96.31 450 GLN A CA 1
ATOM 3712 C C . GLN A 1 450 ? -19.011 -7.650 12.441 1.00 96.31 450 GLN A C 1
ATOM 3714 O O . GLN A 1 450 ? -18.304 -8.605 12.125 1.00 96.31 450 GLN A O 1
ATOM 3719 N N . ILE A 1 451 ? -18.534 -6.439 12.744 1.00 96.56 451 ILE A N 1
ATOM 3720 C CA . ILE A 1 451 ? -17.106 -6.106 12.823 1.00 96.56 451 ILE A CA 1
ATOM 3721 C C . ILE A 1 451 ? -16.524 -6.646 14.121 1.00 96.56 451 ILE A C 1
ATOM 3723 O O . ILE A 1 451 ? -15.556 -7.397 14.092 1.00 96.56 451 ILE A O 1
ATOM 3727 N N . LEU A 1 452 ? -17.145 -6.298 15.252 1.00 95.69 452 LEU A N 1
ATOM 3728 C CA . LEU A 1 452 ? -16.658 -6.703 16.564 1.00 95.69 452 LEU A CA 1
ATOM 3729 C C . LEU A 1 452 ? -16.749 -8.213 16.740 1.00 95.69 452 LEU A C 1
ATOM 3731 O O . LEU A 1 452 ? -15.779 -8.828 17.164 1.00 95.69 452 LEU A O 1
ATOM 3735 N N . LYS A 1 453 ? -17.895 -8.816 16.393 1.00 94.94 453 LYS A N 1
ATOM 3736 C CA . LYS A 1 453 ? -18.236 -10.205 16.732 1.00 94.94 453 LYS A CA 1
ATOM 3737 C C . LYS A 1 453 ? -18.019 -10.467 18.223 1.00 94.94 453 LYS A C 1
ATOM 3739 O O . LYS A 1 453 ? -18.897 -10.172 19.026 1.00 94.94 453 LYS A O 1
ATOM 3744 N N . ASP A 1 454 ? -16.871 -11.027 18.578 1.00 93.25 454 ASP A N 1
ATOM 3745 C CA . ASP A 1 454 ? -16.466 -11.343 19.941 1.00 93.25 454 ASP A CA 1
ATOM 3746 C C . ASP A 1 454 ? -15.205 -10.583 20.399 1.00 93.25 454 ASP A C 1
ATOM 3748 O O . ASP A 1 454 ? -14.659 -10.896 21.459 1.00 93.25 454 ASP A O 1
ATOM 3752 N N . GLY A 1 455 ? -14.729 -9.626 19.604 1.00 95.31 455 GLY A N 1
ATOM 3753 C CA . GLY A 1 455 ? -13.754 -8.610 19.989 1.00 95.31 455 GLY A CA 1
ATOM 3754 C C . GLY A 1 455 ? -14.365 -7.519 20.874 1.00 95.31 455 GLY A C 1
ATOM 3755 O O . GLY A 1 455 ? -15.531 -7.597 21.269 1.00 95.31 455 GLY A O 1
ATOM 3756 N N . ASP A 1 456 ? -13.572 -6.497 21.181 1.00 95.31 456 ASP A N 1
ATOM 3757 C CA . ASP A 1 456 ? -13.951 -5.416 22.101 1.00 95.31 456 ASP A CA 1
ATOM 3758 C C . ASP A 1 456 ? -13.544 -4.035 21.560 1.00 95.31 456 ASP A C 1
ATOM 3760 O O . ASP A 1 456 ? -12.891 -3.924 20.523 1.00 95.31 456 ASP A O 1
ATOM 3764 N N . ILE A 1 457 ? -13.940 -2.968 22.252 1.00 95.19 457 ILE A N 1
ATOM 3765 C CA . ILE A 1 457 ? -13.518 -1.598 21.965 1.00 95.19 457 ILE A CA 1
ATOM 3766 C C . ILE A 1 457 ? -12.815 -1.021 23.183 1.00 95.19 457 ILE A C 1
ATOM 3768 O O . ILE A 1 457 ? -13.382 -0.913 24.270 1.00 95.19 457 ILE A O 1
ATOM 3772 N N . TYR A 1 458 ? -11.602 -0.542 22.953 1.00 94.25 458 TYR A N 1
ATOM 3773 C CA . TYR A 1 458 ? -10.859 0.272 23.893 1.00 94.25 458 TYR A CA 1
ATOM 3774 C C . TYR A 1 458 ? -10.857 1.731 23.436 1.00 94.25 458 TYR A C 1
ATOM 3776 O O . TYR A 1 458 ? -10.743 2.019 22.247 1.00 94.25 458 TYR A O 1
ATOM 3784 N N . ILE A 1 459 ? -10.984 2.663 24.378 1.00 90.69 459 ILE A N 1
ATOM 3785 C CA . ILE A 1 459 ? -10.899 4.098 24.102 1.00 90.69 459 ILE A CA 1
ATOM 3786 C C . ILE A 1 459 ? -9.933 4.759 25.078 1.00 90.69 459 ILE A C 1
ATOM 3788 O O . ILE A 1 459 ? -9.974 4.506 26.283 1.00 90.69 459 ILE A O 1
ATOM 3792 N N . THR A 1 460 ? -9.077 5.620 24.541 1.00 86.19 460 THR A N 1
ATOM 3793 C CA . THR A 1 460 ? -8.158 6.473 25.295 1.00 86.19 460 THR A CA 1
ATOM 3794 C C . THR A 1 460 ? -8.283 7.899 24.767 1.00 86.19 460 THR A C 1
ATOM 3796 O O . THR A 1 460 ? -8.382 8.088 23.553 1.00 86.19 460 THR A O 1
ATOM 3799 N N . VAL A 1 461 ? -8.391 8.876 25.669 1.00 77.25 461 VAL A N 1
ATOM 3800 C CA . VAL A 1 461 ? -8.644 10.300 25.383 1.00 77.25 461 VAL A CA 1
ATOM 3801 C C . VAL A 1 461 ? -7.981 11.198 26.414 1.00 77.25 461 VAL A C 1
ATOM 3803 O O . VAL A 1 461 ? -7.787 10.715 27.555 1.00 77.25 461 VAL A O 1
#

pLDDT: mean 91.5, std 9.75, range [29.55, 98.88]

Foldseek 3Di:
DPPPQDFFCADPDDFPAAAAALQCCCPVVQALNQLLQQLLVLCLVDLNLQLLLCQQQLQHQPPPVLQQDDSQQVVCCVLCVCLGSHLANAQDLCRLLLVVLSLVLVQVSSLVSRPAPDSPRRDHHAHQLLDPPDDPCQLQDQKDWGQGHVRDTDIDGGSSNWGWGQDVHRTDIFDWPADSHDDDPQSNQQSVVLVLQLLLLLVDQASSQAAHQHWALDFPVDDDPHRYLSWSLLVVLCRGQPFAGQSLASNRNSRNVNSSNHSVVSVQSVSQSSVVNSVPDGNPRHYDPCQQFNFNAPAALVSPDDRSNRNDSHGDHSNSCSNCVNVDSYDHDHDDRDPRPPDFWKKKWTFWQQDQGKKKKWKFKDAPVDDDDPVCCVVRTQFITIDRDHNNVPGDRSDSVRITGMTMTTRRVVCVVPVVPHPDIDMWMKIFHRNDADPVRHTDIGGPCRGNVPIDMDIDD

Mean predicted aligned error: 5.11 Å